Protein AF-A0A8J3KVA3-F1 (afdb_monomer)

Organism: NCBI:txid310354

Radius of gyration: 21.16 Å; Cα contacts (8 Å, |Δi|>4): 1146; chains: 1; bounding box: 50×47×64 Å

Mean predicted aligned error: 5.02 Å

pLDDT: mean 91.18, std 8.07, range [51.59, 98.69]

Structure (mmCIF, N/CA/C/O backbone):
data_AF-A0A8J3KVA3-F1
#
_entry.id   AF-A0A8J3KVA3-F1
#
loop_
_atom_site.group_PDB
_atom_site.id
_atom_site.type_symbol
_atom_site.label_atom_id
_atom_site.label_alt_id
_atom_site.label_comp_id
_atom_site.label_asym_id
_atom_site.label_entity_id
_atom_site.label_seq_id
_atom_site.pdbx_PDB_ins_code
_atom_site.Cartn_x
_atom_site.Cartn_y
_atom_site.Cartn_z
_atom_site.occupancy
_atom_site.B_iso_or_equiv
_atom_site.auth_seq_id
_atom_site.auth_comp_id
_atom_site.auth_asym_id
_atom_site.auth_atom_id
_atom_site.pdbx_PDB_model_num
ATOM 1 N N . MET A 1 1 ? -22.119 -6.214 39.048 1.00 56.59 1 MET A N 1
ATOM 2 C CA . MET A 1 1 ? -22.858 -6.417 37.787 1.00 56.59 1 MET A CA 1
ATOM 3 C C . MET A 1 1 ? -22.043 -7.424 37.009 1.00 56.59 1 MET A C 1
ATOM 5 O O . MET A 1 1 ? -20.831 -7.363 37.131 1.00 56.59 1 MET A O 1
ATOM 9 N N . ASP A 1 2 ? -22.668 -8.392 36.354 1.00 83.31 2 ASP A N 1
ATOM 10 C CA . ASP A 1 2 ? -21.935 -9.348 35.521 1.00 83.31 2 ASP A CA 1
ATOM 11 C C . ASP A 1 2 ? -21.293 -8.582 34.349 1.00 83.31 2 ASP A C 1
ATOM 13 O O . ASP A 1 2 ? -21.988 -7.827 33.659 1.00 83.31 2 ASP A O 1
ATOM 17 N N . ASP A 1 3 ? -19.978 -8.709 34.165 1.00 80.19 3 ASP A N 1
ATOM 18 C CA . ASP A 1 3 ? -19.230 -8.011 33.110 1.00 80.19 3 ASP A CA 1
ATOM 19 C C . ASP A 1 3 ? -19.791 -8.370 31.726 1.00 80.19 3 ASP A C 1
ATOM 21 O O . ASP A 1 3 ? -19.888 -7.509 30.851 1.00 80.19 3 ASP A O 1
ATOM 25 N N . ALA A 1 4 ? -20.288 -9.602 31.561 1.00 80.00 4 ALA A N 1
ATOM 26 C CA . ALA A 1 4 ? -20.955 -10.044 30.340 1.00 80.00 4 ALA A CA 1
ATOM 27 C C . ALA A 1 4 ? -22.283 -9.304 30.086 1.00 80.00 4 ALA A C 1
ATOM 29 O O . ALA A 1 4 ? -22.555 -8.888 28.961 1.00 80.00 4 ALA A O 1
ATOM 30 N N . ALA A 1 5 ? -23.095 -9.087 31.125 1.00 83.88 5 ALA A N 1
ATOM 31 C CA . ALA A 1 5 ? -24.351 -8.339 31.010 1.00 83.88 5 ALA A CA 1
ATOM 32 C C . ALA A 1 5 ? -24.107 -6.843 30.743 1.00 83.88 5 ALA A C 1
ATOM 34 O O . ALA A 1 5 ? -24.868 -6.192 30.023 1.00 83.88 5 ALA A O 1
ATOM 35 N N . THR A 1 6 ? -23.026 -6.304 31.309 1.00 85.44 6 THR A N 1
ATOM 36 C CA . THR A 1 6 ? -22.601 -4.917 31.085 1.00 85.44 6 THR A CA 1
ATOM 37 C C . THR A 1 6 ? -22.143 -4.726 29.641 1.00 85.44 6 THR A C 1
ATOM 39 O O . THR A 1 6 ? -22.584 -3.787 28.978 1.00 85.44 6 THR A O 1
ATOM 42 N N . LEU A 1 7 ? -21.335 -5.658 29.123 1.00 85.56 7 LEU A N 1
ATOM 43 C CA . LEU A 1 7 ? -20.908 -5.656 27.730 1.00 85.56 7 LEU A CA 1
ATOM 44 C C . LEU A 1 7 ? -22.112 -5.771 26.786 1.00 85.56 7 LEU A C 1
ATOM 46 O O . LEU A 1 7 ? -22.244 -4.947 25.893 1.00 85.56 7 LEU A O 1
ATOM 50 N N . ASP A 1 8 ? -23.041 -6.704 27.005 1.00 86.06 8 ASP A N 1
ATOM 51 C CA . ASP A 1 8 ? -24.226 -6.846 26.138 1.00 86.06 8 ASP A CA 1
ATOM 52 C C . ASP A 1 8 ? -25.118 -5.588 26.123 1.00 86.06 8 ASP A C 1
ATOM 54 O O . ASP A 1 8 ? -25.650 -5.207 25.076 1.00 86.06 8 ASP A O 1
ATOM 58 N N . THR A 1 9 ? -25.208 -4.885 27.258 1.00 88.50 9 THR A N 1
ATOM 59 C CA . THR A 1 9 ? -25.908 -3.595 27.351 1.00 88.50 9 THR A CA 1
ATOM 60 C C . THR A 1 9 ? -25.217 -2.523 26.504 1.00 88.50 9 THR A C 1
ATOM 62 O O . THR A 1 9 ? -25.884 -1.845 25.723 1.00 88.50 9 THR A O 1
ATOM 65 N N . LEU A 1 10 ? -23.888 -2.393 26.608 1.00 88.25 10 LEU A N 1
ATOM 66 C CA . LEU A 1 10 ? -23.098 -1.457 25.794 1.00 88.25 10 LEU A CA 1
ATOM 67 C C . LEU A 1 10 ? -23.219 -1.769 24.300 1.00 88.25 10 LEU A C 1
ATOM 69 O O . LEU A 1 10 ? -23.455 -0.875 23.494 1.00 88.25 10 LEU A O 1
ATOM 73 N N . LEU A 1 11 ? -23.121 -3.050 23.943 1.00 84.50 11 LEU A N 1
ATOM 74 C CA . LEU A 1 11 ? -23.211 -3.536 22.568 1.00 84.50 11 LEU A CA 1
ATOM 75 C C . LEU A 1 11 ? -24.575 -3.285 21.910 1.00 84.50 11 LEU A C 1
ATOM 77 O O . LEU A 1 11 ? -24.672 -3.322 20.684 1.00 84.50 11 LEU A O 1
ATOM 81 N N . SER A 1 12 ? -25.614 -3.070 22.715 1.00 86.62 12 SER A N 1
ATOM 82 C CA . SER A 1 12 ? -26.972 -2.757 22.260 1.00 86.62 12 SER A CA 1
ATOM 83 C C . SER A 1 12 ? -27.248 -1.248 22.186 1.00 86.62 12 SER A C 1
ATOM 85 O O . SER A 1 12 ? -28.309 -0.848 21.709 1.00 86.62 12 SER A O 1
ATOM 87 N N . GLY A 1 13 ? -26.325 -0.419 22.684 1.00 88.44 13 GLY A N 1
ATOM 88 C CA . GLY A 1 13 ? -26.406 1.039 22.654 1.00 88.44 13 GLY A CA 1
ATOM 89 C C . GLY A 1 13 ? -25.949 1.655 21.328 1.00 88.44 13 GLY A C 1
ATOM 90 O O . GLY A 1 13 ? -25.652 0.961 20.355 1.00 88.44 13 GLY A O 1
ATOM 91 N N . GLU A 1 14 ? -25.896 2.988 21.293 1.00 92.19 14 GLU A N 1
ATOM 92 C CA . GLU A 1 14 ? -25.389 3.735 20.139 1.00 92.19 14 GLU A CA 1
ATOM 93 C C . GLU A 1 14 ? -23.852 3.628 20.053 1.00 92.19 14 GLU A C 1
ATOM 95 O O . GLU A 1 14 ? -23.173 3.871 21.054 1.00 92.19 14 GLU A O 1
ATOM 100 N N . PRO A 1 15 ? -23.279 3.282 18.884 1.00 95.06 15 PRO A N 1
ATOM 101 C CA . PRO A 1 15 ? -21.832 3.221 18.713 1.00 95.06 15 PRO A CA 1
ATOM 102 C C . PRO A 1 15 ? -21.166 4.586 18.914 1.00 95.06 15 PRO A C 1
ATOM 104 O O . PRO A 1 15 ? -21.462 5.542 18.197 1.00 95.06 15 PRO A O 1
ATOM 107 N N . SER A 1 16 ? -20.209 4.664 19.837 1.00 95.94 16 SER A N 1
ATOM 108 C CA . SER A 1 16 ? -19.387 5.858 20.052 1.00 95.94 16 SER A CA 1
ATOM 109 C C . SER A 1 16 ? -17.995 5.490 20.563 1.00 95.94 16 SER A C 1
ATOM 111 O O . SER A 1 16 ? -17.769 4.373 21.039 1.00 95.94 16 SER A O 1
ATOM 113 N N . THR A 1 17 ? -17.056 6.434 20.485 1.00 95.19 17 THR A N 1
ATOM 114 C CA . THR A 1 17 ? -15.698 6.248 21.018 1.00 95.19 17 THR A CA 1
ATOM 115 C C . THR A 1 17 ? -15.712 6.111 22.546 1.00 95.19 17 THR A C 1
ATOM 117 O O . THR A 1 17 ? -14.932 5.345 23.108 1.00 95.19 17 THR A O 1
ATOM 120 N N . GLU A 1 18 ? -16.640 6.775 23.240 1.00 95.56 18 GLU A N 1
ATOM 121 C CA . GLU A 1 18 ? -16.838 6.628 24.687 1.00 95.56 18 GLU A CA 1
ATOM 122 C C . GLU A 1 18 ? -17.392 5.248 25.052 1.00 95.56 18 GLU A C 1
ATOM 124 O O . GLU A 1 18 ? -16.946 4.644 26.030 1.00 95.56 18 GLU A O 1
ATOM 129 N N . ALA A 1 19 ? -18.354 4.734 24.278 1.00 95.50 19 ALA A N 1
ATOM 130 C CA . ALA A 1 19 ? -18.889 3.389 24.474 1.00 95.50 19 ALA A CA 1
ATOM 131 C C . ALA A 1 19 ? -17.811 2.327 24.210 1.00 95.50 19 ALA A C 1
ATOM 133 O O . ALA A 1 19 ? -17.686 1.362 24.965 1.00 95.50 19 ALA A O 1
ATOM 134 N N . TRP A 1 20 ? -16.978 2.541 23.188 1.00 96.56 20 TRP A N 1
ATOM 135 C CA . TRP A 1 20 ? -15.811 1.708 22.916 1.00 96.56 20 TRP A CA 1
ATOM 136 C C . TRP A 1 20 ? -14.814 1.712 24.079 1.00 96.56 20 TRP A C 1
ATOM 138 O O . TRP A 1 20 ? -14.424 0.644 24.548 1.00 96.56 20 TRP A O 1
ATOM 148 N N . ALA A 1 21 ? -14.465 2.884 24.616 1.00 96.19 21 ALA A N 1
ATOM 149 C CA . ALA A 1 21 ? -13.562 2.995 25.761 1.00 96.19 21 ALA A CA 1
ATOM 150 C C . ALA A 1 21 ? -14.079 2.243 27.005 1.00 96.19 21 ALA A C 1
ATOM 152 O O . ALA A 1 21 ? -13.287 1.686 27.762 1.00 96.19 21 ALA A O 1
ATOM 153 N N . GLN A 1 22 ? -15.402 2.178 27.198 1.00 95.31 22 GLN A N 1
ATOM 154 C CA . GLN A 1 22 ? -16.026 1.372 28.255 1.00 95.31 22 GLN A CA 1
ATOM 155 C C . GLN A 1 22 ? -16.011 -0.134 27.949 1.00 95.31 22 GLN A C 1
ATOM 157 O O . GLN A 1 22 ? -15.899 -0.941 28.870 1.00 95.31 22 GLN A O 1
ATOM 162 N N . ALA A 1 23 ? -16.103 -0.524 26.674 1.00 94.88 23 ALA A N 1
ATOM 163 C CA . ALA A 1 23 ? -16.066 -1.923 26.255 1.00 94.88 23 ALA A CA 1
ATOM 164 C C . ALA A 1 23 ? -14.662 -2.542 26.371 1.00 94.88 23 ALA A C 1
ATOM 166 O O . ALA A 1 23 ? -14.547 -3.705 26.748 1.00 94.88 23 ALA A O 1
ATOM 167 N N . VAL A 1 24 ? -13.597 -1.780 26.099 1.00 96.25 24 VAL A N 1
ATOM 168 C CA . VAL A 1 24 ? -12.192 -2.244 26.116 1.00 96.25 24 VAL A CA 1
ATOM 169 C C . VAL A 1 24 ? -11.821 -3.081 27.354 1.00 96.25 24 VAL A C 1
ATOM 171 O O . VAL A 1 24 ? -11.429 -4.235 27.169 1.00 96.25 24 VAL A O 1
ATOM 174 N N . PRO A 1 25 ? -11.972 -2.599 28.605 1.00 95.06 25 PRO A N 1
ATOM 175 C CA . PRO A 1 25 ? -11.606 -3.394 29.780 1.00 95.06 25 PRO A CA 1
ATOM 176 C C . PRO A 1 25 ? -12.475 -4.651 29.957 1.00 95.06 25 PRO A C 1
ATOM 178 O O . PRO A 1 25 ? -12.000 -5.649 30.495 1.00 95.06 25 PRO A O 1
ATOM 181 N N . LEU A 1 26 ? -13.728 -4.636 29.483 1.00 94.31 26 LEU A N 1
ATOM 182 C CA . LEU A 1 26 ? -14.609 -5.810 29.517 1.00 94.31 26 LEU A CA 1
ATOM 183 C C . LEU A 1 26 ? -14.152 -6.877 28.514 1.00 94.31 26 LEU A C 1
ATOM 185 O O . LEU A 1 26 ? -14.241 -8.067 28.804 1.00 94.31 26 LEU A O 1
ATOM 189 N N . LEU A 1 27 ? -13.633 -6.462 27.354 1.00 94.62 27 LEU A N 1
ATOM 190 C CA . LEU A 1 27 ? -13.081 -7.362 26.338 1.00 94.62 27 LEU A CA 1
ATOM 191 C C . LEU A 1 27 ? -11.790 -8.038 26.816 1.00 94.62 27 LEU A C 1
ATOM 193 O O . LEU A 1 27 ? -11.614 -9.230 26.583 1.00 94.62 27 LEU A O 1
ATOM 197 N N . GLU A 1 28 ? -10.925 -7.313 27.530 1.00 94.12 28 GLU A N 1
ATOM 198 C CA . GLU A 1 28 ? -9.686 -7.860 28.110 1.00 94.12 28 GLU A CA 1
ATOM 199 C C . GLU A 1 28 ? -9.951 -8.987 29.125 1.00 94.12 28 GLU A C 1
ATOM 201 O O . GLU A 1 28 ? -9.138 -9.903 29.268 1.00 94.12 28 GLU A O 1
ATOM 206 N N . GLY A 1 29 ? -11.086 -8.927 29.830 1.00 89.94 29 GLY A N 1
ATOM 207 C CA . GLY A 1 29 ? -11.514 -9.931 30.811 1.00 89.94 29 GLY A CA 1
ATOM 208 C C . GLY A 1 29 ? -12.500 -10.977 30.281 1.00 89.94 29 GLY A C 1
ATOM 209 O O . GLY A 1 29 ? -12.888 -11.877 31.030 1.00 89.94 29 GLY A O 1
ATOM 210 N N . ALA A 1 30 ? -12.937 -10.873 29.024 1.00 90.50 30 ALA A N 1
ATOM 211 C CA . ALA A 1 30 ? -14.011 -11.701 28.490 1.00 90.50 30 ALA A CA 1
ATOM 212 C C . ALA A 1 30 ? -13.585 -13.163 28.271 1.00 90.50 30 ALA A C 1
ATOM 214 O O . ALA A 1 30 ? -12.469 -13.474 27.849 1.00 90.50 30 ALA A O 1
ATOM 215 N N . SER A 1 31 ? -14.522 -14.086 28.506 1.00 90.69 31 SER A N 1
ATOM 216 C CA . SER A 1 31 ? -14.365 -15.489 28.115 1.00 90.69 31 SER A CA 1
ATOM 217 C C . SER A 1 31 ? -14.347 -15.634 26.581 1.00 90.69 31 SER A C 1
ATOM 219 O O . SER A 1 31 ? -14.800 -14.728 25.875 1.00 90.69 31 SER A O 1
ATOM 221 N N . PRO A 1 32 ? -13.899 -16.779 26.030 1.00 90.12 32 PRO A N 1
ATOM 222 C CA . PRO A 1 32 ? -13.975 -17.032 24.589 1.00 90.12 32 PRO A CA 1
ATOM 223 C C . PRO A 1 32 ? -15.384 -16.841 24.002 1.00 90.12 32 PRO A C 1
ATOM 225 O O . PRO A 1 32 ? -15.523 -16.246 22.936 1.00 90.12 32 PRO A O 1
ATOM 228 N N . ASP A 1 33 ? -16.427 -17.265 24.723 1.00 86.88 33 ASP A N 1
ATOM 229 C CA . ASP A 1 33 ? -17.824 -17.071 24.310 1.00 86.88 33 ASP A CA 1
ATOM 230 C C . ASP A 1 33 ? -18.231 -15.590 24.352 1.00 86.88 33 ASP A C 1
ATOM 232 O O . ASP A 1 33 ? -18.913 -15.102 23.449 1.00 86.88 33 ASP A O 1
ATOM 236 N N . GLY A 1 34 ? -17.769 -14.848 25.366 1.00 86.62 34 GLY A N 1
ATOM 237 C CA . GLY A 1 34 ? -17.973 -13.402 25.462 1.00 86.62 34 GLY A CA 1
ATOM 238 C C . GLY A 1 34 ? -17.310 -12.642 24.310 1.00 86.62 34 GLY A C 1
ATOM 239 O O . GLY A 1 34 ? -17.929 -11.765 23.710 1.00 86.62 34 GLY A O 1
ATOM 240 N N . LEU A 1 35 ? -16.088 -13.026 23.931 1.00 89.44 35 LEU A N 1
ATOM 241 C CA . LEU A 1 35 ? -15.375 -12.458 22.781 1.00 89.44 35 LEU A CA 1
ATOM 242 C C . LEU A 1 35 ? -16.026 -12.827 21.445 1.00 89.44 35 LEU A C 1
ATOM 244 O O . LEU A 1 35 ? -16.064 -12.002 20.533 1.00 89.44 35 LEU A O 1
ATOM 248 N N . ALA A 1 36 ? -16.567 -14.040 21.320 1.00 87.62 36 ALA A N 1
ATOM 249 C CA . ALA A 1 36 ? -17.347 -14.426 20.149 1.00 87.62 36 ALA A CA 1
ATOM 250 C C . ALA A 1 36 ? -18.616 -13.564 20.023 1.00 87.62 36 ALA A C 1
ATOM 252 O O . ALA A 1 36 ? -18.906 -13.049 18.943 1.00 87.62 36 ALA A O 1
ATOM 253 N N . ALA A 1 37 ? -19.330 -13.329 21.131 1.00 85.12 37 ALA A N 1
ATOM 254 C CA . ALA A 1 37 ? -20.499 -12.449 21.163 1.00 85.12 37 ALA A CA 1
ATOM 255 C C . ALA A 1 37 ? -20.150 -10.976 20.868 1.00 85.12 37 ALA A C 1
ATOM 257 O O . ALA A 1 37 ? -20.935 -10.270 20.224 1.00 85.12 37 ALA A O 1
ATOM 258 N N . ALA A 1 38 ? -18.960 -10.532 21.284 1.00 88.44 38 ALA A N 1
ATOM 259 C CA . ALA A 1 38 ? -18.422 -9.206 20.998 1.00 88.44 38 ALA A CA 1
ATOM 260 C C . ALA A 1 38 ? -18.077 -8.984 19.516 1.00 88.44 38 ALA A C 1
ATOM 262 O O . ALA A 1 38 ? -17.879 -7.841 19.113 1.00 88.44 38 ALA A O 1
ATOM 263 N N . GLY A 1 39 ? -18.091 -10.027 18.675 1.00 87.19 39 GLY A N 1
ATOM 264 C CA . GLY A 1 39 ? -17.918 -9.897 17.225 1.00 87.19 39 GLY A CA 1
ATOM 265 C C . GLY A 1 39 ? -18.906 -8.923 16.568 1.00 87.19 39 GLY A C 1
ATOM 266 O O . GLY A 1 39 ? -18.593 -8.343 15.534 1.00 87.19 39 GLY A O 1
ATOM 267 N N . ARG A 1 40 ? -20.059 -8.644 17.199 1.00 89.62 40 ARG A N 1
ATOM 268 C CA . ARG A 1 40 ? -20.999 -7.617 16.718 1.00 89.62 40 ARG A CA 1
ATOM 269 C C . ARG A 1 40 ? -20.433 -6.189 16.728 1.00 89.62 40 ARG A C 1
ATOM 271 O O . ARG A 1 40 ? -20.960 -5.342 16.014 1.00 89.62 40 ARG A O 1
ATOM 278 N N . LEU A 1 41 ? -19.352 -5.934 17.475 1.00 91.75 41 LEU A N 1
ATOM 279 C CA . LEU A 1 41 ? -18.604 -4.670 17.428 1.00 91.75 41 LEU A CA 1
ATOM 280 C C . LEU A 1 41 ? -18.024 -4.395 16.044 1.00 91.75 41 LEU A C 1
ATOM 282 O O . LEU A 1 41 ? -17.880 -3.235 15.685 1.00 91.75 41 LEU A O 1
ATOM 286 N N . LEU A 1 42 ? -17.742 -5.422 15.238 1.00 91.62 42 LEU A N 1
ATOM 287 C CA . LEU A 1 42 ? -17.287 -5.223 13.858 1.00 91.62 42 LEU A CA 1
ATOM 288 C C . LEU A 1 42 ? -18.352 -4.521 12.998 1.00 91.62 42 LEU A C 1
ATOM 290 O O . LEU A 1 42 ? -18.015 -3.816 12.053 1.00 91.62 42 LEU A O 1
ATOM 294 N N . GLY A 1 43 ? -19.633 -4.623 13.378 1.00 90.06 43 GLY A N 1
ATOM 295 C CA . GLY A 1 43 ? -20.723 -3.865 12.762 1.00 90.06 43 GLY A CA 1
ATOM 296 C C . GLY A 1 43 ? -20.791 -2.392 13.185 1.00 90.06 43 GLY A C 1
ATOM 297 O O . GLY A 1 43 ? -21.537 -1.624 12.578 1.00 90.06 43 GLY A O 1
ATOM 298 N N . TRP A 1 44 ? -20.047 -1.971 14.214 1.00 94.12 44 TRP A N 1
ATOM 299 C CA . TRP A 1 44 ? -19.938 -0.556 14.571 1.00 94.12 44 TRP A CA 1
ATOM 300 C C . TRP A 1 44 ? -19.049 0.184 13.564 1.00 94.12 44 TRP A C 1
ATOM 302 O O . TRP A 1 44 ? -18.073 -0.396 13.069 1.00 94.12 44 TRP A O 1
ATOM 312 N N . PRO A 1 45 ? -19.308 1.485 13.312 1.00 94.00 45 PRO A N 1
ATOM 313 C CA . PRO A 1 45 ? -18.447 2.294 12.459 1.00 94.00 45 PRO A CA 1
ATOM 314 C C . PRO A 1 45 ? -16.981 2.208 12.893 1.00 94.00 45 PRO A C 1
ATOM 316 O O . PRO A 1 45 ? -16.671 2.390 14.071 1.00 94.00 45 PRO A O 1
ATOM 319 N N . ALA A 1 46 ? -16.083 1.964 11.936 1.00 94.75 46 ALA A N 1
ATOM 320 C CA . ALA A 1 46 ? -14.651 1.790 12.180 1.00 94.75 46 ALA A CA 1
ATOM 321 C C . ALA A 1 46 ? -14.048 2.946 13.001 1.00 94.75 46 ALA A C 1
ATOM 323 O O . ALA A 1 46 ? -13.350 2.710 13.985 1.00 94.75 46 ALA A O 1
ATOM 324 N N . ARG A 1 47 ? -14.427 4.194 12.686 1.00 93.75 47 ARG A N 1
ATOM 325 C CA . ARG A 1 47 ? -13.996 5.405 13.409 1.00 93.75 47 ARG A CA 1
ATOM 326 C C . ARG A 1 47 ? -14.233 5.362 14.927 1.00 93.75 47 ARG A C 1
ATOM 328 O O . ARG A 1 47 ? -13.477 5.966 15.672 1.00 93.75 47 ARG A O 1
ATOM 335 N N . CYS A 1 48 ? -15.242 4.629 15.402 1.00 95.81 48 CYS A N 1
ATOM 336 C CA . CYS A 1 48 ? -15.565 4.532 16.829 1.00 95.81 48 CYS A CA 1
ATOM 337 C C . CYS A 1 48 ? -14.697 3.516 17.580 1.00 95.81 48 CYS A C 1
ATOM 339 O O . CYS A 1 48 ? -14.833 3.404 18.793 1.00 95.81 48 CYS A O 1
ATOM 341 N N . ARG A 1 49 ? -13.844 2.752 16.883 1.00 96.94 49 ARG A N 1
ATOM 342 C CA . ARG A 1 49 ? -13.075 1.632 17.445 1.00 96.94 49 ARG A CA 1
ATOM 343 C C . ARG A 1 49 ? -11.556 1.852 17.333 1.00 96.94 49 ARG A C 1
ATOM 345 O O . ARG A 1 49 ? -10.880 1.027 16.711 1.00 96.94 49 ARG A O 1
ATOM 352 N N . PRO A 1 50 ? -11.000 2.951 17.884 1.00 97.50 50 PRO A N 1
ATOM 353 C CA . PRO A 1 50 ? -9.558 3.173 17.880 1.00 97.50 50 PRO A CA 1
ATOM 354 C C . PRO A 1 50 ? -8.838 2.134 18.744 1.00 97.50 50 PRO A C 1
ATOM 356 O O . PRO A 1 50 ? -9.331 1.731 19.798 1.00 97.50 50 PRO A O 1
ATOM 359 N N . MET A 1 51 ? -7.643 1.723 18.339 1.00 96.19 51 MET A N 1
ATOM 360 C CA . MET A 1 51 ? -6.837 0.776 19.091 1.00 96.19 51 MET A CA 1
ATOM 361 C C . MET A 1 51 ? -6.290 1.424 20.366 1.00 96.19 51 MET A C 1
ATOM 363 O O . MET A 1 51 ? -5.512 2.383 20.277 1.00 96.19 51 MET A O 1
ATOM 367 N N . PRO A 1 52 ? -6.631 0.889 21.552 1.00 95.69 52 PRO A N 1
ATOM 368 C CA . PRO A 1 52 ? -6.100 1.386 22.807 1.00 95.69 52 PRO A CA 1
ATOM 369 C C . PRO A 1 52 ? -4.587 1.225 22.880 1.00 95.69 52 PRO A C 1
ATOM 371 O O . PRO A 1 52 ? -4.011 0.254 22.394 1.00 95.69 52 PRO A O 1
ATOM 374 N N . ASP A 1 53 ? -3.961 2.149 23.593 1.00 91.94 53 ASP A N 1
ATOM 375 C CA . ASP A 1 53 ? -2.524 2.177 23.839 1.00 91.94 53 ASP A CA 1
ATOM 376 C C . ASP A 1 53 ? -1.946 0.860 24.347 1.00 91.94 53 ASP A C 1
ATOM 378 O O . ASP A 1 53 ? -0.941 0.378 23.833 1.00 91.94 53 ASP A O 1
ATOM 382 N N . ARG A 1 54 ? -2.616 0.245 25.323 1.00 92.88 54 ARG A N 1
ATOM 383 C CA . ARG A 1 54 ? -2.190 -1.039 25.872 1.00 92.88 54 ARG A CA 1
ATOM 384 C C . ARG A 1 54 ? -2.195 -2.140 24.812 1.00 92.88 54 ARG A C 1
ATOM 386 O O . ARG A 1 54 ? -1.257 -2.925 24.757 1.00 92.88 54 ARG A O 1
ATOM 393 N N . TRP A 1 55 ? -3.241 -2.206 23.989 1.00 94.62 55 TRP A N 1
ATOM 394 C CA . TRP A 1 55 ? -3.354 -3.232 22.950 1.00 94.62 55 TRP A CA 1
ATOM 395 C C . TRP A 1 55 ? -2.282 -3.044 21.878 1.00 94.62 55 TRP A C 1
ATOM 397 O O . TRP A 1 55 ? -1.702 -4.021 21.417 1.00 94.62 55 TRP A O 1
ATOM 407 N N . TRP A 1 56 ? -1.976 -1.792 21.536 1.00 91.81 56 TRP A N 1
ATOM 408 C CA . TRP A 1 56 ? -0.875 -1.454 20.640 1.00 91.81 56 TRP A CA 1
ATOM 409 C C . TRP A 1 56 ? 0.487 -1.870 21.209 1.00 91.81 56 TRP A C 1
ATOM 411 O O . TRP A 1 56 ? 1.281 -2.505 20.519 1.00 91.81 56 TRP A O 1
ATOM 421 N N . ASP A 1 57 ? 0.749 -1.566 22.482 1.00 89.00 57 ASP A N 1
ATOM 422 C CA . ASP A 1 57 ? 1.985 -1.960 23.166 1.00 89.00 57 ASP A CA 1
ATOM 423 C C . ASP A 1 57 ? 2.127 -3.494 23.247 1.00 89.00 57 ASP A C 1
ATOM 425 O O . ASP A 1 57 ? 3.215 -4.030 23.044 1.00 89.00 57 ASP A O 1
ATOM 429 N N . GLU A 1 58 ? 1.025 -4.216 23.478 1.00 91.12 58 GLU A N 1
ATOM 430 C CA . GLU A 1 58 ? 0.981 -5.682 23.431 1.00 91.12 58 GLU A CA 1
ATOM 431 C C . GLU A 1 58 ? 1.293 -6.222 22.027 1.00 91.12 58 GLU A C 1
ATOM 433 O O . GLU A 1 58 ? 2.133 -7.114 21.895 1.00 91.12 58 GLU A O 1
ATOM 438 N N . GLN A 1 59 ? 0.663 -5.676 20.981 1.00 87.31 59 GLN A N 1
ATOM 439 C CA . GLN A 1 59 ? 0.859 -6.123 19.600 1.00 87.31 59 GLN A CA 1
ATOM 440 C C . GLN A 1 59 ? 2.309 -5.929 19.138 1.00 87.31 59 GLN A C 1
ATOM 442 O O . GLN A 1 59 ? 2.905 -6.881 18.642 1.00 87.31 59 GLN A O 1
ATOM 447 N N . ARG A 1 60 ? 2.912 -4.765 19.414 1.00 84.88 60 ARG A N 1
ATOM 448 C CA . ARG A 1 60 ? 4.334 -4.488 19.117 1.00 84.88 60 ARG A CA 1
ATOM 449 C C . ARG A 1 60 ? 5.310 -5.353 19.915 1.00 84.88 60 ARG A C 1
ATOM 451 O O . ARG A 1 60 ? 6.464 -5.520 19.539 1.00 84.88 60 ARG A O 1
ATOM 458 N N . ALA A 1 61 ? 4.867 -5.897 21.046 1.00 84.25 61 ALA A N 1
ATOM 459 C CA . ALA A 1 61 ? 5.628 -6.871 21.821 1.00 84.25 61 ALA A CA 1
ATOM 460 C C . ALA A 1 61 ? 5.405 -8.322 21.339 1.00 84.25 61 ALA A C 1
ATOM 462 O O . ALA A 1 61 ? 5.815 -9.260 22.028 1.00 84.25 61 ALA A O 1
ATOM 463 N N . GLY A 1 62 ? 4.720 -8.528 20.205 1.00 85.62 62 GLY A N 1
ATOM 464 C CA . GLY A 1 62 ? 4.369 -9.842 19.657 1.00 85.62 62 GLY A CA 1
ATOM 465 C C . GLY A 1 62 ? 3.286 -10.582 20.449 1.00 85.62 62 GLY A C 1
ATOM 466 O O . GLY A 1 62 ? 3.094 -11.789 20.287 1.00 85.62 62 GLY A O 1
ATOM 467 N N . GLN A 1 63 ? 2.580 -9.895 21.351 1.00 90.31 63 GLN A N 1
ATOM 468 C CA . GLN A 1 63 ? 1.544 -10.491 22.191 1.00 90.31 63 GLN A CA 1
ATOM 469 C C . GLN A 1 63 ? 0.178 -10.381 21.518 1.00 90.31 63 GLN A C 1
ATOM 471 O O . GLN A 1 63 ? -0.650 -9.575 21.921 1.00 90.31 63 GLN A O 1
ATOM 476 N N . HIS A 1 64 ? -0.096 -11.219 20.524 1.00 89.44 64 HIS A N 1
ATOM 477 C CA . HIS A 1 64 ? -1.383 -11.190 19.828 1.00 89.44 64 HIS A CA 1
ATOM 478 C C . HIS A 1 64 ? -2.525 -11.682 20.731 1.00 89.44 64 HIS A C 1
ATOM 480 O O . HIS A 1 64 ? -2.532 -12.832 21.189 1.00 89.44 64 HIS A O 1
ATOM 486 N N . ARG A 1 65 ? -3.502 -10.809 21.007 1.00 94.00 65 ARG A N 1
ATOM 487 C CA . ARG A 1 65 ? -4.706 -11.135 21.785 1.00 94.00 65 ARG A CA 1
ATOM 488 C C . ARG A 1 65 ? -5.936 -11.219 20.879 1.00 94.00 65 ARG A C 1
ATOM 490 O O . ARG A 1 65 ? -6.053 -10.431 19.944 1.00 94.00 65 ARG A O 1
ATOM 497 N N . PRO A 1 66 ? -6.917 -12.095 21.173 1.00 93.06 66 PRO A N 1
ATOM 498 C CA . PRO A 1 66 ? -8.089 -12.260 20.308 1.00 93.06 66 PRO A CA 1
ATOM 499 C C . PRO A 1 66 ? -8.989 -11.022 20.185 1.00 93.06 66 PRO A C 1
ATOM 501 O O . PRO A 1 66 ? -9.815 -10.971 19.278 1.00 93.06 66 PRO A O 1
ATOM 504 N N . TRP A 1 67 ? -8.884 -10.052 21.099 1.00 93.88 67 TRP A N 1
ATOM 505 C CA . TRP A 1 67 ? -9.638 -8.795 21.051 1.00 93.88 67 TRP A CA 1
ATOM 506 C C . TRP A 1 67 ? -8.951 -7.697 20.233 1.00 93.88 67 TRP A C 1
ATOM 508 O O . TRP A 1 67 ? -9.630 -6.754 19.840 1.00 93.88 67 TRP A O 1
ATOM 518 N N . HIS A 1 68 ? -7.651 -7.816 19.921 1.00 94.62 68 HIS A N 1
ATOM 519 C CA . HIS A 1 68 ? -6.928 -6.805 19.131 1.00 94.62 68 HIS A CA 1
ATOM 520 C C . HIS A 1 68 ? -7.590 -6.562 17.772 1.00 94.62 68 HIS A C 1
ATOM 522 O O . HIS A 1 68 ? -7.775 -5.414 17.382 1.00 94.62 68 HIS A O 1
ATOM 528 N N . ARG A 1 69 ? -8.080 -7.629 17.129 1.00 92.94 69 ARG A N 1
ATOM 529 C CA . ARG A 1 69 ? -8.817 -7.585 15.853 1.00 92.94 69 ARG A CA 1
ATOM 530 C C . ARG A 1 69 ? -10.100 -6.751 15.854 1.00 92.94 69 ARG A C 1
ATOM 532 O O . ARG A 1 69 ? -10.675 -6.513 14.803 1.00 92.94 69 ARG A O 1
ATOM 539 N N . LEU A 1 70 ? -10.622 -6.384 17.027 1.00 95.50 70 LEU A N 1
ATOM 540 C CA . LEU A 1 70 ? -11.848 -5.591 17.132 1.00 95.50 70 LEU A CA 1
ATOM 541 C C . LEU A 1 70 ? -11.575 -4.092 16.947 1.00 95.50 70 LEU A C 1
ATOM 543 O O . LEU A 1 70 ? -12.510 -3.342 16.656 1.00 95.50 70 LEU A O 1
ATOM 547 N N . ALA A 1 71 ? -10.324 -3.658 17.117 1.00 97.00 71 ALA A N 1
ATOM 548 C CA . ALA A 1 71 ? -9.904 -2.300 16.807 1.00 97.00 71 ALA A CA 1
ATOM 549 C C . ALA A 1 71 ? -9.759 -2.122 15.292 1.00 97.00 71 ALA A C 1
ATOM 551 O O . ALA A 1 71 ? -9.315 -3.027 14.593 1.00 97.00 71 ALA A O 1
ATOM 552 N N . ALA A 1 72 ? -10.136 -0.952 14.789 1.00 97.19 72 ALA A N 1
ATOM 553 C CA . ALA A 1 72 ? -10.171 -0.673 13.357 1.00 97.19 72 ALA A CA 1
ATOM 554 C C . ALA A 1 72 ? -9.064 0.277 12.890 1.00 97.19 72 ALA A C 1
ATOM 556 O O . ALA A 1 72 ? -8.661 0.212 11.733 1.00 97.19 72 ALA A O 1
ATOM 557 N N . TRP A 1 73 ? -8.566 1.156 13.761 1.00 97.31 73 TRP A N 1
ATOM 558 C CA . TRP A 1 73 ? -7.543 2.136 13.392 1.00 97.31 73 TRP A CA 1
ATOM 559 C C . TRP A 1 73 ? -6.768 2.647 14.607 1.00 97.31 73 TRP A C 1
ATOM 561 O O . TRP A 1 73 ? -7.179 2.420 15.744 1.00 97.31 73 TRP A O 1
ATOM 571 N N . ARG A 1 74 ? -5.656 3.348 14.386 1.00 95.75 74 ARG A N 1
ATOM 572 C CA . ARG A 1 74 ? -4.877 4.040 15.414 1.00 95.75 74 ARG A CA 1
ATOM 573 C C . ARG A 1 74 ? -4.122 5.224 14.824 1.00 95.75 74 ARG A C 1
ATOM 575 O O . ARG A 1 74 ? -3.406 5.061 13.843 1.00 95.75 74 ARG A O 1
ATOM 582 N N . GLU A 1 75 ? -4.209 6.377 15.473 1.00 95.56 75 GLU A N 1
ATOM 583 C CA . GLU A 1 75 ? -3.297 7.493 15.218 1.00 95.56 75 GLU A CA 1
ATOM 584 C C . GLU A 1 75 ? -1.913 7.189 15.808 1.00 95.56 75 GLU A C 1
ATOM 586 O O . GLU A 1 75 ? -1.783 6.808 16.977 1.00 95.56 75 GLU A O 1
ATOM 591 N N . LEU A 1 76 ? -0.881 7.310 14.979 1.00 94.56 76 LEU A N 1
ATOM 592 C CA . LEU A 1 76 ? 0.512 7.074 15.351 1.00 94.56 76 LEU A CA 1
ATOM 593 C C . LEU A 1 76 ? 1.232 8.380 15.700 1.00 94.56 76 LEU A C 1
ATOM 595 O O . LEU A 1 76 ? 2.163 8.354 16.503 1.00 94.56 76 LEU A O 1
ATOM 599 N N . GLY A 1 77 ? 0.803 9.491 15.101 1.00 94.56 77 GLY A N 1
ATOM 600 C CA . GLY A 1 77 ? 1.365 10.831 15.240 1.00 94.56 77 GLY A CA 1
ATOM 601 C C . GLY A 1 77 ? 0.976 11.707 14.053 1.00 94.56 77 GLY A C 1
ATOM 602 O O . GLY A 1 77 ? 0.006 11.409 13.361 1.00 94.56 77 GLY A O 1
ATOM 603 N N . ASP A 1 78 ? 1.757 12.747 13.799 1.00 95.31 78 ASP A N 1
ATOM 604 C CA . ASP A 1 78 ? 1.628 13.660 12.658 1.00 95.31 78 ASP A CA 1
ATOM 605 C C . ASP A 1 78 ? 3.015 13.926 12.045 1.00 95.31 78 ASP A C 1
ATOM 607 O O . ASP A 1 78 ? 4.020 13.355 12.485 1.00 95.31 78 ASP A O 1
ATOM 611 N N . LEU A 1 79 ? 3.080 14.777 11.023 1.00 94.12 79 LEU A N 1
ATOM 612 C CA . LEU A 1 79 ? 4.343 15.091 10.360 1.00 94.12 79 LEU A CA 1
ATOM 613 C C . LEU A 1 79 ? 5.309 15.897 11.234 1.00 94.12 79 LEU A C 1
ATOM 615 O O . LEU A 1 79 ? 6.508 15.710 11.079 1.00 94.12 79 LEU A O 1
ATOM 619 N N . ASP A 1 80 ? 4.862 16.688 12.211 1.00 93.56 80 ASP A N 1
ATOM 620 C CA . ASP A 1 80 ? 5.774 17.361 13.153 1.00 93.56 80 ASP A CA 1
ATOM 621 C C . ASP A 1 80 ? 6.540 16.341 14.011 1.00 93.56 80 ASP A C 1
ATOM 623 O O . ASP A 1 80 ? 7.735 16.490 14.297 1.00 93.56 80 ASP A O 1
ATOM 627 N N . HIS A 1 81 ? 5.886 15.234 14.362 1.00 94.62 81 HIS A N 1
ATOM 628 C CA . HIS A 1 81 ? 6.556 14.112 15.012 1.00 94.62 81 HIS A CA 1
ATOM 629 C C . HIS A 1 81 ? 7.567 13.425 14.081 1.00 94.62 81 HIS A C 1
ATOM 631 O O . HIS A 1 81 ? 8.660 13.070 14.521 1.00 94.62 81 HIS A O 1
ATOM 637 N N . VAL A 1 82 ? 7.248 13.272 12.793 1.00 94.06 82 VAL A N 1
ATOM 638 C CA . VAL A 1 82 ? 8.191 12.727 11.801 1.00 94.06 82 VAL A CA 1
ATOM 639 C C . VAL A 1 82 ? 9.405 13.645 11.643 1.00 94.06 82 VAL A C 1
ATOM 641 O O . VAL A 1 82 ? 10.531 13.155 11.704 1.00 94.06 82 VAL A O 1
ATOM 644 N N . GLN A 1 83 ? 9.188 14.960 11.526 1.00 93.38 83 GLN A N 1
ATOM 645 C CA . GLN A 1 83 ? 10.239 15.976 11.379 1.00 93.38 83 GLN A CA 1
ATOM 646 C C . GLN A 1 83 ? 11.177 16.020 12.578 1.00 93.38 83 GLN A C 1
ATOM 648 O O . GLN A 1 83 ? 12.380 16.171 12.405 1.00 93.38 83 GLN A O 1
ATOM 653 N N . SER A 1 84 ? 10.650 15.829 13.790 1.00 92.81 84 SER A N 1
ATOM 654 C CA . SER A 1 84 ? 11.476 15.743 15.001 1.00 92.81 84 SER A CA 1
ATOM 655 C C . SER A 1 84 ? 12.159 14.381 15.189 1.00 92.81 84 SER A C 1
ATOM 657 O O . SER A 1 84 ? 13.009 14.211 16.062 1.00 92.81 84 SER A O 1
ATOM 659 N N . GLY A 1 85 ? 11.759 13.365 14.417 1.00 91.06 85 GLY A N 1
ATOM 660 C CA . GLY A 1 85 ? 12.169 11.975 14.610 1.00 91.06 85 GLY A CA 1
ATOM 661 C C . GLY A 1 85 ? 11.557 11.309 15.852 1.00 91.06 85 GLY A C 1
ATOM 662 O O . GLY A 1 85 ? 11.927 10.172 16.168 1.00 91.06 85 GLY A O 1
ATOM 663 N N . GLY A 1 86 ? 10.636 11.987 16.544 1.00 89.88 86 GLY A N 1
ATOM 664 C CA . GLY A 1 86 ? 9.921 11.507 17.725 1.00 89.88 86 GLY A CA 1
ATOM 665 C C . GLY A 1 86 ? 8.522 10.971 17.410 1.00 89.88 86 GLY A C 1
ATOM 666 O O . GLY A 1 86 ? 8.115 10.832 16.268 1.00 89.88 86 GLY A O 1
ATOM 667 N N . SER A 1 87 ? 7.746 10.664 18.443 1.00 87.06 87 SER A N 1
ATOM 668 C CA . SER A 1 87 ? 6.321 10.310 18.337 1.00 87.06 87 SER A CA 1
ATOM 669 C C . SER A 1 87 ? 5.544 10.967 19.482 1.00 87.06 87 SER A C 1
ATOM 671 O O . SER A 1 87 ? 6.172 11.360 20.469 1.00 87.06 87 SER A O 1
ATOM 673 N N . PRO A 1 88 ? 4.201 11.040 19.447 1.00 84.44 88 PRO A N 1
ATOM 674 C CA . PRO A 1 88 ? 3.423 11.693 20.507 1.00 84.44 88 PRO A CA 1
ATOM 675 C C . PRO A 1 88 ? 3.717 11.156 21.914 1.00 84.44 88 PRO A C 1
ATOM 677 O O . PRO A 1 88 ? 3.643 11.873 22.909 1.00 84.44 88 PRO A O 1
ATOM 680 N N . ARG A 1 89 ? 4.067 9.868 22.011 1.00 84.94 89 ARG A N 1
ATOM 681 C CA . ARG A 1 89 ? 4.421 9.200 23.273 1.00 84.94 89 ARG A CA 1
ATOM 682 C C . ARG A 1 89 ? 5.910 9.283 23.615 1.00 84.94 89 ARG A C 1
ATOM 684 O O . ARG A 1 89 ? 6.270 9.078 24.772 1.00 84.94 89 ARG A O 1
ATOM 691 N N . PHE A 1 90 ? 6.759 9.555 22.628 1.00 83.06 90 PHE A N 1
ATOM 692 C CA . PHE A 1 90 ? 8.216 9.589 22.744 1.00 83.06 90 PHE A CA 1
ATOM 693 C C . PHE A 1 90 ? 8.750 10.783 21.938 1.00 83.06 90 PHE A C 1
ATOM 695 O O . PHE A 1 90 ? 9.283 10.580 20.846 1.00 83.06 90 PHE A O 1
ATOM 702 N N . PRO A 1 91 ? 8.530 12.021 22.414 1.00 83.25 91 PRO A N 1
ATOM 703 C CA . PRO A 1 91 ? 8.885 13.219 21.664 1.00 83.25 91 PRO A CA 1
ATOM 704 C C . PRO A 1 91 ? 10.403 13.364 21.539 1.00 83.25 91 PRO A C 1
ATOM 706 O O . PRO A 1 91 ? 11.161 12.894 22.391 1.00 83.25 91 PRO A O 1
ATOM 709 N N . ALA A 1 92 ? 10.823 14.051 20.486 1.00 85.56 92 ALA A N 1
ATOM 710 C CA . ALA A 1 92 ? 12.198 14.458 20.238 1.00 85.56 92 ALA A CA 1
ATOM 711 C C . ALA A 1 92 ? 12.224 15.969 19.953 1.00 85.56 92 ALA A C 1
ATOM 713 O O . ALA A 1 92 ? 11.194 16.549 19.612 1.00 85.56 92 ALA A O 1
ATOM 714 N N . GLU A 1 93 ? 13.375 16.612 20.155 1.00 76.12 93 GLU A N 1
ATOM 715 C CA . GLU A 1 93 ? 13.523 18.076 20.041 1.00 76.12 93 GLU A CA 1
ATOM 716 C C . GLU A 1 93 ? 14.453 18.505 18.893 1.00 76.12 93 GLU A C 1
ATOM 718 O O . GLU A 1 93 ? 14.637 19.702 18.674 1.00 76.12 93 GLU A O 1
ATOM 723 N N . ASP A 1 94 ? 15.034 17.552 18.161 1.00 78.69 94 ASP A N 1
ATOM 724 C CA . ASP A 1 94 ? 15.981 17.826 17.081 1.00 78.69 94 ASP A CA 1
ATOM 725 C C . ASP A 1 94 ? 15.252 17.912 15.738 1.00 78.69 94 ASP A C 1
ATOM 727 O O . ASP A 1 94 ? 14.413 17.069 15.437 1.00 78.69 94 ASP A O 1
ATOM 731 N N . ASP A 1 95 ? 15.603 18.901 14.916 1.00 82.31 95 ASP A N 1
ATOM 732 C CA . ASP A 1 95 ? 15.181 18.950 13.514 1.00 82.31 95 ASP A CA 1
ATOM 733 C C . ASP A 1 95 ? 15.896 17.821 12.757 1.00 82.31 95 ASP A C 1
ATOM 735 O O . ASP A 1 95 ? 17.120 17.840 12.588 1.00 82.31 95 ASP A O 1
ATOM 739 N N . PHE A 1 96 ? 15.141 16.779 12.421 1.00 89.50 96 PHE A N 1
ATOM 740 C CA . PHE A 1 96 ? 15.653 15.510 11.914 1.00 89.50 96 PHE A CA 1
ATOM 741 C C . PHE A 1 96 ? 15.352 15.314 10.424 1.00 89.50 96 PHE A C 1
ATOM 743 O O . PHE A 1 96 ? 16.183 14.723 9.735 1.00 89.50 96 PHE A O 1
ATOM 750 N N . ALA A 1 97 ? 14.204 15.792 9.933 1.00 91.25 97 ALA A N 1
ATOM 751 C CA . ALA A 1 97 ? 13.798 15.668 8.533 1.00 91.25 97 ALA A CA 1
ATOM 752 C C . ALA A 1 97 ? 12.826 16.779 8.106 1.00 91.25 97 ALA A C 1
ATOM 754 O O . ALA A 1 97 ? 12.039 17.261 8.916 1.00 91.25 97 ALA A O 1
ATOM 755 N N . GLY A 1 98 ? 12.832 17.143 6.824 1.00 89.62 98 GLY A N 1
ATOM 756 C CA . GLY A 1 98 ? 11.952 18.151 6.236 1.00 89.62 98 GLY A CA 1
ATOM 757 C C . GLY A 1 98 ? 10.683 17.548 5.634 1.00 89.62 98 GLY A C 1
ATOM 758 O O . GLY A 1 98 ? 10.721 17.001 4.538 1.00 89.62 98 GLY A O 1
ATOM 759 N N . PHE A 1 99 ? 9.545 17.704 6.317 1.00 90.88 99 PHE A N 1
ATOM 760 C CA . PHE A 1 99 ? 8.210 17.279 5.850 1.00 90.88 99 PHE A CA 1
ATOM 761 C C . PHE A 1 99 ? 7.201 18.443 5.826 1.00 90.88 99 PHE A C 1
ATOM 763 O O . PHE A 1 99 ? 5.992 18.217 5.840 1.00 90.88 99 PHE A O 1
ATOM 770 N N . GLY A 1 100 ? 7.679 19.692 5.786 1.00 87.44 100 GLY A N 1
ATOM 771 C CA . GLY A 1 100 ? 6.829 20.888 5.832 1.00 87.44 100 GLY A CA 1
ATOM 772 C C . GLY A 1 100 ? 5.792 20.971 4.705 1.00 87.44 100 GLY A C 1
ATOM 773 O O . GLY A 1 100 ? 4.705 21.496 4.922 1.00 87.44 100 GLY A O 1
ATOM 774 N N . GLU A 1 101 ? 6.097 20.385 3.544 1.00 87.75 101 GLU A N 1
ATOM 775 C CA . GLU A 1 101 ? 5.202 20.312 2.377 1.00 87.75 101 GLU A CA 1
ATOM 776 C C . GLU A 1 101 ? 4.420 18.987 2.292 1.00 87.75 101 GLU A C 1
ATOM 778 O O . GLU A 1 101 ? 3.725 18.716 1.314 1.00 87.75 101 GLU A O 1
ATOM 783 N N . GLY A 1 102 ? 4.517 18.140 3.319 1.00 91.50 102 GLY A N 1
ATOM 784 C CA . GLY A 1 102 ? 3.817 16.864 3.384 1.00 91.50 102 GLY A CA 1
ATOM 785 C C . GLY A 1 102 ? 4.676 15.648 3.033 1.00 91.50 102 GLY A C 1
ATOM 786 O O . GLY A 1 102 ? 5.873 15.733 2.751 1.00 91.50 102 GLY A O 1
ATOM 787 N N . ALA A 1 103 ? 4.034 14.481 3.051 1.00 93.44 103 ALA A N 1
ATOM 788 C CA . ALA A 1 103 ? 4.613 13.219 2.605 1.00 93.44 103 ALA A CA 1
ATOM 789 C C . ALA A 1 103 ? 3.910 12.734 1.333 1.00 93.44 103 ALA A C 1
ATOM 791 O O . ALA A 1 103 ? 2.685 12.782 1.228 1.00 93.44 103 ALA A O 1
ATOM 792 N N . VAL A 1 104 ? 4.685 12.213 0.385 1.00 92.88 104 VAL A N 1
ATOM 793 C CA . VAL A 1 104 ? 4.184 11.730 -0.915 1.00 92.88 104 VAL A CA 1
ATOM 794 C C . VAL A 1 104 ? 4.076 10.212 -0.983 1.00 92.88 104 VAL A C 1
ATOM 796 O O . VAL A 1 104 ? 3.385 9.666 -1.846 1.00 92.88 104 VAL A O 1
ATOM 799 N N . SER A 1 105 ? 4.752 9.503 -0.080 1.00 95.06 105 SER A N 1
ATOM 800 C CA . SER A 1 105 ? 4.751 8.047 -0.052 1.00 95.06 105 SER A CA 1
ATOM 801 C C . SER A 1 105 ? 4.988 7.500 1.353 1.00 95.06 105 SER A C 1
ATOM 803 O O . SER A 1 105 ? 5.623 8.127 2.203 1.00 95.06 105 SER A O 1
ATOM 805 N N . VAL A 1 106 ? 4.450 6.305 1.593 1.00 97.81 106 VAL A N 1
ATOM 806 C CA . VAL A 1 106 ? 4.619 5.565 2.843 1.00 97.81 106 VAL A CA 1
ATOM 807 C C . VAL A 1 106 ? 4.723 4.071 2.552 1.00 97.81 106 VAL A C 1
ATOM 809 O O . VAL A 1 106 ? 3.958 3.537 1.746 1.00 97.81 106 VAL A O 1
ATOM 812 N N . ALA A 1 107 ? 5.643 3.385 3.229 1.00 97.88 107 ALA A N 1
ATOM 813 C CA . ALA A 1 107 ? 5.704 1.928 3.267 1.00 97.88 107 ALA A CA 1
ATOM 814 C C . ALA A 1 107 ? 5.548 1.425 4.704 1.00 97.88 107 ALA A C 1
ATOM 816 O O . ALA A 1 107 ? 6.215 1.896 5.628 1.00 97.88 107 ALA A O 1
ATOM 817 N N . CYS A 1 108 ? 4.659 0.447 4.875 1.00 96.75 108 CYS A N 1
ATOM 818 C CA . CYS A 1 108 ? 4.343 -0.152 6.163 1.00 96.75 108 CYS A CA 1
ATOM 819 C C . CYS A 1 108 ? 5.015 -1.528 6.275 1.00 96.75 108 CYS A C 1
ATOM 821 O O . CYS A 1 108 ? 4.797 -2.369 5.404 1.00 96.75 108 CYS A O 1
ATOM 823 N N . PRO A 1 109 ? 5.808 -1.810 7.318 1.00 95.06 109 PRO A N 1
ATOM 824 C CA . PRO A 1 109 ? 6.295 -3.160 7.584 1.00 95.06 109 PRO A CA 1
ATOM 825 C C . PRO A 1 109 ? 5.161 -4.073 8.096 1.00 95.06 109 PRO A C 1
ATOM 827 O O . PRO A 1 109 ? 4.074 -3.588 8.426 1.00 95.06 109 PRO A O 1
ATOM 830 N N . PRO A 1 110 ? 5.390 -5.399 8.188 1.00 87.50 110 PRO A N 1
ATOM 831 C CA . PRO A 1 110 ? 4.417 -6.341 8.754 1.00 87.50 110 PRO A CA 1
ATOM 832 C C . PRO A 1 110 ? 3.975 -5.992 10.183 1.00 87.50 110 PRO A C 1
ATOM 834 O O . PRO A 1 110 ? 2.797 -6.123 10.509 1.00 87.50 110 PRO A O 1
ATOM 837 N N . ASP A 1 111 ? 4.907 -5.513 11.012 1.00 84.38 111 ASP A N 1
ATOM 838 C CA . ASP A 1 111 ? 4.625 -4.944 12.332 1.00 84.38 111 ASP A CA 1
ATOM 839 C C . ASP A 1 111 ? 4.924 -3.433 12.307 1.00 84.38 111 ASP A C 1
ATOM 841 O O . ASP A 1 111 ? 6.101 -3.067 12.246 1.00 84.38 111 ASP A O 1
ATOM 845 N N . PRO A 1 112 ? 3.903 -2.553 12.338 1.00 85.44 112 PRO A N 1
ATOM 846 C CA . PRO A 1 112 ? 4.022 -1.091 12.200 1.00 85.44 112 PRO A CA 1
ATOM 847 C C . PRO A 1 112 ? 4.685 -0.377 13.402 1.00 85.44 112 PRO A C 1
ATOM 849 O O . PRO A 1 112 ? 4.310 0.735 13.788 1.00 85.44 112 PRO A O 1
ATOM 852 N N . ALA A 1 113 ? 5.710 -0.985 14.001 1.00 90.19 113 ALA A N 1
ATOM 853 C CA . ALA A 1 113 ? 6.601 -0.363 14.981 1.00 90.19 113 ALA A CA 1
ATOM 854 C C . ALA A 1 113 ? 7.443 0.787 14.384 1.00 90.19 113 ALA A C 1
ATOM 856 O O . ALA A 1 113 ? 8.011 1.599 15.118 1.00 90.19 113 ALA A O 1
ATOM 857 N N . TRP A 1 114 ? 7.516 0.861 13.058 1.00 95.12 114 TRP A N 1
ATOM 858 C CA . TRP A 1 114 ? 8.125 1.931 12.279 1.00 95.12 114 TRP A CA 1
ATOM 859 C C . TRP A 1 114 ? 7.461 2.000 10.899 1.00 95.12 114 TRP A C 1
ATOM 861 O O . TRP A 1 114 ? 6.739 1.081 10.520 1.00 95.12 114 TRP A O 1
ATOM 871 N N . LEU A 1 115 ? 7.699 3.077 10.159 1.00 97.81 115 LEU A N 1
ATOM 872 C CA . LEU A 1 115 ? 7.274 3.268 8.768 1.00 97.81 115 LEU A CA 1
ATOM 873 C C . LEU A 1 115 ? 8.447 3.812 7.948 1.00 97.81 115 LEU A C 1
ATOM 875 O O . LEU A 1 115 ? 9.347 4.423 8.521 1.00 97.81 115 LEU A O 1
ATOM 879 N N . VAL A 1 116 ? 8.432 3.629 6.626 1.00 98.44 116 VAL A N 1
ATOM 880 C CA . VAL A 1 116 ? 9.260 4.452 5.726 1.00 98.44 116 VAL A CA 1
ATOM 881 C C . VAL A 1 116 ? 8.390 5.550 5.147 1.00 98.44 116 VAL A C 1
ATOM 883 O O . VAL A 1 116 ? 7.302 5.249 4.660 1.00 98.44 116 VAL A O 1
ATOM 886 N N . LEU A 1 117 ? 8.854 6.794 5.195 1.00 97.62 117 LEU A N 1
ATOM 887 C CA . LEU A 1 117 ? 8.142 7.964 4.688 1.00 97.62 117 LEU A CA 1
ATOM 888 C C . LEU A 1 117 ? 9.041 8.724 3.716 1.00 97.62 117 LEU A C 1
ATOM 890 O O . LEU A 1 117 ? 10.219 8.922 4.009 1.00 97.62 117 LEU A O 1
ATOM 894 N N . GLY A 1 118 ? 8.477 9.131 2.579 1.00 95.62 118 GLY A N 1
ATOM 895 C CA . GLY A 1 118 ? 9.115 10.030 1.619 1.00 95.62 118 GLY A CA 1
ATOM 896 C C . GLY A 1 118 ? 8.460 11.407 1.657 1.00 95.62 118 GLY A C 1
ATOM 897 O O . GLY A 1 118 ? 7.236 11.507 1.524 1.00 95.62 118 GLY A O 1
ATOM 898 N N . ALA A 1 119 ? 9.257 12.451 1.850 1.00 93.38 119 ALA A N 1
ATOM 899 C CA . ALA A 1 119 ? 8.806 13.835 1.873 1.00 93.38 119 ALA A CA 1
ATOM 900 C C . ALA A 1 119 ? 8.500 14.358 0.463 1.00 93.38 119 ALA A C 1
ATOM 902 O O . ALA A 1 119 ? 9.119 13.941 -0.521 1.00 93.38 119 ALA A O 1
ATOM 903 N N . ALA A 1 120 ? 7.553 15.292 0.375 1.00 89.62 120 ALA A N 1
ATOM 904 C CA . ALA A 1 120 ? 7.399 16.124 -0.813 1.00 89.62 120 ALA A CA 1
ATOM 905 C C . ALA A 1 120 ? 8.668 16.965 -1.040 1.00 89.62 120 ALA A C 1
ATOM 907 O O . ALA A 1 120 ? 9.377 17.309 -0.089 1.00 89.62 120 ALA A O 1
ATOM 908 N N . ALA A 1 121 ? 8.967 17.281 -2.299 1.00 83.19 121 ALA A N 1
ATOM 909 C CA . ALA A 1 121 ? 10.062 18.173 -2.654 1.00 83.19 121 ALA A CA 1
ATOM 910 C C . ALA A 1 121 ? 9.513 19.529 -3.099 1.00 83.19 121 ALA A C 1
ATOM 912 O O . ALA A 1 121 ? 8.485 19.601 -3.767 1.00 83.19 121 ALA A O 1
ATOM 913 N N . GLU A 1 122 ? 10.212 20.615 -2.769 1.00 72.31 122 GLU A N 1
ATOM 914 C CA . GLU A 1 122 ? 9.913 21.930 -3.333 1.00 72.31 122 GLU A CA 1
ATOM 915 C C . GLU A 1 122 ? 11.038 22.347 -4.281 1.00 72.31 122 GLU A C 1
ATOM 917 O O . GLU A 1 122 ? 12.230 22.220 -3.982 1.00 72.31 122 GLU A O 1
ATOM 922 N N . TRP A 1 123 ? 10.674 22.903 -5.438 1.00 58.19 123 TRP A N 1
ATOM 923 C CA . TRP A 1 123 ? 11.649 23.495 -6.345 1.00 58.19 123 TRP A CA 1
ATOM 924 C C . TRP A 1 123 ? 12.364 24.653 -5.626 1.00 58.19 123 TRP A C 1
ATOM 926 O O . TRP A 1 123 ? 11.817 25.744 -5.507 1.00 58.19 123 TRP A O 1
ATOM 936 N N . HIS A 1 124 ? 13.626 24.413 -5.236 1.00 54.44 124 HIS A N 1
ATOM 937 C CA . HIS A 1 124 ? 14.600 25.344 -4.636 1.00 54.44 124 HIS A CA 1
ATOM 938 C C . HIS A 1 124 ? 14.653 25.404 -3.091 1.00 54.44 124 HIS A C 1
ATOM 940 O O . HIS A 1 124 ? 15.430 26.207 -2.558 1.00 54.44 124 HIS A O 1
ATOM 946 N N . HIS A 1 125 ? 13.935 24.534 -2.372 1.00 51.59 125 HIS A N 1
ATOM 947 C CA . HIS A 1 125 ? 14.027 24.391 -0.910 1.00 51.59 125 HIS A CA 1
ATOM 948 C C . HIS A 1 125 ? 14.193 22.912 -0.512 1.00 51.59 125 HIS A C 1
ATOM 950 O O . HIS A 1 125 ? 13.897 22.028 -1.308 1.00 51.59 125 HIS A O 1
ATOM 956 N N . ASN A 1 126 ? 14.765 22.653 0.674 1.00 57.72 126 ASN A N 1
ATOM 957 C CA . ASN A 1 126 ? 15.007 21.305 1.212 1.00 57.72 126 ASN A CA 1
ATOM 958 C C . ASN A 1 126 ? 13.781 20.398 0.994 1.00 57.72 126 ASN A C 1
ATOM 960 O O . ASN A 1 126 ? 12.672 20.804 1.333 1.00 57.72 126 ASN A O 1
ATOM 964 N N . GLY A 1 127 ? 13.969 19.191 0.459 1.00 68.44 127 GLY A N 1
ATOM 965 C CA . GLY A 1 127 ? 12.857 18.282 0.193 1.00 68.44 127 GLY A CA 1
ATOM 966 C C . GLY A 1 127 ? 13.302 16.963 -0.431 1.00 68.44 127 GLY A C 1
ATOM 967 O O . GLY A 1 127 ? 14.444 16.828 -0.867 1.00 68.44 127 GLY A O 1
ATOM 968 N N . GLY A 1 128 ? 12.409 15.974 -0.431 1.00 85.62 128 GLY A N 1
ATOM 969 C CA . GLY A 1 128 ? 12.727 14.622 -0.904 1.00 85.62 128 GLY A CA 1
ATOM 970 C C . GLY A 1 128 ? 13.432 13.735 0.130 1.00 85.62 128 GLY A C 1
ATOM 971 O O . GLY A 1 128 ? 13.961 12.685 -0.235 1.00 85.62 128 GLY A O 1
ATOM 972 N N . ASP A 1 129 ? 13.427 14.125 1.411 1.00 93.81 129 ASP A N 1
ATOM 973 C CA . ASP A 1 129 ? 13.906 13.275 2.503 1.00 93.81 129 ASP A CA 1
ATOM 974 C C . ASP A 1 129 ? 13.182 11.925 2.491 1.00 93.81 129 ASP A C 1
ATOM 976 O O . ASP A 1 129 ? 11.958 11.849 2.358 1.00 93.81 129 ASP A O 1
ATOM 980 N N . ILE A 1 130 ? 13.933 10.845 2.693 1.00 96.62 130 ILE A N 1
ATOM 981 C CA . ILE A 1 130 ? 13.367 9.523 2.953 1.00 96.62 130 ILE A CA 1
ATOM 982 C C . ILE A 1 130 ? 13.842 9.078 4.322 1.00 96.62 130 ILE A C 1
ATOM 984 O O . ILE A 1 130 ? 15.045 8.979 4.571 1.00 96.62 130 ILE A O 1
ATOM 988 N N . VAL A 1 131 ? 12.900 8.750 5.200 1.00 97.38 131 VAL A N 1
ATOM 989 C CA . VAL A 1 131 ? 13.196 8.364 6.580 1.00 97.38 131 VAL A CA 1
ATOM 990 C C . VAL A 1 131 ? 12.555 7.040 6.943 1.00 97.38 131 VAL A C 1
ATOM 992 O O . VAL A 1 131 ? 11.449 6.726 6.511 1.00 97.38 131 VAL A O 1
ATOM 995 N N . VAL A 1 132 ? 13.220 6.292 7.818 1.00 97.81 132 VAL A N 1
ATOM 996 C CA . VAL A 1 132 ? 12.533 5.380 8.731 1.00 97.81 132 VAL A CA 1
ATOM 997 C C . VAL A 1 132 ? 12.054 6.214 9.910 1.00 97.81 132 VAL A C 1
ATOM 999 O O . VAL A 1 132 ? 12.868 6.823 10.603 1.00 97.81 132 VAL A O 1
ATOM 1002 N N . TRP A 1 133 ? 10.753 6.217 10.164 1.00 97.00 133 TRP A N 1
ATOM 1003 C CA . TRP A 1 133 ? 10.152 6.858 11.326 1.00 97.00 133 TRP A CA 1
ATOM 1004 C C . TRP A 1 133 ? 9.718 5.812 12.350 1.00 97.00 133 TRP A C 1
ATOM 1006 O O . TRP A 1 133 ? 8.922 4.921 12.050 1.00 97.00 133 TRP A O 1
ATOM 1016 N N . GLY A 1 134 ? 10.258 5.905 13.564 1.00 94.06 134 GLY A N 1
ATOM 1017 C CA . GLY A 1 134 ? 9.919 5.018 14.671 1.00 94.06 134 GLY A CA 1
ATOM 1018 C C . GLY A 1 134 ? 8.611 5.413 15.352 1.00 94.06 134 GLY A C 1
ATOM 1019 O O . GLY A 1 134 ? 8.488 6.517 15.870 1.00 94.06 134 GLY A O 1
ATOM 1020 N N . THR A 1 135 ? 7.651 4.491 15.459 1.00 89.25 135 THR A N 1
ATOM 1021 C CA . THR A 1 135 ? 6.351 4.759 16.113 1.00 89.25 135 THR A CA 1
ATOM 1022 C C . THR A 1 135 ? 6.382 4.463 17.622 1.00 89.25 135 THR A C 1
ATOM 1024 O O . THR A 1 135 ? 5.357 4.446 18.315 1.00 89.25 135 THR A O 1
ATOM 1027 N N . GLY A 1 136 ? 7.564 4.157 18.166 1.00 83.19 136 GLY A N 1
ATOM 1028 C CA . GLY A 1 136 ? 7.771 3.719 19.543 1.00 83.19 136 GLY A CA 1
ATOM 1029 C C . GLY A 1 136 ? 9.214 3.867 20.021 1.00 83.19 136 GLY A C 1
ATOM 1030 O O . GLY A 1 136 ? 10.078 4.310 19.274 1.00 83.19 136 GLY A O 1
ATOM 1031 N N . PRO A 1 137 ? 9.509 3.445 21.261 1.00 79.19 137 PRO A N 1
ATOM 1032 C CA . PRO A 1 137 ? 10.793 3.724 21.901 1.00 79.19 137 PRO A CA 1
ATOM 1033 C C . PRO A 1 137 ? 11.914 2.768 21.467 1.00 79.19 137 PRO A C 1
ATOM 1035 O O . PRO A 1 137 ? 13.070 2.967 21.829 1.00 79.19 137 PRO A O 1
ATOM 1038 N N . HIS A 1 138 ? 11.577 1.683 20.763 1.00 84.31 138 HIS A N 1
ATOM 1039 C CA . HIS A 1 138 ? 12.507 0.595 20.450 1.00 84.31 138 HIS A CA 1
ATOM 1040 C C . HIS A 1 138 ? 13.127 0.699 19.059 1.00 84.31 138 HIS A C 1
ATOM 1042 O O . HIS A 1 138 ? 14.205 0.148 18.839 1.00 84.31 138 HIS A O 1
ATOM 1048 N N . THR A 1 139 ? 12.477 1.415 18.146 1.00 90.00 139 THR A N 1
ATOM 1049 C CA . THR A 1 139 ? 12.989 1.647 16.798 1.00 90.00 139 THR A CA 1
ATOM 1050 C C . THR A 1 139 ? 13.270 3.135 16.660 1.00 90.00 139 THR A C 1
ATOM 1052 O O . THR A 1 139 ? 12.319 3.906 16.586 1.00 90.00 139 THR A O 1
ATOM 1055 N N . PRO A 1 140 ? 14.540 3.570 16.683 1.00 90.50 140 PRO A N 1
ATOM 1056 C CA . PRO A 1 140 ? 14.863 4.972 16.474 1.00 90.50 140 PRO A CA 1
ATOM 1057 C C . PRO A 1 140 ? 14.592 5.367 15.021 1.00 90.50 140 PRO A C 1
ATOM 1059 O O . PRO A 1 140 ? 14.806 4.564 14.110 1.00 90.50 140 PRO A O 1
ATOM 1062 N N . SER A 1 141 ? 14.190 6.618 14.813 1.00 95.12 141 SER A N 1
ATOM 1063 C CA . SER A 1 141 ? 14.083 7.196 13.474 1.00 95.12 141 SER A CA 1
ATOM 1064 C C . SER A 1 141 ? 15.470 7.321 12.819 1.00 95.12 141 SER A C 1
ATOM 1066 O O . SER A 1 141 ? 16.483 7.523 13.500 1.00 95.12 141 SER A O 1
ATOM 1068 N N . ARG A 1 142 ? 15.540 7.136 11.497 1.00 95.69 142 ARG A N 1
ATOM 1069 C CA . ARG A 1 142 ? 16.781 7.128 10.700 1.00 95.69 142 ARG A CA 1
ATOM 1070 C C . ARG A 1 142 ? 16.578 7.825 9.362 1.00 95.69 142 ARG A C 1
ATOM 1072 O O . ARG A 1 142 ? 15.601 7.543 8.677 1.00 95.69 142 ARG A O 1
ATOM 1079 N N . MET A 1 143 ? 17.523 8.678 8.983 1.00 95.94 143 MET A N 1
ATOM 1080 C CA . MET A 1 143 ? 17.589 9.236 7.634 1.00 95.94 143 MET A CA 1
ATOM 1081 C C . MET A 1 143 ? 18.110 8.156 6.679 1.00 95.94 143 MET A C 1
ATOM 1083 O O . MET A 1 143 ? 19.182 7.600 6.921 1.00 95.94 143 MET A O 1
ATOM 1087 N N . LEU A 1 144 ? 17.349 7.836 5.632 1.00 96.88 144 LEU A N 1
ATOM 1088 C CA . LEU A 1 144 ? 17.764 6.931 4.552 1.00 96.88 144 LEU A CA 1
ATOM 1089 C C . LEU A 1 144 ? 18.366 7.710 3.382 1.00 96.88 144 LEU A C 1
ATOM 1091 O O . LEU A 1 144 ? 19.389 7.303 2.826 1.00 96.88 144 LEU A O 1
ATOM 1095 N N . LEU A 1 145 ? 17.736 8.832 3.034 1.00 94.62 145 LEU A N 1
ATOM 1096 C CA . LEU A 1 145 ? 18.165 9.746 1.983 1.00 94.62 145 LEU A CA 1
ATOM 1097 C C . LEU A 1 145 ? 17.914 11.178 2.441 1.00 94.62 145 LEU A C 1
ATOM 1099 O O . LEU A 1 145 ? 16.780 11.522 2.753 1.00 94.62 145 LEU A O 1
ATOM 1103 N N . ASP A 1 146 ? 18.978 11.974 2.480 1.00 91.00 146 ASP A N 1
ATOM 1104 C CA . ASP A 1 146 ? 18.948 13.386 2.861 1.00 91.00 146 ASP A CA 1
ATOM 1105 C C . ASP A 1 146 ? 18.666 14.253 1.623 1.00 91.00 146 ASP A C 1
ATOM 1107 O O . ASP A 1 146 ? 19.482 14.332 0.703 1.00 91.00 146 ASP A O 1
ATOM 1111 N N . GLY A 1 147 ? 17.496 14.885 1.619 1.00 83.38 147 GLY A N 1
ATOM 1112 C CA . GLY A 1 147 ? 16.921 15.759 0.602 1.00 83.38 147 GLY A CA 1
ATOM 1113 C C . GLY A 1 147 ? 17.500 17.173 0.549 1.00 83.38 147 GLY A C 1
ATOM 1114 O O . GLY A 1 147 ? 17.141 17.959 -0.331 1.00 83.38 147 GLY A O 1
ATOM 1115 N N . SER A 1 148 ? 18.441 17.534 1.429 1.00 78.38 148 SER A N 1
ATOM 1116 C CA . SER A 1 148 ? 19.103 18.853 1.402 1.00 78.38 148 SER A CA 1
ATOM 1117 C C . SER A 1 148 ? 19.871 19.135 0.099 1.00 78.38 148 SER A C 1
ATOM 1119 O O . SER A 1 148 ? 20.198 20.285 -0.201 1.00 78.38 148 SER A O 1
ATOM 1121 N N . GLY A 1 149 ? 20.126 18.097 -0.706 1.00 69.69 149 GLY A N 1
ATOM 1122 C CA . GLY A 1 149 ? 20.647 18.187 -2.069 1.00 69.69 149 GLY A CA 1
ATOM 1123 C C . GLY A 1 149 ? 19.636 18.612 -3.144 1.00 69.69 149 GLY A C 1
ATOM 1124 O O . GLY A 1 149 ? 20.038 18.686 -4.304 1.00 69.69 149 GLY A O 1
ATOM 1125 N N . PHE A 1 150 ? 18.384 18.922 -2.777 1.00 73.81 150 PHE A N 1
ATOM 1126 C CA . PHE A 1 150 ? 17.254 19.210 -3.677 1.00 73.81 150 PHE A CA 1
ATOM 1127 C C . PHE A 1 150 ? 16.836 18.001 -4.518 1.00 73.81 150 PHE A C 1
ATOM 1129 O O . PHE A 1 150 ? 16.791 18.081 -5.746 1.00 73.81 150 PHE A O 1
ATOM 1136 N N . HIS A 1 151 ? 16.553 16.885 -3.847 1.00 76.31 151 HIS A N 1
ATOM 1137 C CA . HIS A 1 151 ? 16.095 15.679 -4.523 1.00 76.31 151 HIS A CA 1
ATOM 1138 C C . HIS A 1 151 ? 14.628 15.791 -4.959 1.00 76.31 151 HIS A C 1
ATOM 1140 O O . HIS A 1 151 ? 13.810 16.397 -4.272 1.00 76.31 151 HIS A O 1
ATOM 1146 N N . ASP A 1 152 ? 14.305 15.192 -6.106 1.00 80.44 152 ASP A N 1
ATOM 1147 C CA . ASP A 1 152 ? 12.929 15.049 -6.606 1.00 80.44 152 ASP A CA 1
ATOM 1148 C C . ASP A 1 152 ? 12.066 14.154 -5.689 1.00 80.44 152 ASP A C 1
ATOM 1150 O O . ASP A 1 152 ? 12.581 13.408 -4.851 1.00 80.44 152 ASP A O 1
ATOM 1154 N N . GLU A 1 153 ? 10.743 14.184 -5.858 1.00 86.06 153 GLU A N 1
ATOM 1155 C CA . GLU A 1 153 ? 9.819 13.461 -4.980 1.00 86.06 153 GLU A CA 1
ATOM 1156 C C . GLU A 1 153 ? 9.976 11.935 -5.072 1.00 86.06 153 GLU A C 1
ATOM 1158 O O . GLU A 1 153 ? 9.882 11.315 -6.139 1.00 86.06 153 GLU A O 1
ATOM 1163 N N . ALA A 1 154 ? 10.103 11.289 -3.910 1.00 90.94 154 ALA A N 1
ATOM 1164 C CA . ALA A 1 154 ? 10.071 9.837 -3.781 1.00 90.94 154 ALA A CA 1
ATOM 1165 C C . ALA A 1 154 ? 8.627 9.305 -3.871 1.00 90.94 154 ALA A C 1
ATOM 1167 O O . ALA A 1 154 ? 8.063 8.822 -2.890 1.00 90.94 154 ALA A O 1
ATOM 1168 N N . LEU A 1 155 ? 8.006 9.391 -5.050 1.00 90.50 155 LEU A N 1
ATOM 1169 C CA . LEU A 1 155 ? 6.587 9.050 -5.275 1.00 90.50 155 LEU A CA 1
ATOM 1170 C C . LEU A 1 155 ? 6.235 7.570 -5.024 1.00 90.50 155 LEU A C 1
ATOM 1172 O O . LEU A 1 155 ? 5.058 7.204 -4.916 1.00 90.50 155 LEU A O 1
ATOM 1176 N N . ASP A 1 156 ? 7.235 6.692 -4.937 1.00 93.75 156 ASP A N 1
ATOM 1177 C CA . ASP A 1 156 ? 7.035 5.308 -4.523 1.00 93.75 156 ASP A CA 1
ATOM 1178 C C . ASP A 1 156 ? 8.192 4.808 -3.657 1.00 93.75 156 ASP A C 1
ATOM 1180 O O . ASP A 1 156 ? 9.363 4.880 -4.038 1.00 93.75 156 ASP A O 1
ATOM 1184 N N . VAL A 1 157 ? 7.824 4.251 -2.506 1.00 96.94 157 VAL A N 1
ATOM 1185 C CA . VAL A 1 157 ? 8.690 3.498 -1.605 1.00 96.94 157 VAL A CA 1
ATOM 1186 C C . VAL A 1 157 ? 7.973 2.207 -1.239 1.00 96.94 157 VAL A C 1
ATOM 1188 O O . VAL A 1 157 ? 6.771 2.208 -0.969 1.00 96.94 157 VAL A O 1
ATOM 1191 N N . GLN A 1 158 ? 8.693 1.092 -1.280 1.00 97.50 158 GLN A N 1
ATOM 1192 C CA . GLN A 1 158 ? 8.156 -0.234 -0.992 1.00 97.50 158 GLN A CA 1
ATOM 1193 C C . GLN A 1 158 ? 9.098 -0.999 -0.072 1.00 97.50 158 GLN A C 1
ATOM 1195 O O . GLN A 1 158 ? 10.314 -0.815 -0.119 1.00 97.50 158 GLN A O 1
ATOM 1200 N N . LEU A 1 159 ? 8.523 -1.889 0.733 1.00 98.12 159 LEU A N 1
ATOM 1201 C CA . LEU A 1 159 ? 9.261 -2.807 1.591 1.00 98.12 159 LEU A CA 1
ATOM 1202 C C . LEU A 1 159 ? 9.211 -4.228 1.037 1.00 98.12 159 LEU A C 1
ATOM 1204 O O . LEU A 1 159 ? 8.202 -4.655 0.468 1.00 98.12 159 LEU A O 1
ATOM 1208 N N . SER A 1 160 ? 10.287 -4.978 1.261 1.00 97.75 160 SER A N 1
ATOM 1209 C CA . SER A 1 160 ? 10.285 -6.426 1.099 1.00 97.75 160 SER A CA 1
ATOM 1210 C C . SER A 1 160 ? 9.230 -7.068 2.015 1.00 97.75 160 SER A C 1
ATOM 1212 O O . SER A 1 160 ? 8.862 -6.492 3.044 1.00 97.75 160 SER A O 1
ATOM 1214 N N . PRO A 1 161 ? 8.734 -8.277 1.692 1.00 96.00 161 PRO A N 1
ATOM 1215 C CA . PRO A 1 161 ? 7.680 -8.926 2.473 1.00 96.00 161 PRO A CA 1
ATOM 1216 C C . PRO A 1 161 ? 8.000 -9.149 3.956 1.00 96.00 161 PRO A C 1
ATOM 1218 O O . PRO A 1 161 ? 7.097 -9.158 4.789 1.00 96.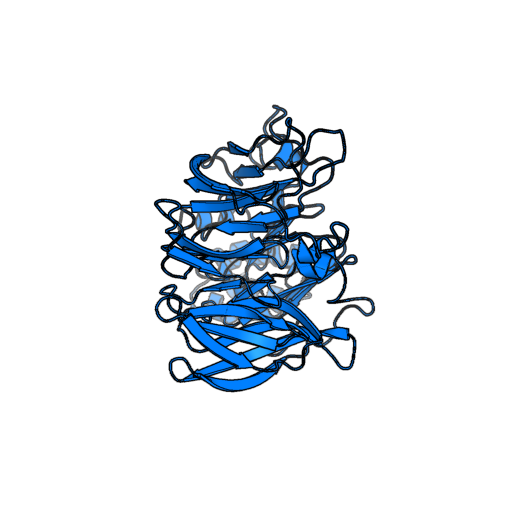00 161 PRO A O 1
ATOM 1221 N N . ASP A 1 162 ? 9.279 -9.309 4.287 1.00 96.25 162 ASP A N 1
ATOM 1222 C CA . ASP A 1 162 ? 9.791 -9.429 5.654 1.00 96.25 162 ASP A CA 1
ATOM 1223 C C . ASP A 1 162 ? 10.116 -8.074 6.315 1.00 96.25 162 ASP A C 1
ATOM 1225 O O . ASP A 1 162 ? 10.460 -8.034 7.494 1.00 96.25 162 ASP A O 1
ATOM 1229 N N . GLY A 1 163 ? 9.999 -6.963 5.580 1.00 96.12 163 GLY A N 1
ATOM 1230 C CA . GLY A 1 163 ? 10.345 -5.618 6.034 1.00 96.12 163 GLY A CA 1
ATOM 1231 C C . GLY A 1 163 ? 11.848 -5.360 6.171 1.00 96.12 163 GLY A C 1
ATOM 1232 O O . GLY A 1 163 ? 12.218 -4.339 6.749 1.00 96.12 163 GLY A O 1
ATOM 1233 N N . ALA A 1 164 ? 12.714 -6.255 5.686 1.00 97.19 164 ALA A N 1
ATOM 1234 C CA . ALA A 1 164 ? 14.166 -6.145 5.834 1.00 97.19 164 ALA A CA 1
ATOM 1235 C C . ALA A 1 164 ? 14.833 -5.214 4.809 1.00 97.19 164 ALA A C 1
ATOM 1237 O O . ALA A 1 164 ? 15.943 -4.746 5.058 1.00 97.19 164 ALA A O 1
ATOM 1238 N N . VAL A 1 165 ? 14.193 -4.954 3.665 1.00 98.44 165 VAL A N 1
ATOM 1239 C CA . VAL A 1 165 ? 14.725 -4.086 2.608 1.00 98.44 165 VAL A CA 1
ATOM 1240 C C . VAL A 1 165 ? 13.675 -3.067 2.187 1.00 98.44 165 VAL A C 1
ATOM 1242 O O . VAL A 1 165 ? 12.570 -3.445 1.805 1.00 98.44 165 VAL A O 1
ATOM 1245 N N . ALA A 1 166 ? 14.034 -1.786 2.182 1.00 98.44 166 ALA A N 1
ATOM 1246 C CA . ALA A 1 166 ? 13.267 -0.737 1.515 1.00 98.44 166 ALA A CA 1
ATOM 1247 C C . ALA A 1 166 ? 13.885 -0.409 0.161 1.00 98.44 166 ALA A C 1
ATOM 1249 O O . ALA A 1 166 ? 15.108 -0.332 0.054 1.00 98.44 166 ALA A O 1
ATOM 1250 N N . VAL A 1 167 ? 13.045 -0.168 -0.847 1.00 98.62 167 VAL A N 1
ATOM 1251 C CA . VAL A 1 167 ? 13.461 0.400 -2.135 1.00 98.62 167 VAL A CA 1
ATOM 1252 C C . VAL A 1 167 ? 12.591 1.601 -2.468 1.00 98.62 167 VAL A C 1
ATOM 1254 O O . VAL A 1 167 ? 11.365 1.516 -2.392 1.00 98.62 167 VAL A O 1
ATOM 1257 N N . ALA A 1 168 ? 13.226 2.699 -2.868 1.00 97.44 168 ALA A N 1
ATOM 1258 C CA . ALA A 1 168 ? 12.559 3.903 -3.350 1.00 97.44 168 ALA A CA 1
ATOM 1259 C C . ALA A 1 168 ? 13.138 4.346 -4.696 1.00 97.44 168 ALA A C 1
ATOM 1261 O O . ALA A 1 168 ? 14.290 4.039 -5.017 1.00 97.44 168 ALA A O 1
ATOM 1262 N N . SER A 1 169 ? 12.336 5.069 -5.477 1.00 92.50 169 SER A N 1
ATOM 1263 C CA . SER A 1 169 ? 12.791 5.720 -6.705 1.00 92.50 169 SER A CA 1
ATOM 1264 C C . SER A 1 169 ? 12.881 7.222 -6.500 1.00 92.50 169 SER A C 1
ATOM 1266 O O . SER A 1 169 ? 11.866 7.849 -6.220 1.00 92.50 169 SER A O 1
ATOM 1268 N N . VAL A 1 170 ? 14.057 7.791 -6.747 1.00 89.81 170 VAL A N 1
ATOM 1269 C CA . VAL A 1 170 ? 14.322 9.234 -6.673 1.00 89.81 170 VAL A CA 1
ATOM 1270 C C . VAL A 1 170 ? 15.193 9.611 -7.866 1.00 89.81 170 VAL A C 1
ATOM 1272 O O . VAL A 1 170 ? 16.143 8.901 -8.183 1.00 89.81 170 VAL A O 1
ATOM 1275 N N . GLU A 1 171 ? 14.834 10.666 -8.601 1.00 84.62 171 GLU A N 1
ATOM 1276 C CA . GLU A 1 171 ? 15.643 11.213 -9.712 1.00 84.62 171 GLU A CA 1
ATOM 1277 C C . GLU A 1 171 ? 16.053 10.197 -10.801 1.00 84.62 171 GLU A C 1
ATOM 1279 O O . GLU A 1 171 ? 17.103 10.292 -11.440 1.00 84.62 171 GLU A O 1
ATOM 1284 N N . GLY A 1 172 ? 15.211 9.190 -11.053 1.00 86.19 172 GLY A N 1
ATOM 1285 C CA . GLY A 1 172 ? 15.520 8.129 -12.018 1.00 86.19 172 GLY A CA 1
ATOM 1286 C C . GLY A 1 172 ? 16.550 7.106 -11.536 1.00 86.19 172 GLY A C 1
ATOM 1287 O O . GLY A 1 172 ? 17.049 6.324 -12.345 1.00 86.19 172 GLY A O 1
ATOM 1288 N N . ARG A 1 173 ? 16.843 7.078 -10.239 1.00 92.69 173 ARG A N 1
ATOM 1289 C CA . ARG A 1 173 ? 17.630 6.046 -9.568 1.00 92.69 173 ARG A CA 1
ATOM 1290 C C . ARG A 1 173 ? 16.729 5.234 -8.656 1.00 92.69 173 ARG A C 1
ATOM 1292 O O . ARG A 1 173 ? 15.749 5.744 -8.119 1.00 92.69 173 ARG A O 1
ATOM 1299 N N . LEU A 1 174 ? 17.066 3.963 -8.488 1.00 96.94 174 LEU A N 1
ATOM 1300 C CA . LEU A 1 174 ? 16.553 3.157 -7.388 1.00 96.94 174 LEU A CA 1
ATOM 1301 C C . LEU A 1 174 ? 17.595 3.122 -6.285 1.00 96.94 174 LEU A C 1
ATOM 1303 O O . LEU A 1 174 ? 18.762 2.837 -6.551 1.00 96.94 174 LEU A O 1
ATOM 1307 N N . HIS A 1 175 ? 17.145 3.341 -5.062 1.00 98.06 175 HIS A N 1
ATOM 1308 C CA . HIS A 1 175 ? 17.957 3.233 -3.864 1.00 98.06 175 HIS A CA 1
ATOM 1309 C C . HIS A 1 175 ? 17.393 2.125 -2.986 1.00 98.06 175 HIS A C 1
ATOM 1311 O O . HIS A 1 175 ? 16.174 2.029 -2.838 1.00 98.06 175 HIS A O 1
ATOM 1317 N N . ALA A 1 176 ? 18.272 1.299 -2.420 1.00 98.62 176 ALA A N 1
ATOM 1318 C CA . ALA A 1 176 ? 17.896 0.231 -1.509 1.00 98.62 176 ALA A CA 1
ATOM 1319 C C . ALA A 1 176 ? 18.633 0.332 -0.179 1.00 98.62 176 ALA A C 1
ATOM 1321 O O . ALA A 1 176 ? 19.846 0.551 -0.147 1.00 98.62 176 ALA A O 1
ATOM 1322 N N . TRP A 1 177 ? 17.910 0.082 0.910 1.00 98.69 177 TRP A N 1
ATOM 1323 C CA . TRP A 1 177 ? 18.447 0.103 2.268 1.00 98.69 177 TRP A CA 1
ATOM 1324 C C . TRP A 1 177 ? 17.985 -1.108 3.063 1.00 98.69 177 TRP A C 1
ATOM 1326 O O . TRP A 1 177 ? 16.859 -1.574 2.899 1.00 98.69 177 TRP A O 1
ATOM 1336 N N . SER A 1 178 ? 18.833 -1.568 3.977 1.00 98.25 178 SER A N 1
ATOM 1337 C CA . SER A 1 178 ? 18.438 -2.460 5.061 1.00 98.25 178 SER A CA 1
ATOM 1338 C C . SER A 1 178 ? 17.541 -1.699 6.029 1.00 98.25 178 SER A C 1
ATOM 1340 O O . SER A 1 178 ? 17.893 -0.607 6.480 1.00 98.25 178 SER A O 1
ATOM 1342 N N . THR A 1 179 ? 16.397 -2.267 6.386 1.00 96.88 179 THR A N 1
ATOM 1343 C CA . THR A 1 179 ? 15.427 -1.656 7.295 1.00 96.88 179 THR A CA 1
ATOM 1344 C C . THR A 1 179 ? 15.179 -2.514 8.536 1.00 96.88 179 THR A C 1
ATOM 1346 O O . THR A 1 179 ? 15.242 -3.740 8.472 1.00 96.88 179 THR A O 1
ATOM 1349 N N . PRO A 1 180 ? 14.929 -1.888 9.704 1.00 95.94 180 PRO A N 1
ATOM 1350 C CA . PRO A 1 180 ? 14.885 -0.438 9.952 1.00 95.94 180 PRO A CA 1
ATOM 1351 C C . PRO A 1 180 ? 16.269 0.217 10.159 1.00 95.94 180 PRO A C 1
ATOM 1353 O O . PRO A 1 180 ? 16.339 1.373 10.566 1.00 95.94 180 PRO A O 1
ATOM 1356 N N . GLY A 1 181 ? 17.377 -0.506 9.946 1.00 95.56 181 GLY A N 1
ATOM 1357 C CA . GLY A 1 181 ? 18.728 -0.036 10.289 1.00 95.56 181 GLY A CA 1
ATOM 1358 C C . GLY A 1 181 ? 19.219 1.184 9.498 1.00 95.56 181 GLY A C 1
ATOM 1359 O O . GLY A 1 181 ? 19.945 2.011 10.049 1.00 95.56 181 GLY A O 1
ATOM 1360 N N . GLY A 1 182 ? 18.799 1.306 8.241 1.00 96.69 182 GLY A N 1
ATOM 1361 C CA . GLY A 1 182 ? 19.141 2.388 7.319 1.00 96.69 182 GLY A CA 1
ATOM 1362 C C . GLY A 1 182 ? 20.458 2.215 6.561 1.00 96.69 182 GLY A C 1
ATOM 1363 O O . GLY A 1 182 ? 20.934 3.158 5.937 1.00 96.69 182 GLY A O 1
ATOM 1364 N N . GLU A 1 183 ? 21.068 1.030 6.597 1.00 97.81 183 GLU A N 1
ATOM 1365 C CA . GLU A 1 183 ? 22.308 0.767 5.859 1.00 97.81 183 GLU A CA 1
ATOM 1366 C C . GLU A 1 183 ? 22.020 0.705 4.355 1.00 97.81 183 GLU A C 1
ATOM 1368 O O . GLU A 1 183 ? 21.213 -0.114 3.919 1.00 97.81 183 GLU A O 1
ATOM 1373 N N . ALA A 1 184 ? 22.677 1.547 3.555 1.00 98.06 184 ALA A N 1
ATOM 1374 C CA . ALA A 1 184 ? 22.561 1.490 2.101 1.00 98.06 184 ALA A CA 1
ATOM 1375 C C . ALA A 1 184 ? 23.098 0.150 1.569 1.00 98.06 184 ALA A C 1
ATOM 1377 O O . ALA A 1 184 ? 24.205 -0.265 1.916 1.00 98.06 184 ALA A O 1
ATOM 1378 N N . LEU A 1 185 ? 22.316 -0.512 0.717 1.00 98.38 185 LEU A N 1
ATOM 1379 C CA . LEU A 1 185 ? 22.656 -1.805 0.121 1.00 98.38 185 LEU A CA 1
ATOM 1380 C C . LEU A 1 185 ? 23.185 -1.626 -1.299 1.00 98.38 185 LEU A C 1
ATOM 1382 O O . LEU A 1 185 ? 24.281 -2.082 -1.621 1.00 98.38 185 LEU A O 1
ATOM 1386 N N . TRP A 1 186 ? 22.417 -0.941 -2.144 1.00 98.56 186 TRP A N 1
ATOM 1387 C CA . TRP A 1 186 ? 22.785 -0.666 -3.527 1.00 98.56 186 TRP A CA 1
ATOM 1388 C C . TRP A 1 186 ? 22.020 0.537 -4.079 1.00 98.56 186 TRP A C 1
ATOM 1390 O O . TRP A 1 186 ? 20.965 0.927 -3.580 1.00 98.56 186 TRP A O 1
ATOM 1400 N N . GLU A 1 187 ? 22.571 1.096 -5.150 1.00 97.62 187 GLU A N 1
ATOM 1401 C CA . GLU A 1 187 ? 21.941 2.115 -5.980 1.00 97.62 187 GLU A CA 1
ATOM 1402 C C . GLU A 1 187 ? 21.995 1.651 -7.438 1.00 97.62 187 GLU A C 1
ATOM 1404 O O . GLU A 1 187 ? 23.004 1.098 -7.887 1.00 97.62 187 GLU A O 1
ATOM 1409 N N . LEU A 1 188 ? 20.914 1.879 -8.180 1.00 97.44 188 LEU A N 1
ATOM 1410 C CA . LEU A 1 188 ? 20.821 1.544 -9.594 1.00 97.44 188 LEU A CA 1
ATOM 1411 C C . LEU A 1 188 ? 20.311 2.734 -10.405 1.00 97.44 188 LEU A C 1
ATOM 1413 O O . LEU A 1 188 ? 19.161 3.148 -10.272 1.00 97.44 188 LEU A O 1
ATOM 1417 N N . ASP A 1 189 ? 21.148 3.218 -11.318 1.00 94.81 189 ASP A N 1
ATOM 1418 C CA . ASP A 1 189 ? 20.760 4.200 -12.328 1.00 94.81 189 ASP A CA 1
ATOM 1419 C C . ASP A 1 189 ? 19.871 3.536 -13.393 1.00 94.81 189 ASP A C 1
ATOM 1421 O O . ASP A 1 189 ? 20.282 2.579 -14.061 1.00 94.81 189 ASP A O 1
ATOM 1425 N N . LEU A 1 190 ? 18.637 4.023 -13.553 1.00 89.81 190 LEU A N 1
ATOM 1426 C CA . LEU A 1 190 ? 17.699 3.493 -14.548 1.00 89.81 190 LEU A CA 1
ATOM 1427 C C . LEU A 1 190 ? 17.957 4.049 -15.956 1.00 89.81 190 LEU A C 1
ATOM 1429 O O . LEU A 1 190 ? 17.342 3.578 -16.920 1.00 89.81 190 LEU A O 1
ATOM 1433 N N . GLY A 1 191 ? 18.889 4.995 -16.083 1.00 86.81 191 GLY A N 1
ATOM 1434 C CA . GLY A 1 191 ? 19.227 5.685 -17.312 1.00 86.81 191 GLY A CA 1
ATOM 1435 C C . GLY A 1 191 ? 18.314 6.882 -17.601 1.00 86.81 191 GLY A C 1
ATOM 1436 O O . GLY A 1 191 ? 17.359 7.170 -16.864 1.00 86.81 191 GLY A O 1
ATOM 1437 N N . PRO A 1 192 ? 18.604 7.606 -18.695 1.00 82.94 192 PRO A N 1
ATOM 1438 C CA . PRO A 1 192 ? 17.810 8.756 -19.094 1.00 82.94 192 PRO A CA 1
ATOM 1439 C C . PRO A 1 192 ? 16.383 8.339 -19.462 1.00 82.94 192 PRO A C 1
ATOM 1441 O O . PRO A 1 192 ? 16.147 7.252 -19.994 1.00 82.94 192 PRO A O 1
ATOM 1444 N N . ALA A 1 193 ? 15.437 9.242 -19.208 1.00 81.12 193 ALA A N 1
ATOM 1445 C CA . ALA A 1 193 ? 14.089 9.121 -19.743 1.00 81.12 193 ALA A CA 1
ATOM 1446 C C . ALA A 1 193 ? 14.120 9.133 -21.281 1.00 81.12 193 ALA A C 1
ATOM 1448 O O . ALA A 1 193 ? 14.918 9.845 -21.893 1.00 81.12 193 ALA A O 1
ATOM 1449 N N . GLN A 1 194 ? 13.243 8.354 -21.912 1.00 77.75 194 GLN A N 1
ATOM 1450 C CA . GLN A 1 194 ? 13.095 8.344 -23.365 1.00 77.75 194 GLN A CA 1
ATOM 1451 C C . GLN A 1 194 ? 12.644 9.723 -23.886 1.00 77.75 194 GLN A C 1
ATOM 1453 O O . GLN A 1 194 ? 11.660 10.278 -23.405 1.00 77.75 194 GLN A O 1
ATOM 1458 N N . GLU A 1 195 ? 13.318 10.237 -24.924 1.00 62.34 195 GLU A N 1
ATOM 1459 C CA . GLU A 1 195 ? 13.173 11.618 -25.442 1.00 62.34 195 GLU A CA 1
ATOM 1460 C C . GLU A 1 195 ? 11.751 12.022 -25.879 1.00 62.34 195 GLU A C 1
ATOM 1462 O O . GLU A 1 195 ? 11.462 13.204 -26.032 1.00 62.34 195 GLU A O 1
ATOM 1467 N N . SER A 1 196 ? 10.862 11.055 -26.118 1.00 65.56 196 SER A N 1
ATOM 1468 C CA . SER A 1 196 ? 9.492 11.299 -26.597 1.00 65.56 196 SER A CA 1
ATOM 1469 C C . SER A 1 196 ? 8.440 11.381 -25.488 1.00 65.56 196 SER A C 1
ATOM 1471 O O . SER A 1 196 ? 7.255 11.551 -25.783 1.00 65.56 196 SER A O 1
ATOM 1473 N N . VAL A 1 197 ? 8.841 11.230 -24.223 1.00 61.66 197 VAL A N 1
ATOM 1474 C CA . VAL A 1 197 ? 7.934 11.356 -23.081 1.00 61.66 197 VAL A CA 1
ATOM 1475 C C . VAL A 1 197 ? 7.863 12.818 -22.662 1.00 61.66 197 VAL A C 1
ATOM 1477 O O . VAL A 1 197 ? 8.888 13.443 -22.411 1.00 61.66 197 VAL A O 1
ATOM 1480 N N . ASP A 1 198 ? 6.646 13.356 -22.600 1.00 64.44 198 ASP A N 1
ATOM 1481 C CA . ASP A 1 198 ? 6.407 14.686 -22.050 1.00 64.44 198 ASP A CA 1
ATOM 1482 C C . ASP A 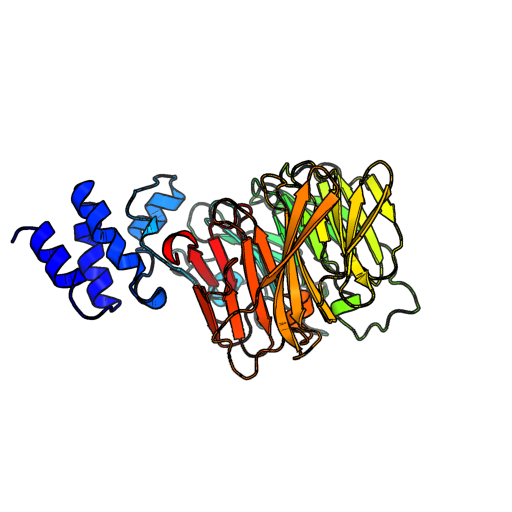1 198 ? 6.801 14.696 -20.566 1.00 64.44 198 ASP A C 1
ATOM 1484 O O . ASP A 1 198 ? 6.168 14.029 -19.746 1.00 64.44 198 ASP A O 1
ATOM 1488 N N . THR A 1 199 ? 7.869 15.422 -20.232 1.00 58.12 199 THR A N 1
ATOM 1489 C CA . THR A 1 199 ? 8.428 15.498 -18.875 1.00 58.12 199 THR A CA 1
ATOM 1490 C C . THR A 1 199 ? 7.441 16.099 -17.871 1.00 58.12 199 THR A C 1
ATOM 1492 O O . THR A 1 199 ? 7.605 15.896 -16.673 1.00 58.12 199 THR A O 1
ATOM 1495 N N . PHE A 1 200 ? 6.407 16.812 -18.335 1.00 61.12 200 PHE A N 1
ATOM 1496 C CA . PHE A 1 200 ? 5.379 17.388 -17.466 1.00 61.12 200 PHE A CA 1
ATOM 1497 C C . PHE A 1 200 ? 4.276 16.390 -17.072 1.00 61.12 200 PHE A C 1
ATOM 1499 O O . PHE A 1 200 ? 3.465 16.694 -16.198 1.00 61.12 200 PHE A O 1
ATOM 1506 N N . ASP A 1 201 ? 4.235 15.193 -17.670 1.00 72.56 201 ASP A N 1
ATOM 1507 C CA . ASP A 1 201 ? 3.332 14.118 -17.247 1.00 72.56 201 ASP A CA 1
ATOM 1508 C C . ASP A 1 201 ? 3.998 13.264 -16.153 1.00 72.56 201 ASP A C 1
ATOM 1510 O O . ASP A 1 201 ? 4.668 12.258 -16.422 1.00 72.56 201 ASP A O 1
ATOM 1514 N N . MET A 1 202 ? 3.805 13.677 -14.894 1.00 72.06 202 MET A N 1
ATOM 1515 C CA . MET A 1 202 ? 4.382 13.020 -13.712 1.00 72.06 202 MET A CA 1
ATOM 1516 C C . MET A 1 202 ? 4.098 11.514 -13.668 1.00 72.06 202 MET A C 1
ATOM 1518 O O . MET A 1 202 ? 4.981 10.725 -13.321 1.00 72.06 202 MET A O 1
ATOM 1522 N N . ALA A 1 203 ? 2.905 11.078 -14.082 1.00 75.19 203 ALA A N 1
ATOM 1523 C CA . ALA A 1 203 ? 2.528 9.666 -14.063 1.00 75.19 203 ALA A CA 1
ATOM 1524 C C . ALA A 1 203 ? 3.403 8.815 -15.000 1.00 75.19 203 ALA A C 1
ATOM 1526 O O . ALA A 1 203 ? 3.664 7.645 -14.720 1.00 75.19 203 ALA A O 1
ATOM 1527 N N . ARG A 1 204 ? 3.889 9.393 -16.106 1.00 78.62 204 ARG A N 1
ATOM 1528 C CA . ARG A 1 204 ? 4.772 8.710 -17.069 1.00 78.62 204 ARG A CA 1
ATOM 1529 C C . ARG A 1 204 ? 6.231 8.683 -16.623 1.00 78.62 204 ARG A C 1
ATOM 1531 O O . ARG A 1 204 ? 6.965 7.765 -17.005 1.00 78.62 204 ARG A O 1
ATOM 1538 N N . MET A 1 205 ? 6.641 9.680 -15.844 1.00 78.44 205 MET A N 1
ATOM 1539 C CA . MET A 1 205 ? 7.997 9.811 -15.304 1.00 78.44 205 MET A CA 1
ATOM 1540 C C . MET A 1 205 ? 8.209 8.984 -14.032 1.00 78.44 205 MET A C 1
ATOM 1542 O O . MET A 1 205 ? 9.329 8.527 -13.786 1.00 78.44 205 MET A O 1
ATOM 1546 N N . THR A 1 206 ? 7.137 8.753 -13.270 1.00 87.31 206 THR A N 1
ATOM 1547 C CA . THR A 1 206 ? 7.149 8.000 -12.012 1.00 87.31 206 THR A CA 1
ATOM 1548 C C . THR A 1 206 ? 7.548 6.545 -12.234 1.00 87.31 206 THR A C 1
ATOM 1550 O O . THR A 1 206 ? 6.952 5.836 -13.048 1.00 87.31 206 THR A O 1
ATOM 1553 N N . THR A 1 207 ? 8.524 6.073 -11.460 1.00 92.50 207 THR A N 1
ATOM 1554 C CA . THR A 1 207 ? 8.863 4.649 -11.378 1.00 92.50 207 THR A CA 1
ATOM 1555 C C . THR A 1 207 ? 8.039 3.990 -10.285 1.00 92.50 207 THR A C 1
ATOM 1557 O O . THR A 1 207 ? 8.126 4.366 -9.121 1.00 92.50 207 THR A O 1
ATOM 1560 N N . ARG A 1 208 ? 7.257 2.982 -10.663 1.00 94.25 208 ARG A N 1
ATOM 1561 C CA . ARG A 1 208 ? 6.485 2.140 -9.749 1.00 94.25 208 ARG A CA 1
ATOM 1562 C C . ARG A 1 208 ? 7.295 0.902 -9.390 1.00 94.25 208 ARG A C 1
ATOM 1564 O O . ARG A 1 208 ? 7.939 0.323 -10.270 1.00 94.25 208 ARG A O 1
ATOM 1571 N N . ILE A 1 209 ? 7.254 0.506 -8.124 1.00 96.81 209 ILE A N 1
ATOM 1572 C CA . ILE A 1 209 ? 8.076 -0.565 -7.553 1.00 96.81 209 ILE A CA 1
ATOM 1573 C C . ILE A 1 209 ? 7.167 -1.693 -7.051 1.00 96.81 209 ILE A C 1
ATOM 1575 O O . ILE A 1 209 ? 6.092 -1.444 -6.513 1.00 96.81 209 ILE A O 1
ATOM 1579 N N . GLY A 1 210 ? 7.593 -2.947 -7.211 1.00 97.06 210 GLY A N 1
ATOM 1580 C CA . GLY A 1 210 ? 6.889 -4.102 -6.652 1.00 97.06 210 GLY A CA 1
ATOM 1581 C C . GLY A 1 210 ? 7.832 -5.257 -6.337 1.00 97.06 210 GLY A C 1
ATOM 1582 O O . GLY A 1 210 ? 8.584 -5.699 -7.205 1.00 97.06 210 GLY A O 1
ATOM 1583 N N . PHE A 1 211 ? 7.787 -5.762 -5.106 1.00 98.25 211 PHE A N 1
ATOM 1584 C CA . PHE A 1 211 ? 8.548 -6.942 -4.687 1.00 98.25 211 PHE A CA 1
ATOM 1585 C C . PHE A 1 211 ? 7.860 -8.244 -5.110 1.00 98.25 211 PHE A C 1
ATOM 1587 O O . PHE A 1 211 ? 6.633 -8.312 -5.202 1.00 98.25 211 PHE A O 1
ATOM 1594 N N . SER A 1 212 ? 8.646 -9.301 -5.324 1.00 98.12 212 SER A N 1
ATOM 1595 C CA . SER A 1 212 ? 8.132 -10.673 -5.281 1.00 98.12 212 SER A CA 1
ATOM 1596 C C . SER A 1 212 ? 7.763 -11.061 -3.850 1.00 98.12 212 SER A C 1
ATOM 1598 O O . SER A 1 212 ? 8.354 -10.574 -2.886 1.00 98.12 212 SER A O 1
ATOM 1600 N N . GLY A 1 213 ? 6.798 -11.969 -3.698 1.00 96.06 213 GLY A N 1
ATOM 1601 C CA . GLY A 1 213 ? 6.338 -12.418 -2.376 1.00 96.06 213 GLY A CA 1
ATOM 1602 C C . GLY A 1 213 ? 7.391 -13.179 -1.555 1.00 96.06 213 GLY A C 1
ATOM 1603 O O . GLY A 1 213 ? 7.263 -13.259 -0.338 1.00 96.06 213 GLY A O 1
ATOM 1604 N N . ASP A 1 214 ? 8.439 -13.700 -2.195 1.00 96.81 214 ASP A N 1
ATOM 1605 C CA . ASP A 1 214 ? 9.623 -14.275 -1.548 1.00 96.81 214 ASP A CA 1
ATOM 1606 C C . ASP A 1 214 ? 10.713 -13.236 -1.217 1.00 96.81 214 ASP A C 1
ATOM 1608 O O . ASP A 1 214 ? 11.752 -13.590 -0.661 1.00 96.81 214 ASP A O 1
ATOM 1612 N N . GLY A 1 215 ? 10.499 -11.967 -1.583 1.00 97.56 215 GLY A N 1
ATOM 1613 C CA . GLY A 1 215 ? 11.398 -10.841 -1.336 1.00 97.56 215 GLY A CA 1
ATOM 1614 C C . GLY A 1 215 ? 12.670 -10.817 -2.181 1.00 97.56 215 GLY A C 1
ATOM 1615 O O . GLY A 1 215 ? 13.449 -9.876 -2.060 1.00 97.56 215 GLY A O 1
ATOM 1616 N N . ARG A 1 216 ? 12.906 -11.803 -3.054 1.00 98.25 216 ARG A N 1
ATOM 1617 C CA . ARG A 1 216 ? 14.186 -11.957 -3.770 1.00 98.25 216 ARG A CA 1
ATOM 1618 C C . ARG A 1 216 ? 14.322 -11.086 -5.007 1.00 98.25 216 ARG A C 1
ATOM 1620 O O . ARG A 1 216 ? 15.428 -10.938 -5.527 1.00 98.25 216 ARG A O 1
ATOM 1627 N N . ARG A 1 217 ? 13.212 -10.556 -5.515 1.00 98.50 217 ARG A N 1
ATOM 1628 C CA . ARG A 1 217 ? 13.203 -9.723 -6.713 1.00 98.50 217 ARG A CA 1
ATOM 1629 C C . ARG A 1 217 ? 12.413 -8.450 -6.494 1.00 98.50 217 ARG A C 1
ATOM 1631 O O . ARG A 1 217 ? 11.352 -8.461 -5.874 1.00 98.50 217 ARG A O 1
ATOM 1638 N N . VAL A 1 218 ? 12.894 -7.387 -7.122 1.00 98.31 218 VAL A N 1
ATOM 1639 C CA . VAL A 1 218 ? 12.199 -6.108 -7.246 1.00 98.31 218 VAL A CA 1
ATOM 1640 C C . VAL A 1 218 ? 11.928 -5.853 -8.718 1.00 98.31 218 VAL A C 1
ATOM 1642 O O . VAL A 1 218 ? 12.836 -5.917 -9.546 1.00 98.31 218 VAL A O 1
ATOM 1645 N N . ALA A 1 219 ? 10.679 -5.571 -9.060 1.00 97.69 219 ALA A N 1
ATOM 1646 C CA . ALA A 1 219 ? 10.320 -4.997 -10.342 1.00 97.69 219 ALA A CA 1
ATOM 1647 C C . ALA A 1 219 ? 10.254 -3.478 -10.221 1.00 97.69 219 ALA A C 1
ATOM 1649 O O . ALA A 1 219 ? 9.727 -2.949 -9.244 1.00 97.69 219 ALA A O 1
ATOM 1650 N N . ALA A 1 220 ? 10.749 -2.795 -11.245 1.00 95.94 220 ALA A N 1
ATOM 1651 C CA . ALA A 1 220 ? 10.609 -1.359 -11.402 1.00 95.94 220 ALA A CA 1
ATOM 1652 C C . ALA A 1 220 ? 10.099 -1.051 -12.808 1.00 95.94 220 ALA A C 1
ATOM 1654 O O . ALA A 1 220 ? 10.580 -1.633 -13.787 1.00 95.94 220 ALA A O 1
ATOM 1655 N N . GLY A 1 221 ? 9.124 -0.152 -12.910 1.00 93.19 221 GLY A N 1
ATOM 1656 C CA . GLY A 1 221 ? 8.521 0.221 -14.183 1.00 93.19 221 GLY A CA 1
ATOM 1657 C C . GLY A 1 221 ? 8.141 1.693 -14.263 1.00 93.19 221 GLY A C 1
ATOM 1658 O O . GLY A 1 221 ? 7.460 2.203 -13.383 1.00 93.19 221 GLY A O 1
ATOM 1659 N N . SER A 1 222 ? 8.534 2.357 -15.349 1.00 89.06 222 SER A N 1
ATOM 1660 C CA . SER A 1 222 ? 8.006 3.664 -15.767 1.00 89.06 222 SER A CA 1
ATOM 1661 C C . SER A 1 222 ? 7.906 3.751 -17.286 1.00 89.06 222 SER A C 1
ATOM 1663 O O . SER A 1 222 ? 8.679 3.110 -18.004 1.00 89.06 222 SER A O 1
ATOM 1665 N N . VAL A 1 223 ? 6.989 4.573 -17.804 1.00 85.62 223 VAL A N 1
ATOM 1666 C CA . VAL A 1 223 ? 6.869 4.808 -19.254 1.00 85.62 223 VAL A CA 1
ATOM 1667 C C . VAL A 1 223 ? 8.166 5.401 -19.795 1.00 85.62 223 VAL A C 1
ATOM 1669 O O . VAL A 1 223 ? 8.603 5.039 -20.882 1.00 85.62 223 VAL A O 1
ATOM 1672 N N . ALA A 1 224 ? 8.802 6.271 -19.013 1.00 84.81 224 ALA A N 1
ATOM 1673 C CA . ALA A 1 224 ? 10.044 6.931 -19.369 1.00 84.81 224 ALA A CA 1
ATOM 1674 C C . ALA A 1 224 ? 11.270 6.004 -19.434 1.00 84.81 224 ALA A C 1
ATOM 1676 O O . ALA A 1 224 ? 12.176 6.294 -20.211 1.00 84.81 224 ALA A O 1
ATOM 1677 N N . ARG A 1 225 ? 11.344 4.929 -18.630 1.00 87.75 225 ARG A N 1
ATOM 1678 C CA . ARG A 1 225 ? 12.580 4.122 -18.466 1.00 87.75 225 ARG A CA 1
ATOM 1679 C C . ARG A 1 225 ? 12.399 2.616 -18.719 1.00 87.75 225 ARG A C 1
ATOM 1681 O O . ARG A 1 225 ? 13.361 1.836 -18.665 1.00 87.75 225 ARG A O 1
ATOM 1688 N N . GLY A 1 226 ? 11.181 2.197 -19.054 1.00 90.88 226 GLY A N 1
ATOM 1689 C CA . GLY A 1 226 ? 10.816 0.807 -19.310 1.00 90.88 226 GLY A CA 1
ATOM 1690 C C . GLY A 1 226 ? 10.783 -0.041 -18.038 1.00 90.88 226 GLY A C 1
ATOM 1691 O O . GLY A 1 226 ? 10.655 0.471 -16.928 1.00 90.88 226 GLY A O 1
ATOM 1692 N N . LEU A 1 227 ? 10.908 -1.358 -18.210 1.00 94.06 227 LEU A N 1
ATOM 1693 C CA . LEU A 1 227 ? 10.836 -2.345 -17.133 1.00 94.06 227 LEU A CA 1
ATOM 1694 C C . LEU A 1 227 ? 12.219 -2.853 -16.736 1.00 94.06 227 LEU A C 1
ATOM 1696 O O . LEU A 1 227 ? 13.069 -3.129 -17.595 1.00 94.06 227 LEU A O 1
ATOM 1700 N N . ARG A 1 228 ? 12.408 -3.052 -15.433 1.00 95.62 228 ARG A N 1
ATOM 1701 C CA . ARG A 1 228 ? 13.532 -3.776 -14.839 1.00 95.62 228 ARG A CA 1
ATOM 1702 C C . ARG A 1 228 ? 13.026 -4.838 -13.868 1.00 95.62 228 ARG A C 1
ATOM 1704 O O . ARG A 1 228 ? 12.026 -4.625 -13.190 1.00 95.62 228 ARG A O 1
ATOM 1711 N N . VAL A 1 229 ? 13.734 -5.964 -13.794 1.00 97.62 229 VAL A N 1
ATOM 1712 C CA . VAL A 1 229 ? 13.673 -6.882 -12.645 1.00 97.62 229 VAL A CA 1
ATOM 1713 C C . VAL A 1 229 ? 15.078 -7.005 -12.091 1.00 97.62 229 VAL A C 1
ATOM 1715 O O . VAL A 1 229 ? 16.022 -7.223 -12.851 1.00 97.62 229 VAL A O 1
ATOM 1718 N N . ILE A 1 230 ? 15.204 -6.825 -10.787 1.00 98.50 230 ILE A N 1
ATOM 1719 C CA . ILE A 1 230 ? 16.459 -6.663 -10.064 1.00 98.50 230 ILE A CA 1
ATOM 1720 C C . ILE A 1 230 ? 16.494 -7.696 -8.942 1.00 98.50 230 ILE A C 1
ATOM 1722 O O . ILE A 1 230 ? 15.462 -8.000 -8.345 1.00 98.50 230 ILE A O 1
ATOM 1726 N N . ASP A 1 231 ? 17.666 -8.260 -8.689 1.00 98.38 231 ASP A N 1
ATOM 1727 C CA . ASP A 1 231 ? 17.926 -9.078 -7.511 1.00 98.38 231 ASP A CA 1
ATOM 1728 C C . ASP A 1 231 ? 17.980 -8.184 -6.264 1.00 98.38 231 ASP A C 1
ATOM 1730 O O . ASP A 1 231 ? 18.776 -7.246 -6.208 1.00 98.38 231 ASP A O 1
ATOM 1734 N N . THR A 1 232 ? 17.119 -8.453 -5.282 1.00 98.50 232 THR A N 1
ATOM 1735 C CA . THR A 1 232 ? 16.949 -7.584 -4.105 1.00 98.50 232 THR A CA 1
ATOM 1736 C C . THR A 1 232 ? 18.219 -7.463 -3.266 1.00 98.50 232 THR A C 1
ATOM 1738 O O . THR A 1 232 ? 18.471 -6.406 -2.697 1.00 98.50 232 THR A O 1
ATOM 1741 N N . GLU A 1 233 ? 19.010 -8.530 -3.154 1.00 96.50 233 GLU A N 1
ATOM 1742 C CA . GLU A 1 233 ? 20.182 -8.563 -2.272 1.00 96.50 233 GLU A CA 1
ATOM 1743 C C . GLU A 1 233 ? 21.367 -7.825 -2.900 1.00 96.50 233 GLU A C 1
ATOM 1745 O O . GLU A 1 233 ? 22.072 -7.072 -2.232 1.00 96.50 233 GLU A O 1
ATOM 1750 N N . THR A 1 234 ? 21.576 -8.024 -4.200 1.00 97.12 234 THR A N 1
ATOM 1751 C CA . THR A 1 234 ? 22.784 -7.558 -4.894 1.00 97.12 234 THR A CA 1
ATOM 1752 C C . THR A 1 234 ? 22.581 -6.288 -5.715 1.00 97.12 234 THR A C 1
ATOM 1754 O O . THR A 1 234 ? 23.562 -5.678 -6.137 1.00 97.12 234 THR A O 1
ATOM 1757 N N . GLY A 1 235 ? 21.336 -5.912 -6.016 1.00 97.75 235 GLY A N 1
ATOM 1758 C CA . GLY A 1 235 ? 21.026 -4.830 -6.954 1.00 97.75 235 GLY A CA 1
ATOM 1759 C C . GLY A 1 235 ? 21.314 -5.191 -8.416 1.00 97.75 235 GLY A C 1
ATOM 1760 O O . GLY A 1 235 ? 21.237 -4.339 -9.303 1.00 97.75 235 GLY A O 1
ATOM 1761 N N . HIS A 1 236 ? 21.651 -6.453 -8.709 1.00 97.94 236 HIS A N 1
ATOM 1762 C CA . HIS A 1 236 ? 21.953 -6.888 -10.068 1.00 97.94 236 HIS A CA 1
ATOM 1763 C C . HIS A 1 236 ? 20.689 -6.917 -10.927 1.00 97.94 236 HIS A C 1
ATOM 1765 O O . HIS A 1 236 ? 19.690 -7.554 -10.592 1.00 97.94 236 HIS A O 1
ATOM 1771 N N . VAL A 1 237 ? 20.752 -6.280 -12.095 1.00 97.81 237 VAL A N 1
ATOM 1772 C CA . VAL A 1 237 ? 19.652 -6.300 -13.062 1.00 97.81 237 VAL A CA 1
ATOM 1773 C C . VAL A 1 237 ? 19.564 -7.676 -13.723 1.00 97.81 237 VAL A C 1
ATOM 1775 O O . VAL A 1 237 ? 20.453 -8.084 -14.469 1.00 97.81 237 VAL A O 1
ATOM 1778 N N . LEU A 1 238 ? 18.464 -8.380 -13.467 1.00 96.25 238 LEU A N 1
ATOM 1779 C CA . LEU A 1 238 ? 18.148 -9.697 -14.026 1.00 96.25 238 LEU A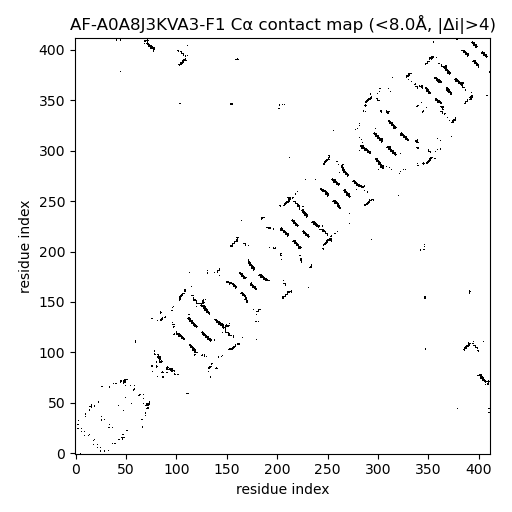 CA 1
ATOM 1780 C C . LEU A 1 238 ? 17.437 -9.595 -15.380 1.00 96.25 238 LEU A C 1
ATOM 1782 O O . LEU A 1 238 ? 17.549 -10.486 -16.220 1.00 96.25 238 LEU A O 1
ATOM 1786 N N . LEU A 1 239 ? 16.685 -8.514 -15.590 1.00 95.00 239 LEU A N 1
ATOM 1787 C CA . LEU A 1 239 ? 15.913 -8.269 -16.803 1.00 95.00 239 LEU A CA 1
ATOM 1788 C C . LEU A 1 239 ? 15.846 -6.769 -17.087 1.00 95.00 239 LEU A C 1
ATOM 1790 O O . LEU A 1 239 ? 15.474 -5.992 -16.212 1.00 95.00 239 LEU A O 1
ATOM 1794 N N . THR A 1 240 ? 16.092 -6.400 -18.343 1.00 93.94 240 THR A N 1
ATOM 1795 C CA . THR A 1 240 ? 15.836 -5.063 -18.891 1.00 93.94 240 THR A CA 1
ATOM 1796 C C . THR A 1 240 ? 14.962 -5.191 -20.121 1.00 93.94 240 THR A C 1
ATOM 1798 O O . THR A 1 240 ? 15.270 -5.985 -21.012 1.00 93.94 240 THR A O 1
ATOM 1801 N N . ARG A 1 241 ? 13.879 -4.414 -20.194 1.00 90.81 241 ARG A N 1
ATOM 1802 C CA . ARG A 1 241 ? 13.058 -4.365 -21.403 1.00 90.81 241 ARG A CA 1
ATOM 1803 C C . ARG A 1 241 ? 12.357 -3.030 -21.596 1.00 90.81 241 ARG A C 1
ATOM 1805 O O . ARG A 1 241 ? 11.721 -2.510 -20.686 1.00 90.81 241 ARG A O 1
ATOM 1812 N N . GLU A 1 242 ? 12.387 -2.559 -22.832 1.00 87.75 242 GLU A N 1
ATOM 1813 C CA . GLU A 1 242 ? 11.530 -1.481 -23.312 1.00 87.75 242 GLU A CA 1
ATOM 1814 C C . GLU A 1 242 ? 10.157 -2.046 -23.693 1.00 87.75 242 GLU A C 1
ATOM 1816 O O . GLU A 1 242 ? 10.060 -3.056 -24.396 1.00 87.75 242 GLU A O 1
ATOM 1821 N N . VAL A 1 243 ? 9.089 -1.423 -23.203 1.00 81.44 243 VAL A N 1
ATOM 1822 C CA . VAL A 1 243 ? 7.708 -1.826 -23.490 1.00 81.44 243 VAL A CA 1
ATOM 1823 C C . VAL A 1 243 ? 6.856 -0.600 -23.792 1.00 81.44 243 VAL A C 1
ATOM 1825 O O . VAL A 1 243 ? 7.063 0.467 -23.219 1.00 81.44 243 VAL A O 1
ATOM 1828 N N . ALA A 1 244 ? 5.889 -0.767 -24.693 1.00 67.81 244 ALA A N 1
ATOM 1829 C CA . ALA A 1 244 ? 4.866 0.236 -24.945 1.00 67.81 244 ALA A CA 1
ATOM 1830 C C . ALA A 1 244 ? 3.843 0.202 -23.800 1.00 67.81 244 ALA A C 1
ATOM 1832 O O . ALA A 1 244 ? 3.168 -0.808 -23.596 1.00 67.81 244 ALA A O 1
ATOM 1833 N N . GLY A 1 245 ? 3.778 1.289 -23.030 1.00 66.31 245 GLY A N 1
ATOM 1834 C CA . GLY A 1 245 ? 3.044 1.329 -21.767 1.00 66.31 245 GLY A CA 1
ATOM 1835 C C . GLY A 1 245 ? 3.846 0.678 -20.640 1.00 66.31 245 GLY A C 1
ATOM 1836 O O . GLY A 1 245 ? 4.222 -0.491 -20.702 1.00 66.31 245 GLY A O 1
ATOM 1837 N N . CYS A 1 246 ? 4.140 1.459 -19.609 1.00 69.19 246 CYS A N 1
ATOM 1838 C CA . CYS A 1 246 ? 4.791 0.970 -18.408 1.00 69.19 246 CYS A CA 1
ATOM 1839 C C . CYS A 1 246 ? 4.332 1.823 -17.229 1.00 69.19 246 CYS A C 1
ATOM 1841 O O . CYS A 1 246 ? 4.738 2.967 -17.086 1.00 69.19 246 CYS A O 1
ATOM 1843 N N . GLY A 1 247 ? 3.425 1.288 -16.430 1.00 75.81 247 GLY A N 1
ATOM 1844 C CA . GLY A 1 247 ? 2.907 1.932 -15.228 1.00 75.81 247 GLY A CA 1
ATOM 1845 C C . GLY A 1 247 ? 3.132 1.029 -14.019 1.00 75.81 247 GLY A C 1
ATOM 1846 O O . GLY A 1 247 ? 4.229 0.486 -13.891 1.00 75.81 247 GLY A O 1
ATOM 1847 N N . PRO A 1 248 ? 2.135 0.842 -13.139 1.00 91.25 248 PRO A N 1
ATOM 1848 C CA . PRO A 1 248 ? 2.289 -0.002 -11.958 1.00 91.25 248 PRO A CA 1
ATOM 1849 C C . PRO A 1 248 ? 2.715 -1.421 -12.350 1.00 91.25 248 PRO A C 1
ATOM 1851 O O . PRO A 1 248 ? 2.273 -1.966 -13.368 1.00 91.25 248 PRO A O 1
ATOM 1854 N N . VAL A 1 249 ? 3.583 -2.002 -11.526 1.00 96.56 249 VAL A N 1
ATOM 1855 C CA . VAL A 1 249 ? 4.159 -3.336 -11.713 1.00 96.56 249 VAL A CA 1
ATOM 1856 C C . VAL A 1 249 ? 3.882 -4.206 -10.494 1.00 96.56 249 VAL A C 1
ATOM 1858 O O . VAL A 1 249 ? 3.804 -3.703 -9.378 1.00 96.56 249 VAL A O 1
ATOM 1861 N N . ALA A 1 250 ? 3.767 -5.514 -10.699 1.00 97.50 250 ALA A N 1
ATOM 1862 C CA . ALA A 1 250 ? 3.734 -6.490 -9.614 1.00 97.50 250 ALA A CA 1
ATOM 1863 C C . ALA A 1 250 ? 4.437 -7.777 -10.033 1.00 97.50 250 ALA A C 1
ATOM 1865 O O . ALA A 1 250 ? 4.337 -8.201 -11.186 1.00 97.50 250 ALA A O 1
ATOM 1866 N N . LEU A 1 251 ? 5.114 -8.413 -9.084 1.00 98.06 251 LEU A N 1
ATOM 1867 C CA . LEU A 1 251 ? 5.670 -9.750 -9.238 1.00 98.06 251 LEU A CA 1
ATOM 1868 C C . LEU A 1 251 ? 4.780 -10.760 -8.512 1.00 98.06 251 LEU A C 1
ATOM 1870 O O . LEU A 1 251 ? 4.170 -10.439 -7.493 1.00 98.06 251 LEU A O 1
ATOM 1874 N N . ASP A 1 252 ? 4.699 -11.982 -9.034 1.00 97.12 252 ASP A N 1
ATOM 1875 C CA . ASP A 1 252 ? 4.111 -13.091 -8.283 1.00 97.12 252 ASP A CA 1
ATOM 1876 C C . ASP A 1 252 ? 5.017 -13.508 -7.109 1.00 97.12 252 ASP A C 1
ATOM 1878 O O . ASP A 1 252 ? 6.118 -12.982 -6.911 1.00 97.12 252 ASP A O 1
ATOM 1882 N N . HIS A 1 253 ? 4.559 -14.475 -6.308 1.00 95.38 253 HIS A N 1
ATOM 1883 C CA . HIS A 1 253 ? 5.273 -14.889 -5.099 1.00 95.38 253 HIS A CA 1
ATOM 1884 C C . HIS A 1 253 ? 6.738 -15.283 -5.366 1.00 95.38 253 HIS A C 1
ATOM 1886 O O . HIS A 1 253 ? 7.619 -14.888 -4.615 1.00 95.38 253 HIS A O 1
ATOM 1892 N N . ALA A 1 254 ? 7.018 -15.996 -6.461 1.00 95.50 254 ALA A N 1
ATOM 1893 C CA . ALA A 1 254 ? 8.368 -16.450 -6.814 1.00 95.50 254 ALA A CA 1
ATOM 1894 C C . ALA A 1 254 ? 9.138 -15.477 -7.737 1.00 95.50 254 ALA A C 1
ATOM 1896 O O . ALA A 1 254 ? 10.232 -15.796 -8.211 1.00 95.50 254 ALA A O 1
ATOM 1897 N N . GLY A 1 255 ? 8.540 -14.337 -8.096 1.00 96.31 255 GLY A N 1
ATOM 1898 C CA . GLY A 1 255 ? 9.069 -13.409 -9.096 1.00 96.31 255 GLY A CA 1
ATOM 1899 C C . GLY A 1 255 ? 9.220 -14.005 -10.502 1.00 96.31 255 GLY A C 1
ATOM 1900 O O . GLY A 1 255 ? 10.013 -13.510 -11.314 1.00 96.31 255 GLY A O 1
ATOM 1901 N N . ARG A 1 256 ? 8.493 -15.086 -10.798 1.00 95.62 256 ARG A N 1
ATOM 1902 C CA . ARG A 1 256 ? 8.441 -15.740 -12.109 1.00 95.62 256 ARG A CA 1
ATOM 1903 C C . ARG A 1 256 ? 7.550 -14.957 -13.061 1.00 95.62 256 ARG A C 1
ATOM 1905 O O . ARG A 1 256 ? 7.947 -14.753 -14.205 1.00 95.62 256 ARG A O 1
ATOM 1912 N N . LEU A 1 257 ? 6.378 -14.523 -12.609 1.00 96.81 257 LEU A N 1
ATOM 1913 C CA . LEU A 1 257 ? 5.475 -13.689 -13.394 1.00 96.81 257 LEU A CA 1
ATOM 1914 C C . LEU A 1 257 ? 5.619 -12.220 -12.995 1.00 96.81 257 LEU A C 1
ATOM 1916 O O . LEU A 1 257 ? 5.670 -11.886 -11.817 1.00 96.81 257 LEU A O 1
ATOM 1920 N N . LEU A 1 258 ? 5.656 -11.351 -14.002 1.00 96.88 258 LEU A N 1
ATOM 1921 C CA . LEU A 1 258 ? 5.614 -9.898 -13.898 1.00 96.88 258 LEU A CA 1
ATOM 1922 C C . LEU A 1 258 ? 4.343 -9.403 -14.586 1.00 96.88 258 LEU A C 1
ATOM 1924 O O . LEU A 1 258 ? 4.165 -9.622 -15.787 1.00 96.88 258 LEU A O 1
ATOM 1928 N N . ALA A 1 259 ? 3.486 -8.721 -13.835 1.00 96.75 259 ALA A N 1
ATOM 1929 C CA . ALA A 1 259 ? 2.364 -7.966 -14.364 1.00 96.75 259 ALA A CA 1
ATOM 1930 C C . ALA A 1 259 ? 2.752 -6.492 -14.496 1.00 96.75 259 ALA A C 1
ATOM 1932 O O . ALA A 1 259 ? 3.391 -5.934 -13.606 1.00 96.75 259 ALA A O 1
ATOM 1933 N N . HIS A 1 260 ? 2.358 -5.863 -15.596 1.00 95.50 260 HIS A N 1
ATOM 1934 C CA . HIS A 1 260 ? 2.519 -4.428 -15.808 1.00 95.50 260 HIS A CA 1
ATOM 1935 C C . HIS A 1 260 ? 1.402 -3.892 -16.702 1.00 95.50 260 HIS A C 1
ATOM 1937 O O . HIS A 1 260 ? 0.806 -4.642 -17.482 1.00 95.50 260 HIS A O 1
ATOM 1943 N N . SER A 1 261 ? 1.111 -2.594 -16.613 1.00 91.88 261 SER A N 1
ATOM 1944 C CA . SER A 1 261 ? 0.144 -1.977 -17.524 1.00 91.88 261 SER A CA 1
ATOM 1945 C C . SER A 1 261 ? 0.643 -1.998 -18.974 1.00 91.88 261 SER A C 1
ATOM 1947 O O . SER A 1 261 ? 1.840 -1.872 -19.247 1.00 91.88 261 SER A O 1
ATOM 1949 N N . GLY A 1 262 ? -0.291 -2.197 -19.899 1.00 88.81 262 GLY A N 1
ATOM 1950 C CA . GLY A 1 262 ? -0.110 -2.022 -21.336 1.00 88.81 262 GLY A CA 1
ATOM 1951 C C . GLY A 1 262 ? -0.880 -0.803 -21.849 1.00 88.81 262 GLY A C 1
ATOM 1952 O O . GLY A 1 262 ? -1.352 0.037 -21.081 1.00 88.81 262 GLY A O 1
ATOM 1953 N N . GLU A 1 263 ? -1.025 -0.703 -23.167 1.00 85.31 263 GLU A N 1
ATOM 1954 C CA . GLU A 1 263 ? -1.789 0.376 -23.798 1.00 85.31 263 GLU A CA 1
ATOM 1955 C C . GLU A 1 263 ? -3.296 0.282 -23.498 1.00 85.31 263 GLU A C 1
ATOM 1957 O O . GLU A 1 263 ? -3.849 -0.800 -23.299 1.00 85.31 263 GLU A O 1
ATOM 1962 N N . ALA A 1 264 ? -3.969 1.437 -23.488 1.00 86.69 264 ALA A N 1
ATOM 1963 C CA . ALA A 1 264 ? -5.426 1.567 -23.364 1.00 86.69 264 ALA A CA 1
ATOM 1964 C C . ALA A 1 264 ? -6.062 0.847 -22.149 1.00 86.69 264 ALA A C 1
ATOM 1966 O O . ALA A 1 264 ? -7.219 0.426 -22.209 1.00 86.69 264 ALA A O 1
ATOM 1967 N N . GLY A 1 265 ? -5.307 0.708 -21.053 1.00 89.12 265 GLY A N 1
ATOM 1968 C CA . GLY A 1 265 ? -5.759 0.076 -19.811 1.00 89.12 265 GLY A CA 1
ATOM 1969 C C . GLY A 1 265 ? -5.667 -1.454 -19.797 1.00 89.12 265 GLY A C 1
ATOM 1970 O O . GLY A 1 265 ? -6.147 -2.087 -18.857 1.00 89.12 265 GLY A O 1
ATOM 1971 N N . ALA A 1 266 ? -5.045 -2.071 -20.806 1.00 93.56 266 ALA A N 1
ATOM 1972 C CA . ALA A 1 266 ? -4.741 -3.497 -20.774 1.00 93.56 266 ALA A CA 1
ATOM 1973 C C . ALA A 1 266 ? -3.723 -3.831 -19.671 1.00 93.56 266 ALA A C 1
ATOM 1975 O O . ALA A 1 266 ? -2.916 -2.989 -19.268 1.00 93.56 266 ALA A O 1
ATOM 1976 N N . ILE A 1 267 ? -3.723 -5.085 -19.219 1.00 95.81 267 ILE A N 1
ATOM 1977 C CA . ILE A 1 267 ? -2.668 -5.628 -18.361 1.00 95.81 267 ILE A CA 1
ATOM 1978 C C . ILE A 1 267 ? -1.872 -6.678 -19.130 1.00 95.81 267 ILE A C 1
ATOM 1980 O O . ILE A 1 267 ? -2.440 -7.532 -19.811 1.00 95.81 267 ILE A O 1
ATOM 1984 N N . VAL A 1 268 ? -0.549 -6.611 -19.020 1.00 95.50 268 VAL A N 1
ATOM 1985 C CA . VAL A 1 268 ? 0.378 -7.577 -19.603 1.00 95.50 268 VAL A CA 1
ATOM 1986 C C . VAL A 1 268 ? 0.942 -8.434 -18.482 1.00 95.50 268 VAL A C 1
ATOM 1988 O O . VAL A 1 268 ? 1.489 -7.904 -17.520 1.00 95.50 268 VAL A O 1
ATOM 1991 N N . VAL A 1 269 ? 0.837 -9.754 -18.623 1.00 96.00 269 VAL A N 1
ATOM 1992 C CA . VAL A 1 269 ? 1.421 -10.732 -17.697 1.00 96.00 269 VAL A CA 1
ATOM 1993 C C . VAL A 1 269 ? 2.507 -11.491 -18.424 1.00 96.00 269 VAL A C 1
ATOM 1995 O O . VAL A 1 269 ? 2.303 -11.982 -19.537 1.00 96.00 269 VAL A O 1
ATOM 1998 N N . ARG A 1 270 ? 3.677 -11.575 -17.803 1.00 94.25 270 ARG A N 1
ATOM 1999 C CA . ARG A 1 270 ? 4.880 -12.023 -18.478 1.00 94.25 270 ARG A CA 1
ATOM 2000 C C . ARG A 1 270 ? 5.753 -12.905 -17.611 1.00 94.25 270 ARG A C 1
ATOM 2002 O O . ARG A 1 270 ? 6.045 -12.563 -16.476 1.00 94.25 270 ARG A O 1
ATOM 2009 N N . ASP A 1 271 ? 6.282 -13.963 -18.204 1.00 94.81 271 ASP A N 1
ATOM 2010 C CA . ASP A 1 271 ? 7.325 -14.778 -17.599 1.00 94.81 271 ASP A CA 1
ATOM 2011 C C . ASP A 1 271 ? 8.692 -14.061 -17.651 1.00 94.81 271 ASP A C 1
ATOM 2013 O O . ASP A 1 271 ? 9.157 -13.627 -18.711 1.00 94.81 271 ASP A O 1
ATOM 2017 N N . THR A 1 272 ? 9.336 -13.903 -16.495 1.00 94.81 272 THR A N 1
ATOM 2018 C CA . THR A 1 272 ? 10.574 -13.124 -16.338 1.00 94.81 272 THR A CA 1
ATOM 2019 C C . THR A 1 272 ? 11.802 -13.812 -16.929 1.00 94.81 272 THR A C 1
ATOM 2021 O O . THR A 1 272 ? 12.752 -13.120 -17.287 1.00 94.81 272 THR A O 1
ATOM 2024 N N . ALA A 1 273 ? 11.781 -15.141 -17.086 1.00 93.19 273 ALA A N 1
ATOM 2025 C CA . ALA A 1 273 ? 12.903 -15.915 -17.614 1.00 93.19 273 ALA A CA 1
ATOM 2026 C C . ALA A 1 273 ? 12.860 -16.044 -19.144 1.00 93.19 273 ALA A C 1
ATOM 2028 O O . ALA A 1 273 ? 13.845 -15.781 -19.829 1.00 93.19 273 ALA A O 1
ATOM 2029 N N . SER A 1 274 ? 11.714 -16.447 -19.690 1.00 92.44 274 SER A N 1
ATOM 2030 C CA . SER A 1 274 ? 11.518 -16.652 -21.131 1.00 92.44 274 SER A CA 1
ATOM 2031 C C . SER A 1 274 ? 11.123 -15.375 -21.871 1.00 92.44 274 SER A C 1
ATOM 2033 O O . SER A 1 274 ? 11.307 -15.270 -23.083 1.00 92.44 274 SER A O 1
ATOM 2035 N N . GLY A 1 275 ? 10.535 -14.408 -21.162 1.00 89.81 275 GLY A N 1
ATOM 2036 C CA . GLY A 1 275 ? 9.955 -13.210 -21.750 1.00 89.81 275 GLY A CA 1
ATOM 2037 C C . GLY A 1 275 ? 8.610 -13.433 -22.446 1.00 89.81 275 GLY A C 1
ATOM 2038 O O . GLY A 1 275 ? 8.065 -12.454 -22.960 1.00 89.81 275 GLY A O 1
ATOM 2039 N N . ALA A 1 276 ? 8.060 -14.652 -22.465 1.00 92.06 276 ALA A N 1
ATOM 2040 C CA . ALA A 1 276 ? 6.731 -14.924 -23.010 1.00 92.06 276 ALA A CA 1
ATOM 2041 C C . ALA A 1 276 ? 5.666 -14.123 -22.250 1.00 92.06 276 ALA A C 1
ATOM 2043 O O . ALA A 1 276 ? 5.749 -13.986 -21.031 1.00 92.06 276 ALA A O 1
ATOM 2044 N N . PHE A 1 277 ? 4.683 -13.569 -22.963 1.00 93.44 277 PHE A N 1
ATOM 2045 C CA . PHE A 1 277 ? 3.654 -12.733 -22.351 1.00 93.44 277 PHE A CA 1
ATOM 2046 C C . PHE A 1 277 ? 2.270 -12.979 -22.937 1.00 93.44 277 PHE A C 1
ATOM 2048 O O . PHE A 1 277 ? 2.121 -13.381 -24.091 1.00 93.44 277 PHE A O 1
ATOM 2055 N N . THR A 1 278 ? 1.268 -12.666 -22.129 1.00 93.62 278 THR A N 1
ATOM 2056 C CA . THR A 1 278 ? -0.127 -12.520 -22.533 1.00 93.62 278 THR A CA 1
ATOM 2057 C C . THR A 1 278 ? -0.597 -11.111 -22.186 1.00 93.62 278 THR A C 1
ATOM 2059 O O . THR A 1 278 ? -0.001 -10.436 -21.347 1.00 93.62 278 THR A O 1
ATOM 2062 N N . SER A 1 279 ? -1.633 -10.643 -22.873 1.00 93.31 279 SER A N 1
ATOM 2063 C CA . SER A 1 279 ? -2.276 -9.360 -22.593 1.00 93.31 279 SER A CA 1
ATOM 2064 C C . SER A 1 279 ? -3.774 -9.577 -22.455 1.00 93.31 279 SER A C 1
ATOM 2066 O O . SER A 1 279 ? -4.340 -10.416 -23.161 1.00 93.31 279 SER A O 1
ATOM 2068 N N . HIS A 1 280 ? -4.402 -8.831 -21.553 1.00 95.62 280 HIS A N 1
ATOM 2069 C CA . HIS A 1 280 ? -5.832 -8.900 -21.275 1.00 95.62 280 HIS A CA 1
ATOM 2070 C C . HIS A 1 280 ? -6.430 -7.494 -21.198 1.00 95.62 280 HIS A C 1
ATOM 2072 O O . HIS A 1 280 ? -5.902 -6.632 -20.492 1.00 95.62 280 HIS A O 1
ATOM 2078 N N . ASP A 1 281 ? -7.536 -7.260 -21.913 1.00 95.62 281 ASP A N 1
ATOM 2079 C CA . ASP A 1 281 ? -8.299 -6.012 -21.789 1.00 95.62 281 ASP A CA 1
ATOM 2080 C C . ASP A 1 281 ? -9.111 -6.050 -20.494 1.00 95.62 281 ASP A C 1
ATOM 2082 O O . ASP A 1 281 ? -10.029 -6.852 -20.326 1.00 95.62 281 ASP A O 1
ATOM 2086 N N . THR A 1 282 ? -8.764 -5.162 -19.571 1.00 95.44 282 THR A N 1
ATOM 2087 C CA . THR A 1 282 ? -9.423 -5.051 -18.268 1.00 95.44 282 THR A CA 1
ATOM 2088 C C . THR A 1 282 ? -10.772 -4.326 -18.367 1.00 95.44 282 THR A C 1
ATOM 2090 O O . THR A 1 282 ? -11.584 -4.389 -17.447 1.00 95.44 282 THR A O 1
ATOM 2093 N N . GLY A 1 283 ? -11.040 -3.610 -19.464 1.00 94.12 283 GLY A N 1
ATOM 2094 C CA . GLY A 1 283 ? -12.160 -2.671 -19.548 1.00 94.12 283 GLY A CA 1
ATOM 2095 C C . GLY A 1 283 ? -11.918 -1.347 -18.808 1.00 94.12 283 GLY A C 1
ATOM 2096 O O . GLY A 1 283 ? -12.827 -0.517 -18.725 1.00 94.12 283 GLY A O 1
ATOM 2097 N N . LEU A 1 284 ? -10.715 -1.132 -18.267 1.00 94.81 284 LEU A N 1
ATOM 2098 C CA . LEU A 1 284 ? -10.285 0.138 -17.685 1.00 94.81 284 LEU A CA 1
ATOM 2099 C C . LEU A 1 284 ? -9.716 1.063 -18.773 1.00 94.81 284 LEU A C 1
ATOM 2101 O O . LEU A 1 284 ? -9.201 0.605 -19.791 1.00 94.81 284 LEU A O 1
ATOM 2105 N N . SER A 1 285 ? -9.815 2.377 -18.585 1.00 92.31 285 SER A N 1
ATOM 2106 C CA . SER A 1 285 ? -9.141 3.376 -19.428 1.00 92.31 285 SER A CA 1
ATOM 2107 C C . SER A 1 285 ? -7.703 3.632 -18.968 1.00 92.31 285 SER A C 1
ATOM 2109 O O . SER A 1 285 ? -6.829 3.866 -19.802 1.00 92.31 285 SER A O 1
ATOM 2111 N N . THR A 1 286 ? -7.445 3.534 -17.661 1.00 91.00 286 THR A N 1
ATOM 2112 C CA . THR A 1 286 ? -6.120 3.654 -17.034 1.00 91.00 286 THR A CA 1
ATOM 2113 C C . THR A 1 286 ? -5.926 2.571 -15.975 1.00 91.00 286 THR A C 1
ATOM 2115 O O . THR A 1 286 ? -6.896 2.080 -15.397 1.00 91.00 286 THR A O 1
ATOM 2118 N N . VAL A 1 287 ? -4.672 2.198 -15.713 1.00 94.50 287 VAL A N 1
ATOM 2119 C CA . VAL A 1 287 ? -4.292 1.266 -14.641 1.00 94.50 287 VAL A CA 1
ATOM 2120 C C . VAL A 1 287 ? -3.361 2.000 -13.684 1.00 94.50 287 VAL A C 1
ATOM 2122 O O . VAL A 1 287 ? -2.287 2.430 -14.100 1.00 94.50 287 VAL A O 1
ATOM 2125 N N . ASN A 1 288 ? -3.762 2.104 -12.418 1.00 94.81 288 ASN A N 1
ATOM 2126 C CA . ASN A 1 288 ? -3.043 2.864 -11.391 1.00 94.81 288 ASN A CA 1
ATOM 2127 C C . ASN A 1 288 ? -2.365 1.946 -10.358 1.00 94.81 288 ASN A C 1
ATOM 2129 O O . ASN A 1 288 ? -1.323 2.294 -9.809 1.00 94.81 288 ASN A O 1
ATOM 2133 N N . ALA A 1 289 ? -2.902 0.741 -10.129 1.00 96.88 289 ALA A N 1
ATOM 2134 C CA . ALA A 1 289 ? -2.265 -0.269 -9.284 1.00 96.88 289 ALA A CA 1
ATOM 2135 C C . ALA A 1 289 ? -2.552 -1.700 -9.761 1.00 96.88 289 ALA A C 1
ATOM 2137 O O . ALA A 1 289 ? -3.577 -1.969 -10.396 1.00 96.88 289 ALA A O 1
ATOM 2138 N N . VAL A 1 290 ? -1.633 -2.613 -9.443 1.00 97.94 290 VAL A N 1
ATOM 2139 C CA . VAL A 1 290 ? -1.739 -4.046 -9.732 1.00 97.94 290 VAL A CA 1
ATOM 2140 C C . VAL A 1 290 ? -1.150 -4.862 -8.577 1.00 97.94 290 VAL A C 1
ATOM 2142 O O . VAL A 1 290 ? -0.142 -4.459 -8.006 1.00 97.94 290 VAL A O 1
ATOM 2145 N N . ALA A 1 291 ? -1.772 -5.989 -8.220 1.00 98.12 291 ALA A N 1
ATOM 2146 C CA . ALA A 1 291 ? -1.276 -6.892 -7.179 1.00 98.12 291 ALA A CA 1
ATOM 2147 C C . ALA A 1 291 ? -1.644 -8.352 -7.463 1.00 98.12 291 ALA A C 1
ATOM 2149 O O . ALA A 1 291 ? -2.814 -8.674 -7.693 1.00 98.12 291 ALA A O 1
ATOM 2150 N N . PHE A 1 292 ? -0.648 -9.239 -7.438 1.00 97.94 292 PHE A N 1
ATOM 2151 C CA . PHE A 1 292 ? -0.881 -10.681 -7.480 1.00 97.94 292 PHE A CA 1
ATOM 2152 C C . PHE A 1 292 ? -1.447 -11.177 -6.152 1.00 97.94 292 PHE A C 1
ATOM 2154 O O . PHE A 1 292 ? -1.069 -10.689 -5.088 1.00 97.94 292 PHE A O 1
ATOM 2161 N N . ALA A 1 293 ? -2.310 -12.188 -6.223 1.00 96.38 293 ALA A N 1
ATOM 2162 C CA . ALA A 1 293 ? -2.698 -12.962 -5.055 1.00 96.38 293 ALA A CA 1
ATOM 2163 C C . ALA A 1 293 ? -1.484 -13.714 -4.493 1.00 96.38 293 ALA A C 1
ATOM 2165 O O . ALA A 1 293 ? -0.741 -14.349 -5.247 1.00 96.38 293 ALA A O 1
ATOM 2166 N N . ALA A 1 294 ? -1.303 -13.688 -3.171 1.00 91.44 294 ALA A N 1
ATOM 2167 C CA . ALA A 1 294 ? -0.197 -14.384 -2.507 1.00 91.44 294 ALA A CA 1
ATOM 2168 C C . ALA A 1 294 ? -0.182 -15.905 -2.773 1.00 91.44 294 ALA A C 1
ATOM 2170 O O . ALA A 1 294 ? 0.880 -16.524 -2.776 1.00 91.44 294 ALA A O 1
ATOM 2171 N N . ASP A 1 295 ? -1.350 -16.501 -3.032 1.00 91.25 295 ASP A N 1
ATOM 2172 C CA . ASP A 1 295 ? -1.523 -17.918 -3.375 1.00 91.25 295 ASP A CA 1
ATOM 2173 C C . ASP A 1 295 ? -1.410 -18.215 -4.886 1.00 91.25 295 ASP A C 1
ATOM 2175 O O . ASP A 1 295 ? -1.541 -19.366 -5.302 1.00 91.25 295 ASP A O 1
ATOM 2179 N N . GLY A 1 296 ? -1.169 -17.194 -5.716 1.00 92.06 296 GLY A N 1
ATOM 2180 C CA . GLY A 1 296 ? -1.079 -17.312 -7.172 1.00 92.06 296 GLY A CA 1
ATOM 2181 C C . GLY A 1 296 ? -2.421 -17.505 -7.886 1.00 92.06 296 GLY A C 1
ATOM 2182 O O . GLY A 1 296 ? -2.428 -17.762 -9.088 1.00 92.06 296 GLY A O 1
ATOM 2183 N N . SER A 1 297 ? -3.554 -17.377 -7.187 1.00 94.06 297 SER A N 1
ATOM 2184 C CA . SER A 1 297 ? -4.891 -17.609 -7.758 1.00 94.06 297 SER A CA 1
ATOM 2185 C C . SER A 1 297 ? -5.352 -16.537 -8.751 1.00 94.06 297 SER A C 1
ATOM 2187 O O . SER A 1 297 ? -6.283 -16.773 -9.529 1.00 94.06 297 SER A O 1
ATOM 2189 N N . GLY A 1 298 ? -4.726 -15.359 -8.752 1.00 96.56 298 GLY A N 1
ATOM 2190 C CA . GLY A 1 298 ? -5.175 -14.266 -9.599 1.00 96.56 298 GLY A CA 1
ATOM 2191 C C . GLY A 1 298 ? -4.391 -12.966 -9.489 1.00 96.56 298 GLY A C 1
ATOM 2192 O O . GLY A 1 298 ? -3.320 -12.892 -8.884 1.00 96.56 298 GLY A O 1
ATOM 2193 N N . LEU A 1 299 ? -4.968 -11.934 -10.105 1.00 98.19 299 LEU A N 1
ATOM 2194 C CA . LEU A 1 299 ? -4.444 -10.573 -10.188 1.00 98.19 299 LEU A CA 1
ATOM 2195 C C . LEU A 1 299 ? -5.565 -9.554 -9.941 1.00 98.19 299 LEU A C 1
ATOM 2197 O O . LEU A 1 299 ? -6.617 -9.617 -10.581 1.00 98.19 299 LEU A O 1
ATOM 2201 N N . LEU A 1 300 ? -5.340 -8.616 -9.025 1.00 98.62 300 LEU A N 1
ATOM 2202 C CA . LEU A 1 300 ? -6.178 -7.437 -8.833 1.00 98.62 300 LEU A CA 1
ATOM 2203 C C . LEU A 1 300 ? -5.586 -6.291 -9.652 1.00 98.62 300 LEU A C 1
ATOM 2205 O O . LEU A 1 300 ? -4.388 -6.027 -9.572 1.00 98.62 300 LEU A O 1
ATOM 2209 N N . VAL A 1 301 ? -6.431 -5.606 -10.420 1.00 98.38 301 VAL A N 1
ATOM 2210 C CA . VAL A 1 301 ? -6.060 -4.422 -11.201 1.00 98.38 301 VAL A CA 1
ATOM 2211 C C . VAL A 1 301 ? -7.025 -3.290 -10.869 1.00 98.38 301 VAL A C 1
ATOM 2213 O O . VAL A 1 301 ? -8.233 -3.472 -10.999 1.00 98.38 301 VAL A O 1
ATOM 2216 N N . THR A 1 302 ? -6.508 -2.127 -10.478 1.00 97.75 302 THR A N 1
ATOM 2217 C CA . THR A 1 302 ? -7.309 -0.957 -10.072 1.00 97.75 302 THR A CA 1
ATOM 2218 C C . THR A 1 302 ? -6.980 0.249 -10.946 1.00 97.75 302 THR A C 1
ATOM 2220 O O . THR A 1 302 ? -5.816 0.498 -11.266 1.00 97.75 302 THR A O 1
ATOM 2223 N N . GLY A 1 303 ? -8.000 1.019 -11.326 1.00 95.62 303 GLY A N 1
ATOM 2224 C CA . GLY A 1 303 ? -7.848 2.217 -12.147 1.00 95.62 303 GLY A CA 1
ATOM 2225 C C . GLY A 1 303 ? -9.186 2.866 -12.497 1.00 95.62 303 GLY A C 1
ATOM 2226 O O . GLY A 1 303 ? -10.144 2.781 -11.728 1.00 95.62 303 GLY A O 1
ATOM 2227 N N . SER A 1 304 ? -9.254 3.523 -13.655 1.00 94.19 304 SER A N 1
ATOM 2228 C CA . SER A 1 304 ? -10.455 4.233 -14.106 1.00 94.19 304 SER A CA 1
ATOM 2229 C C . SER A 1 304 ? -11.308 3.376 -15.042 1.00 94.19 304 SER A C 1
ATOM 2231 O O . SER A 1 304 ? -10.802 2.776 -15.991 1.00 94.19 304 SER A O 1
ATOM 2233 N N . ALA A 1 305 ? -12.616 3.292 -14.793 1.00 92.44 305 ALA A N 1
ATOM 2234 C CA . ALA A 1 305 ? -13.550 2.601 -15.675 1.00 92.44 305 ALA A CA 1
ATOM 2235 C C . ALA A 1 305 ? -13.755 3.377 -16.983 1.00 92.44 305 ALA A C 1
ATOM 2237 O O . ALA A 1 305 ? -14.147 4.539 -16.966 1.00 92.44 305 ALA A O 1
ATOM 2238 N N . ARG A 1 306 ? -13.615 2.700 -18.128 1.00 89.06 306 ARG A N 1
ATOM 2239 C CA . ARG A 1 306 ? -13.681 3.334 -19.457 1.00 89.06 306 ARG A CA 1
ATOM 2240 C C . ARG A 1 306 ? -15.012 4.026 -19.782 1.00 89.06 306 ARG A C 1
ATOM 2242 O O . ARG A 1 306 ? -15.033 4.954 -20.578 1.00 89.06 306 ARG A O 1
ATOM 2249 N N . GLU A 1 307 ? -16.121 3.563 -19.211 1.00 82.25 307 GLU A N 1
ATOM 2250 C CA . GLU A 1 307 ? -17.461 4.079 -19.535 1.00 82.25 307 GLU A CA 1
ATOM 2251 C C . GLU A 1 307 ? -17.837 5.353 -18.769 1.00 82.25 307 GLU A C 1
ATOM 2253 O O . GLU A 1 307 ? -18.696 6.103 -19.225 1.00 82.25 307 GLU A O 1
ATOM 2258 N N . GLN A 1 308 ? -17.264 5.561 -17.580 1.00 77.75 308 GLN A N 1
ATOM 2259 C CA . GLN A 1 308 ? -17.762 6.540 -16.601 1.00 77.75 308 GLN A CA 1
ATOM 2260 C C . GLN A 1 308 ? -16.636 7.325 -15.912 1.00 77.75 308 GLN A C 1
ATOM 2262 O O . GLN A 1 308 ? -16.917 8.125 -15.029 1.00 77.75 308 GLN A O 1
ATOM 2267 N N . ASP A 1 309 ? -15.375 7.058 -16.266 1.00 80.94 309 ASP A N 1
ATOM 2268 C CA . ASP A 1 309 ? -14.155 7.601 -15.654 1.00 80.94 309 ASP A CA 1
ATOM 2269 C C . ASP A 1 309 ? -14.036 7.423 -14.118 1.00 80.94 309 ASP A C 1
ATOM 2271 O O . ASP A 1 309 ? -13.096 7.919 -13.496 1.00 80.94 309 ASP A O 1
ATOM 2275 N N . ALA A 1 310 ? -14.924 6.633 -13.508 1.00 89.31 310 ALA A N 1
ATOM 2276 C CA . ALA A 1 310 ? -14.979 6.375 -12.071 1.00 89.31 310 ALA A CA 1
ATOM 2277 C C . ALA A 1 310 ? -13.923 5.364 -11.596 1.00 89.31 310 ALA A C 1
ATOM 2279 O O . ALA A 1 310 ? -13.463 4.512 -12.364 1.00 89.31 310 ALA A O 1
ATOM 2280 N N . VAL A 1 311 ? -13.599 5.409 -10.299 1.00 95.06 311 VAL A N 1
ATOM 2281 C CA . VAL A 1 311 ? -12.775 4.393 -9.627 1.00 95.06 311 VAL A CA 1
ATOM 2282 C C . VAL A 1 311 ? -13.382 3.005 -9.821 1.00 95.06 311 VAL A C 1
ATOM 2284 O O . VAL A 1 311 ? -14.564 2.766 -9.565 1.00 95.06 311 VAL A O 1
ATOM 2287 N N . ALA A 1 312 ? -12.553 2.068 -10.265 1.00 96.19 312 ALA A N 1
ATOM 2288 C CA . ALA A 1 312 ? -12.942 0.695 -10.510 1.00 96.19 312 ALA A CA 1
ATOM 2289 C C . ALA A 1 312 ? -11.772 -0.265 -10.315 1.00 96.19 312 ALA A C 1
ATOM 2291 O O . ALA A 1 312 ? -10.603 0.114 -10.375 1.00 96.19 312 ALA A O 1
ATOM 2292 N N . ALA A 1 313 ? -12.104 -1.540 -10.146 1.00 97.88 313 ALA A N 1
ATOM 2293 C CA . ALA A 1 313 ? -11.124 -2.608 -10.195 1.00 97.88 313 ALA A CA 1
ATOM 2294 C C . ALA A 1 313 ? -11.609 -3.778 -11.053 1.00 97.88 313 ALA A C 1
ATOM 2296 O O . ALA A 1 313 ? -12.761 -3.828 -11.498 1.00 97.88 313 ALA A O 1
ATOM 2297 N N . VAL A 1 314 ? -10.706 -4.713 -11.310 1.00 98.12 314 VAL A N 1
ATOM 2298 C CA . VAL A 1 314 ? -10.944 -5.954 -12.040 1.00 98.12 314 VAL A CA 1
ATOM 2299 C C . VAL A 1 314 ? -10.163 -7.058 -11.350 1.00 98.12 314 VAL A C 1
ATOM 2301 O O . VAL A 1 314 ? -8.996 -6.882 -11.006 1.00 98.12 314 VAL A O 1
ATOM 2304 N N . LEU A 1 315 ? -10.821 -8.192 -11.151 1.00 98.50 315 LEU A N 1
ATOM 2305 C CA . LEU A 1 315 ? -10.210 -9.404 -10.631 1.00 98.50 315 LEU A CA 1
ATOM 2306 C C . LEU A 1 315 ? -10.048 -10.391 -11.773 1.00 98.50 315 LEU A C 1
ATOM 2308 O O . LEU A 1 315 ? -11.026 -10.743 -12.434 1.00 98.50 315 LEU A O 1
ATOM 2312 N N . LEU A 1 316 ? -8.814 -10.819 -11.995 1.00 98.19 316 LEU A N 1
ATOM 2313 C CA . LEU A 1 316 ? -8.463 -11.801 -13.007 1.00 98.19 316 LEU A CA 1
ATOM 2314 C C . LEU A 1 316 ? -8.124 -13.112 -12.311 1.00 98.19 316 LEU A C 1
ATOM 2316 O O . LEU A 1 316 ? -7.263 -13.126 -11.434 1.00 98.19 316 LEU A O 1
ATOM 2320 N N . ALA A 1 317 ? -8.792 -14.1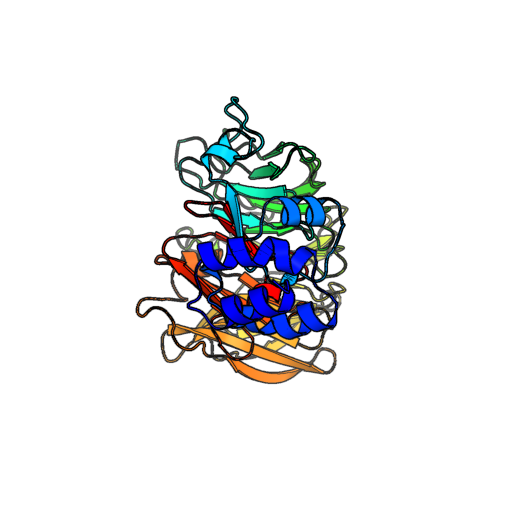97 -12.694 1.00 97.00 317 ALA A N 1
ATOM 2321 C CA . ALA A 1 317 ? -8.506 -15.528 -12.164 1.00 97.00 317 ALA A CA 1
ATOM 2322 C C . ALA A 1 317 ? -7.505 -16.255 -13.059 1.00 97.00 317 ALA A C 1
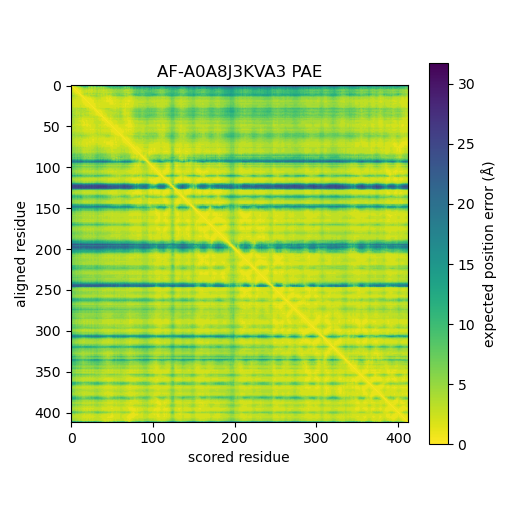ATOM 2324 O O . ALA A 1 317 ? -7.557 -16.129 -14.289 1.00 97.00 317 ALA A O 1
ATOM 2325 N N . PHE A 1 318 ? -6.596 -17.004 -12.439 1.00 95.00 318 PHE A N 1
ATOM 2326 C CA . PHE A 1 318 ? -5.517 -17.703 -13.125 1.00 95.00 318 PHE A CA 1
ATOM 2327 C C . PHE A 1 318 ? -5.709 -19.222 -13.057 1.00 95.00 318 PHE A C 1
ATOM 2329 O O . PHE A 1 318 ? -6.131 -19.768 -12.040 1.00 95.00 318 PHE A O 1
ATOM 2336 N N . ASP A 1 319 ? -5.348 -19.903 -14.143 1.00 90.19 319 ASP A N 1
ATOM 2337 C CA . ASP A 1 319 ? -5.063 -21.340 -14.174 1.00 90.19 319 ASP A CA 1
ATOM 2338 C C . ASP A 1 319 ? -3.625 -21.519 -14.675 1.00 90.19 319 ASP A C 1
ATOM 2340 O O . ASP A 1 319 ? -3.321 -21.325 -15.858 1.00 90.19 319 ASP A O 1
ATOM 2344 N N . GLY A 1 320 ? -2.705 -21.778 -13.743 1.00 86.38 320 GLY A N 1
ATOM 2345 C CA . GLY A 1 320 ? -1.269 -21.726 -14.010 1.00 86.38 320 GLY A CA 1
ATOM 2346 C C . GLY A 1 320 ? -0.801 -20.307 -14.349 1.00 86.38 320 GLY A C 1
ATOM 2347 O O . GLY A 1 320 ? -0.798 -19.426 -13.496 1.00 86.38 320 GLY A O 1
ATOM 2348 N N . ASP A 1 321 ? -0.357 -20.087 -15.587 1.00 81.81 321 ASP A N 1
ATOM 2349 C CA . ASP A 1 321 ? 0.091 -18.784 -16.102 1.00 81.81 321 ASP A CA 1
ATOM 2350 C C . ASP A 1 321 ? -0.931 -18.100 -17.026 1.00 81.81 321 ASP A C 1
ATOM 2352 O O . ASP A 1 321 ? -0.628 -17.076 -17.645 1.00 81.81 321 ASP A O 1
ATOM 2356 N N . ARG A 1 322 ? -2.145 -18.655 -17.128 1.00 87.31 322 ARG A N 1
ATOM 2357 C CA . ARG A 1 322 ? -3.189 -18.171 -18.034 1.00 87.31 322 ARG A CA 1
ATOM 2358 C C . ARG A 1 322 ? -4.310 -17.492 -17.273 1.00 87.31 322 ARG A C 1
ATOM 2360 O O . ARG A 1 322 ? -4.863 -18.062 -16.339 1.00 87.31 322 ARG A O 1
ATOM 2367 N N . ILE A 1 323 ? -4.719 -16.326 -17.762 1.00 93.88 323 ILE A N 1
ATOM 2368 C CA . ILE A 1 323 ? -5.958 -15.672 -17.337 1.00 93.88 323 ILE A CA 1
ATOM 2369 C C . ILE A 1 323 ? -7.139 -16.460 -17.918 1.00 93.88 323 ILE A C 1
ATOM 2371 O O . ILE A 1 323 ? -7.208 -16.669 -19.133 1.00 93.88 323 ILE A O 1
ATOM 2375 N N . VAL A 1 324 ? -8.049 -16.908 -17.053 1.00 95.75 324 VAL A N 1
ATOM 2376 C CA . VAL A 1 324 ? -9.213 -17.735 -17.429 1.00 95.75 324 VAL A CA 1
ATOM 2377 C C . VAL A 1 324 ? -10.557 -17.072 -17.144 1.00 95.75 324 VAL A C 1
ATOM 2379 O O . VAL A 1 324 ? -11.552 -17.446 -17.761 1.00 95.75 324 VAL A O 1
ATOM 2382 N N . ASP A 1 325 ? -10.590 -16.082 -16.254 1.00 96.38 325 ASP A N 1
ATOM 2383 C CA . ASP A 1 325 ? -11.789 -15.304 -15.943 1.00 96.38 325 ASP A CA 1
ATOM 2384 C C . ASP A 1 325 ? -11.427 -13.850 -15.623 1.00 96.38 325 ASP A C 1
ATOM 2386 O O . ASP A 1 325 ? -10.302 -13.546 -15.221 1.00 96.38 325 ASP A O 1
ATOM 2390 N N . SER A 1 326 ? -12.394 -12.956 -15.815 1.00 96.88 326 SER A N 1
ATOM 2391 C CA . SER A 1 326 ? -12.255 -11.521 -15.600 1.00 96.88 326 SER A CA 1
ATOM 2392 C C . SER A 1 326 ? -13.550 -10.947 -15.048 1.00 96.88 326 SER A C 1
ATOM 2394 O O . SER A 1 326 ? -14.557 -10.859 -15.754 1.00 96.88 326 SER A O 1
ATOM 2396 N N . ARG A 1 327 ? -13.510 -10.482 -13.798 1.00 97.38 327 ARG A N 1
ATOM 2397 C CA . ARG A 1 327 ? -14.669 -9.929 -13.099 1.00 97.38 327 ARG A CA 1
ATOM 2398 C C . ARG A 1 327 ? -14.460 -8.452 -12.759 1.00 97.38 327 ARG A C 1
ATOM 2400 O O . ARG A 1 327 ? -13.592 -8.145 -11.941 1.00 97.38 327 ARG A O 1
ATOM 2407 N N . PRO A 1 328 ? -15.265 -7.526 -13.309 1.00 96.75 328 PRO A N 1
ATOM 2408 C CA . PRO A 1 328 ? -15.223 -6.134 -12.887 1.00 96.75 328 PRO A CA 1
ATOM 2409 C C . PRO A 1 328 ? -15.736 -5.980 -11.450 1.00 96.75 328 PRO A C 1
ATOM 2411 O O . PRO A 1 328 ? -16.691 -6.634 -11.027 1.00 96.75 328 PRO A O 1
ATOM 2414 N N . VAL A 1 329 ? -15.115 -5.064 -10.719 1.00 97.19 329 VAL A N 1
ATOM 2415 C CA . VAL A 1 329 ? -15.520 -4.595 -9.396 1.00 97.19 329 VAL A CA 1
ATOM 2416 C C . VAL A 1 329 ? -15.823 -3.106 -9.520 1.00 97.19 329 VAL A C 1
ATOM 2418 O O . VAL A 1 329 ? -15.028 -2.330 -10.062 1.00 97.19 329 VAL A O 1
ATOM 2421 N N . ARG A 1 330 ? -17.015 -2.712 -9.077 1.00 95.12 330 ARG A N 1
ATOM 2422 C CA . ARG A 1 330 ? -17.475 -1.323 -9.081 1.00 95.12 330 ARG A CA 1
ATOM 2423 C C . ARG A 1 330 ? -17.840 -0.957 -7.648 1.00 95.12 330 ARG A C 1
ATOM 2425 O O . ARG A 1 330 ? -18.844 -1.476 -7.158 1.00 95.12 330 ARG A O 1
ATOM 2432 N N . PRO A 1 331 ? -17.010 -0.162 -6.957 1.00 94.69 331 PRO A N 1
ATOM 2433 C CA . PRO A 1 331 ? -17.322 0.241 -5.601 1.00 94.69 331 PRO A CA 1
ATOM 2434 C C . PRO A 1 331 ? -18.595 1.086 -5.566 1.00 94.69 331 PRO A C 1
ATOM 2436 O O . PRO A 1 331 ? -18.827 1.933 -6.429 1.00 94.69 331 PRO A O 1
ATOM 2439 N N . ALA A 1 332 ? -19.443 0.824 -4.575 1.00 90.44 332 ALA A N 1
ATOM 2440 C CA . ALA A 1 332 ? -20.679 1.568 -4.365 1.00 90.44 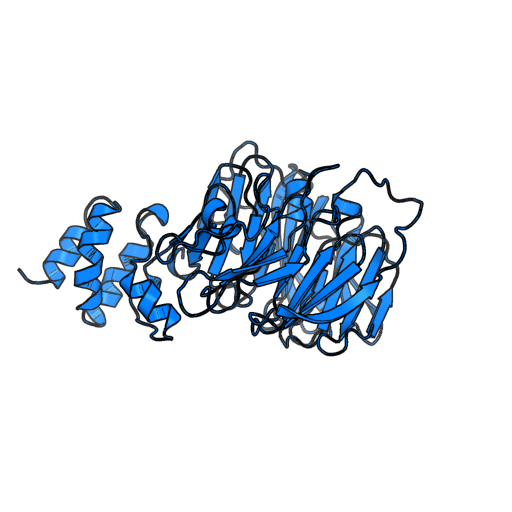332 ALA A CA 1
ATOM 2441 C C . ALA A 1 332 ? -20.473 2.648 -3.298 1.00 90.44 332 ALA A C 1
ATOM 2443 O O . ALA A 1 332 ? -19.802 2.406 -2.301 1.00 90.44 332 ALA A O 1
ATOM 2444 N N . GLY A 1 333 ? -21.095 3.818 -3.473 1.00 89.62 333 GLY A N 1
ATOM 2445 C CA . GLY A 1 333 ? -21.032 4.898 -2.480 1.00 89.62 333 GLY A CA 1
ATOM 2446 C C . GLY A 1 333 ? -19.736 5.710 -2.496 1.00 89.62 333 GLY A C 1
ATOM 2447 O O . GLY A 1 333 ? -19.398 6.308 -1.479 1.00 89.62 333 GLY A O 1
ATOM 2448 N N . LEU A 1 334 ? -19.018 5.725 -3.625 1.00 91.12 334 LEU A N 1
ATOM 2449 C CA . LEU A 1 334 ? -17.875 6.618 -3.827 1.00 91.12 334 LEU A CA 1
ATOM 2450 C C . LEU A 1 334 ? -18.270 8.093 -3.604 1.00 91.12 334 LEU A C 1
ATOM 2452 O O . LEU A 1 334 ? -19.403 8.465 -3.939 1.00 91.12 334 LEU A O 1
ATOM 2456 N N . PRO A 1 335 ? -17.344 8.941 -3.117 1.00 88.62 335 PRO A N 1
ATOM 2457 C CA . PRO A 1 335 ? -17.502 10.392 -3.179 1.00 88.62 335 PRO A CA 1
ATOM 2458 C C . PRO A 1 335 ? -17.793 10.853 -4.617 1.00 88.62 335 PRO A C 1
ATOM 2460 O O . PRO A 1 335 ? -17.276 10.288 -5.581 1.00 88.62 335 PRO A O 1
ATOM 2463 N N . SER A 1 336 ? -18.669 11.848 -4.775 1.00 80.19 336 SER A N 1
ATOM 2464 C CA . SER A 1 336 ? -19.246 12.222 -6.078 1.00 80.19 336 SER A CA 1
ATOM 2465 C C . SER A 1 336 ? -18.258 12.832 -7.072 1.00 80.19 336 SER A C 1
ATOM 2467 O O . SER A 1 336 ? -18.506 12.813 -8.274 1.00 80.19 336 SER A O 1
ATOM 2469 N N . ASP A 1 337 ? -17.180 13.409 -6.567 1.00 83.38 337 ASP A N 1
ATOM 2470 C CA . ASP A 1 337 ? -16.096 14.053 -7.301 1.00 83.38 337 ASP A CA 1
ATOM 2471 C C . ASP A 1 337 ? -14.885 13.133 -7.497 1.00 83.38 337 ASP A C 1
ATOM 2473 O O . ASP A 1 337 ? -13.937 13.528 -8.176 1.00 83.38 337 ASP A O 1
ATOM 2477 N N . MET A 1 338 ? -14.945 11.894 -6.982 1.00 89.88 338 MET A N 1
ATOM 2478 C CA . MET A 1 338 ? -13.780 11.025 -6.964 1.00 89.88 338 MET A CA 1
ATOM 2479 C C . MET A 1 338 ? -13.339 10.593 -8.365 1.00 89.88 338 MET A C 1
ATOM 2481 O O . MET A 1 338 ? -14.097 9.933 -9.084 1.00 89.88 338 MET A O 1
ATOM 2485 N N . SER A 1 339 ? -12.089 10.885 -8.733 1.00 88.94 339 SER A N 1
ATOM 2486 C CA . SER A 1 339 ? -11.560 10.588 -10.070 1.00 88.94 339 SER A CA 1
ATOM 2487 C C . SER A 1 339 ? -10.309 9.715 -10.049 1.00 88.94 339 SER A C 1
ATOM 2489 O O . SER A 1 339 ? -9.233 10.131 -9.634 1.00 88.94 339 SER A O 1
ATOM 2491 N N . ALA A 1 340 ? -10.399 8.532 -10.662 1.00 90.44 340 ALA A N 1
ATOM 2492 C CA . ALA A 1 340 ? -9.242 7.657 -10.879 1.00 90.44 340 ALA A CA 1
ATOM 2493 C C . ALA A 1 340 ? -8.289 8.144 -11.992 1.00 90.44 340 ALA A C 1
ATOM 2495 O O . ALA A 1 340 ? -7.360 7.424 -12.367 1.00 90.44 340 ALA A O 1
ATOM 2496 N N . ARG A 1 341 ? -8.535 9.327 -12.565 1.00 88.88 341 ARG A N 1
ATOM 2497 C CA . ARG A 1 341 ? -7.712 9.930 -13.624 1.00 88.88 341 ARG A CA 1
ATOM 2498 C C . ARG A 1 341 ? -6.889 11.122 -13.140 1.00 88.88 341 ARG A C 1
ATOM 2500 O O . ARG A 1 341 ? -6.190 11.708 -13.965 1.00 88.88 341 ARG A O 1
ATOM 2507 N N . SER A 1 342 ? -6.982 11.503 -11.862 1.00 88.19 342 SER A N 1
ATOM 2508 C CA . SER A 1 342 ? -6.136 12.577 -11.335 1.00 88.19 342 SER A CA 1
ATOM 2509 C C . SER A 1 342 ? -4.654 12.161 -11.367 1.00 88.19 342 SER A C 1
ATOM 2511 O O . SER A 1 342 ? -4.351 10.962 -11.299 1.00 88.19 342 SER A O 1
ATOM 2513 N N . PRO A 1 343 ? -3.711 13.113 -11.484 1.00 86.19 343 PRO A N 1
ATOM 2514 C CA . PRO A 1 343 ? -2.284 12.808 -11.396 1.00 86.19 343 PRO A CA 1
ATOM 2515 C C . PRO A 1 343 ? -1.926 12.082 -10.093 1.00 86.19 343 PRO A C 1
ATOM 2517 O O . PRO A 1 343 ? -1.185 11.099 -10.131 1.00 86.19 343 PRO A O 1
ATOM 2520 N N . LEU A 1 344 ? -2.525 12.492 -8.966 1.00 88.62 344 LEU A N 1
ATOM 2521 C CA . LEU A 1 344 ? -2.333 11.834 -7.675 1.00 88.62 344 LEU A CA 1
ATOM 2522 C C . LEU A 1 344 ? -2.836 10.386 -7.703 1.00 88.62 344 LEU A C 1
ATOM 2524 O O . LEU A 1 344 ? -2.139 9.481 -7.244 1.00 88.62 344 LEU A O 1
ATOM 2528 N N . ALA A 1 345 ? -3.991 10.127 -8.324 1.00 91.62 345 ALA A N 1
ATOM 2529 C CA . ALA A 1 345 ? -4.518 8.773 -8.472 1.00 91.62 345 ALA A CA 1
ATOM 2530 C C . ALA A 1 345 ? -3.525 7.837 -9.179 1.00 91.62 345 ALA A C 1
ATOM 2532 O O . ALA A 1 345 ? -3.389 6.677 -8.781 1.00 91.62 345 ALA A O 1
ATOM 2533 N N . ALA A 1 346 ? -2.809 8.325 -10.195 1.00 88.62 346 ALA A N 1
ATOM 2534 C CA . ALA A 1 346 ? -1.846 7.531 -10.955 1.00 88.62 346 ALA A CA 1
ATOM 2535 C C . ALA A 1 346 ? -0.600 7.131 -10.142 1.00 88.62 346 ALA A C 1
ATOM 2537 O O . ALA A 1 346 ? -0.034 6.063 -10.385 1.00 88.62 346 ALA A O 1
ATOM 2538 N N . VAL A 1 347 ? -0.186 7.957 -9.174 1.00 88.06 347 VAL A N 1
ATOM 2539 C CA . VAL A 1 347 ? 1.053 7.749 -8.401 1.00 88.06 347 VAL A CA 1
ATOM 2540 C C . VAL A 1 347 ? 0.809 7.211 -6.992 1.00 88.06 347 VAL A C 1
ATOM 2542 O O . VAL A 1 347 ? 1.648 6.481 -6.469 1.00 88.06 347 VAL A O 1
ATOM 2545 N N . ALA A 1 348 ? -0.347 7.481 -6.384 1.00 92.50 348 ALA A N 1
ATOM 2546 C CA . ALA A 1 348 ? -0.627 7.161 -4.984 1.00 92.50 348 ALA A CA 1
ATOM 2547 C C . ALA A 1 348 ? -1.675 6.042 -4.786 1.00 92.50 348 ALA A C 1
ATOM 2549 O O . ALA A 1 348 ? -1.719 5.443 -3.713 1.00 92.50 348 ALA A O 1
ATOM 2550 N N . THR A 1 349 ? -2.424 5.626 -5.821 1.00 96.44 349 THR A N 1
ATOM 2551 C CA . THR A 1 349 ? -3.299 4.435 -5.715 1.00 96.44 349 THR A CA 1
ATOM 2552 C C . THR A 1 349 ? -2.465 3.190 -5.392 1.00 96.44 349 THR A C 1
ATOM 2554 O O . THR A 1 349 ? -1.393 2.969 -5.966 1.00 96.44 349 THR A O 1
ATOM 2557 N N . ARG A 1 350 ? -2.953 2.350 -4.476 1.00 97.50 350 ARG A N 1
ATOM 2558 C CA . ARG A 1 350 ? -2.324 1.080 -4.090 1.00 97.50 350 ARG A CA 1
ATOM 2559 C C . ARG A 1 350 ? -3.345 -0.048 -4.107 1.00 97.50 350 ARG A C 1
ATOM 2561 O O . ARG A 1 350 ? -4.543 0.158 -3.930 1.00 97.50 350 ARG A O 1
ATOM 2568 N N . CYS A 1 351 ? -2.874 -1.271 -4.286 1.00 97.94 351 CYS A N 1
ATOM 2569 C CA . CYS A 1 351 ? -3.690 -2.453 -4.060 1.00 97.94 351 CYS A CA 1
ATOM 2570 C C . CYS A 1 351 ? -2.834 -3.605 -3.544 1.00 97.94 351 CYS A C 1
ATOM 2572 O O . CYS A 1 351 ? -1.629 -3.635 -3.781 1.00 97.94 351 CYS A O 1
ATOM 2574 N N . VAL A 1 352 ? -3.465 -4.550 -2.857 1.00 97.88 352 VAL A N 1
ATOM 2575 C CA . VAL A 1 352 ? -2.826 -5.741 -2.290 1.00 97.88 352 VAL A CA 1
ATOM 2576 C C . VAL A 1 352 ? -3.791 -6.918 -2.391 1.00 97.88 352 VAL A C 1
ATOM 2578 O O . VAL A 1 352 ? -5.007 -6.728 -2.399 1.00 97.88 352 VAL A O 1
ATOM 2581 N N . TRP A 1 353 ? -3.271 -8.139 -2.477 1.00 97.12 353 TRP A N 1
ATOM 2582 C CA . TRP A 1 353 ? -4.086 -9.350 -2.415 1.00 97.12 353 TRP A CA 1
ATOM 2583 C C . TRP A 1 353 ? -3.430 -10.374 -1.489 1.00 97.12 353 TRP A C 1
ATOM 2585 O O . TRP A 1 353 ? -2.743 -11.305 -1.912 1.00 97.12 353 TRP A O 1
ATOM 2595 N N . GLY A 1 354 ? -3.656 -10.156 -0.195 1.00 92.19 354 GLY A N 1
ATOM 2596 C CA . GLY A 1 354 ? -3.114 -10.970 0.886 1.00 92.19 354 GLY A CA 1
ATOM 2597 C C . GLY A 1 354 ? -4.142 -11.901 1.529 1.00 92.19 354 GLY A C 1
ATOM 2598 O O . GLY A 1 354 ? -5.105 -12.337 0.894 1.00 92.19 354 GLY A O 1
ATOM 2599 N N . SER A 1 355 ? -3.930 -12.192 2.813 1.00 87.62 355 SER A N 1
ATOM 2600 C CA . SER A 1 355 ? -4.721 -13.127 3.635 1.00 87.62 355 SER A CA 1
ATOM 2601 C C . SER A 1 355 ? -6.206 -12.743 3.718 1.00 87.62 355 SER A C 1
ATOM 2603 O O . SER A 1 355 ? -7.091 -13.601 3.720 1.00 87.62 355 SER A O 1
ATOM 2605 N N . HIS A 1 356 ? -6.482 -11.440 3.728 1.00 90.50 356 HIS A N 1
ATOM 2606 C CA . HIS A 1 356 ? -7.823 -10.876 3.770 1.00 90.50 356 HIS A CA 1
ATOM 2607 C C . HIS A 1 356 ? -8.479 -10.780 2.385 1.00 90.50 356 HIS A C 1
ATOM 2609 O O . HIS A 1 356 ? -9.593 -10.280 2.278 1.00 90.50 356 HIS A O 1
ATOM 2615 N N . GLY A 1 357 ? -7.849 -11.284 1.323 1.00 94.94 357 GLY A N 1
ATOM 2616 C CA . GLY A 1 357 ? -8.335 -11.147 -0.048 1.00 94.94 357 GLY A CA 1
ATOM 2617 C C . GLY A 1 357 ? -7.900 -9.832 -0.704 1.00 94.94 357 GLY A C 1
ATOM 2618 O O . GLY A 1 357 ? -7.041 -9.124 -0.171 1.00 94.94 357 GLY A O 1
ATOM 2619 N N . PRO A 1 358 ? -8.445 -9.512 -1.889 1.00 97.44 358 PRO A N 1
ATOM 2620 C CA . PRO A 1 358 ? -8.001 -8.364 -2.659 1.00 97.44 358 PRO A CA 1
ATOM 2621 C C . PRO A 1 358 ? -8.596 -7.067 -2.108 1.00 97.44 358 PRO A C 1
ATOM 2623 O O . PRO A 1 358 ? -9.798 -6.967 -1.848 1.00 97.44 358 PRO A O 1
ATOM 2626 N N . LEU A 1 359 ? -7.733 -6.068 -1.957 1.00 98.25 359 LEU A N 1
ATOM 2627 C CA . LEU A 1 359 ? -8.040 -4.745 -1.433 1.00 98.25 359 LEU A CA 1
ATOM 2628 C C . LEU A 1 359 ? -7.462 -3.682 -2.358 1.00 98.25 359 LEU A C 1
ATOM 2630 O O . LEU A 1 359 ? -6.309 -3.767 -2.785 1.00 98.25 359 LEU A O 1
ATOM 2634 N N . ALA A 1 360 ? -8.257 -2.657 -2.632 1.00 98.38 360 ALA A N 1
ATOM 2635 C CA . ALA A 1 360 ? -7.847 -1.506 -3.416 1.00 98.38 360 ALA A CA 1
ATOM 2636 C C . ALA A 1 360 ? -7.993 -0.236 -2.578 1.00 98.38 360 ALA A C 1
ATOM 2638 O O . ALA A 1 360 ? -9.080 0.061 -2.085 1.00 98.38 360 ALA A O 1
ATOM 2639 N N . PHE A 1 361 ? -6.895 0.501 -2.439 1.00 98.25 361 PHE A N 1
ATOM 2640 C CA . PHE A 1 361 ? -6.852 1.842 -1.878 1.00 98.25 361 PHE A CA 1
ATOM 2641 C C . PHE A 1 361 ? -6.721 2.834 -3.032 1.00 98.25 361 PHE A C 1
ATOM 2643 O O . PHE A 1 361 ? -5.636 3.032 -3.585 1.00 98.25 361 PHE A O 1
ATOM 2650 N N . ALA A 1 362 ? -7.856 3.380 -3.454 1.00 97.12 362 ALA A N 1
ATOM 2651 C CA . ALA A 1 362 ? -7.918 4.389 -4.496 1.00 97.12 362 ALA A CA 1
ATOM 2652 C C . ALA A 1 362 ? -7.845 5.771 -3.863 1.00 97.12 362 ALA A C 1
ATOM 2654 O O . ALA A 1 362 ? -8.493 6.023 -2.851 1.00 97.12 362 ALA A O 1
ATOM 2655 N N . VAL A 1 363 ? -7.078 6.652 -4.484 1.00 94.81 363 VAL A N 1
ATOM 2656 C CA . VAL A 1 363 ? -6.875 8.028 -4.033 1.00 94.81 363 VAL A CA 1
ATOM 2657 C C . VAL A 1 363 ? -7.181 8.977 -5.172 1.00 94.81 363 VAL A C 1
ATOM 2659 O O . VAL A 1 363 ? -7.072 8.600 -6.343 1.00 94.81 363 VAL A O 1
ATOM 2662 N N . ASP A 1 364 ? -7.531 10.200 -4.822 1.00 91.31 364 ASP A N 1
ATOM 2663 C CA . ASP A 1 364 ? -7.562 11.332 -5.726 1.00 91.31 364 ASP A CA 1
ATOM 2664 C C . ASP A 1 364 ? -7.225 12.624 -4.969 1.00 91.31 364 ASP A C 1
ATOM 2666 O O . ASP A 1 364 ? -6.807 12.590 -3.813 1.00 91.31 364 ASP A O 1
ATOM 2670 N N . ASP A 1 365 ? -7.390 13.770 -5.626 1.00 84.19 365 ASP A N 1
ATOM 2671 C CA . ASP A 1 365 ? -7.004 15.066 -5.065 1.00 84.19 365 ASP A CA 1
ATOM 2672 C C . ASP A 1 365 ? -7.917 15.518 -3.902 1.00 84.19 365 ASP A C 1
ATOM 2674 O O . ASP A 1 365 ? -7.552 16.436 -3.167 1.00 84.19 365 ASP A O 1
ATOM 2678 N N . GLY A 1 366 ? -9.101 14.911 -3.743 1.00 85.19 366 GLY A N 1
ATOM 2679 C CA . GLY A 1 366 ? -10.108 15.263 -2.739 1.00 85.19 366 GLY A CA 1
ATOM 2680 C C . GLY A 1 366 ? -10.237 14.265 -1.585 1.00 85.19 366 GLY A C 1
ATOM 2681 O O . GLY A 1 366 ? -10.821 14.604 -0.549 1.00 85.19 366 GLY A O 1
ATOM 2682 N N . GLY A 1 367 ? -9.703 13.052 -1.723 1.00 91.44 367 GLY A N 1
ATOM 2683 C CA . GLY A 1 367 ? -9.806 12.019 -0.703 1.00 91.44 367 GLY A CA 1
ATOM 2684 C C . GLY A 1 367 ? -9.274 10.656 -1.127 1.00 91.44 367 GLY A C 1
ATOM 2685 O O . GLY A 1 367 ? -8.641 10.465 -2.167 1.00 91.44 367 GLY A O 1
ATOM 2686 N N . ALA A 1 368 ? -9.580 9.658 -0.306 1.00 95.44 368 ALA A N 1
ATOM 2687 C CA . ALA A 1 368 ? -9.248 8.276 -0.600 1.00 95.44 368 ALA A CA 1
ATOM 2688 C C . ALA A 1 368 ? -10.323 7.307 -0.124 1.00 95.44 368 ALA A C 1
ATOM 2690 O O . ALA A 1 368 ? -11.075 7.575 0.812 1.00 95.44 368 ALA A O 1
ATOM 2691 N N . VAL A 1 369 ? -10.375 6.139 -0.757 1.00 96.88 369 VAL A N 1
ATOM 2692 C CA . VAL A 1 369 ? -11.277 5.050 -0.389 1.00 96.88 369 VAL A CA 1
ATOM 2693 C C . VAL A 1 369 ? -10.547 3.712 -0.406 1.00 96.88 369 VAL A C 1
ATOM 2695 O O . VAL A 1 369 ? -9.806 3.393 -1.335 1.00 96.88 369 VAL A O 1
ATOM 2698 N N . LEU A 1 370 ? -10.811 2.891 0.605 1.00 97.88 370 LEU A N 1
ATOM 2699 C CA . LEU A 1 370 ? -10.434 1.481 0.646 1.00 97.88 370 LEU A CA 1
ATOM 2700 C C . LEU A 1 370 ? -11.666 0.633 0.339 1.00 97.88 370 LEU A C 1
ATOM 2702 O O . LEU A 1 370 ? -12.697 0.799 0.993 1.00 97.88 370 LEU A O 1
ATOM 2706 N N . PHE A 1 371 ? -11.565 -0.308 -0.598 1.00 97.81 371 PHE A N 1
ATOM 2707 C CA . PHE A 1 371 ? -12.661 -1.223 -0.917 1.00 97.81 371 PHE A CA 1
ATOM 2708 C C . PHE A 1 371 ? -12.204 -2.657 -1.195 1.00 97.81 371 PHE A C 1
ATOM 2710 O O . PHE A 1 371 ? -11.050 -2.908 -1.548 1.00 97.81 371 PHE A O 1
ATOM 2717 N N . ASP A 1 372 ? -13.134 -3.596 -1.009 1.00 97.19 372 ASP A N 1
ATOM 2718 C CA . ASP A 1 372 ? -12.902 -5.039 -1.132 1.00 97.19 372 ASP A CA 1
ATOM 2719 C C . ASP A 1 372 ? -13.312 -5.631 -2.495 1.00 97.19 372 ASP A C 1
ATOM 2721 O O . ASP A 1 372 ? -13.776 -4.939 -3.407 1.00 97.19 372 ASP A O 1
ATOM 2725 N N . GLU A 1 373 ? -13.188 -6.955 -2.634 1.00 96.12 373 GLU A N 1
ATOM 2726 C CA . GLU A 1 373 ? -13.483 -7.710 -3.857 1.00 96.12 373 GLU A CA 1
ATOM 2727 C C . GLU A 1 373 ? -14.938 -7.620 -4.342 1.00 96.12 373 GLU A C 1
ATOM 2729 O O . GLU A 1 373 ? -15.264 -8.053 -5.461 1.00 96.12 373 GLU A O 1
ATOM 2734 N N . ARG A 1 374 ? -15.832 -7.130 -3.479 1.00 96.31 374 ARG A N 1
ATOM 2735 C CA . ARG A 1 374 ? -17.263 -6.948 -3.738 1.00 96.31 374 ARG A CA 1
ATOM 2736 C C . ARG A 1 374 ? -17.603 -5.488 -4.028 1.00 96.31 374 ARG A C 1
ATOM 2738 O O . ARG A 1 374 ? -18.751 -5.207 -4.355 1.00 96.31 374 ARG A O 1
ATOM 2745 N N . GLY A 1 375 ? -16.632 -4.579 -3.934 1.00 96.62 375 GLY A N 1
ATOM 2746 C CA . GLY A 1 375 ? -16.847 -3.141 -4.071 1.00 96.62 375 GLY A CA 1
ATOM 2747 C C . GLY A 1 375 ? -17.472 -2.505 -2.827 1.00 96.62 375 GLY A C 1
ATOM 2748 O O . GLY A 1 375 ? -18.045 -1.419 -2.917 1.00 96.62 375 GLY A O 1
ATOM 2749 N N . ARG A 1 376 ? -17.404 -3.164 -1.664 1.00 95.62 376 ARG A N 1
ATOM 2750 C CA . ARG A 1 376 ? -17.828 -2.553 -0.400 1.00 95.62 376 ARG A CA 1
ATOM 2751 C C . ARG A 1 376 ? -16.726 -1.612 0.076 1.00 95.62 376 ARG A C 1
ATOM 2753 O O . ARG A 1 376 ? -15.576 -2.032 0.185 1.00 95.62 376 ARG A O 1
ATOM 2760 N N . LEU A 1 377 ? -17.089 -0.367 0.379 1.00 95.88 377 LEU A N 1
ATOM 2761 C CA . LEU A 1 377 ? -16.179 0.575 1.025 1.00 95.88 377 LEU A CA 1
ATOM 2762 C C . LEU A 1 377 ? -15.926 0.132 2.467 1.00 95.88 377 LEU A C 1
ATOM 2764 O O . LEU A 1 377 ? -16.868 -0.111 3.222 1.00 95.88 377 LEU A O 1
ATOM 2768 N N . LEU A 1 378 ? -14.652 0.016 2.821 1.00 95.56 378 LEU A N 1
ATOM 2769 C CA . LEU A 1 378 ? -14.177 -0.354 4.152 1.00 95.56 378 LEU A CA 1
ATOM 2770 C C . LEU A 1 378 ? -13.668 0.864 4.928 1.00 95.56 378 LEU A C 1
ATOM 2772 O O . LEU A 1 378 ? -13.787 0.913 6.150 1.00 95.56 378 LEU A O 1
ATOM 2776 N N . TRP A 1 379 ? -13.104 1.841 4.217 1.00 95.62 379 TRP A N 1
ATOM 2777 C CA . TRP A 1 379 ? -12.543 3.058 4.791 1.00 95.62 379 TRP A CA 1
ATOM 2778 C C . TRP A 1 379 ? -12.638 4.211 3.792 1.00 95.62 379 TRP A C 1
ATOM 2780 O O . TRP A 1 379 ? -12.592 3.983 2.581 1.00 95.62 379 TRP A O 1
ATOM 2790 N N . THR A 1 380 ? -12.760 5.434 4.300 1.00 94.38 380 THR A N 1
ATOM 2791 C CA . THR A 1 380 ? -12.782 6.665 3.504 1.00 94.38 380 THR A CA 1
ATOM 2792 C C . THR A 1 380 ? -11.994 7.741 4.231 1.00 94.38 380 THR A C 1
ATOM 2794 O O . THR A 1 380 ? -12.234 7.941 5.420 1.00 94.38 380 THR A O 1
ATOM 2797 N N . GLU A 1 381 ? -11.137 8.452 3.511 1.00 92.12 381 GLU A N 1
ATOM 2798 C CA . GLU A 1 381 ? -10.438 9.644 3.989 1.00 92.12 381 GLU A CA 1
ATOM 2799 C C . GLU A 1 381 ? -10.831 10.867 3.172 1.00 92.12 381 GLU A C 1
ATOM 2801 O O . GLU A 1 381 ? -11.119 10.765 1.977 1.00 92.12 381 GLU A O 1
ATOM 2806 N N . SER A 1 382 ? -10.820 12.022 3.830 1.00 88.44 382 SER A N 1
ATOM 2807 C CA . SER A 1 382 ? -10.963 13.326 3.185 1.00 88.44 382 SER A CA 1
ATOM 2808 C C . SER A 1 382 ? -9.608 14.011 3.071 1.00 88.44 382 SER A C 1
ATOM 2810 O O . SER A 1 382 ? -8.842 13.986 4.030 1.00 88.44 382 SER A O 1
ATOM 2812 N N . GLY A 1 383 ? -9.367 14.699 1.958 1.00 86.50 383 GLY A N 1
ATOM 2813 C CA . GLY A 1 383 ? -8.110 15.398 1.709 1.00 86.50 383 GLY A CA 1
ATOM 2814 C C . GLY A 1 383 ? -7.039 14.508 1.081 1.00 86.50 383 GLY A C 1
ATOM 2815 O O . GLY A 1 383 ? -7.224 13.305 0.886 1.00 86.50 383 GLY A O 1
ATOM 2816 N N . GLN A 1 384 ? -5.917 15.127 0.727 1.00 86.56 384 GLN A N 1
ATOM 2817 C CA . GLN A 1 384 ? -4.799 14.423 0.111 1.00 86.56 384 GLN A CA 1
ATOM 2818 C C . GLN A 1 384 ? -4.109 13.529 1.140 1.00 86.56 384 GLN A C 1
ATOM 2820 O O . GLN A 1 384 ? -3.731 13.974 2.221 1.00 86.56 384 GLN A O 1
ATOM 2825 N N . VAL A 1 385 ? -3.953 12.257 0.788 1.00 92.81 385 VAL A N 1
ATOM 2826 C CA . VAL A 1 385 ? -3.356 11.245 1.656 1.00 92.81 385 VAL A CA 1
ATOM 2827 C C . VAL A 1 385 ? -2.536 10.278 0.811 1.00 92.81 385 VAL A C 1
ATOM 2829 O O . VAL A 1 385 ? -2.988 9.808 -0.238 1.00 92.81 385 VAL A O 1
ATOM 2832 N N . ALA A 1 386 ? -1.333 9.950 1.273 1.00 94.25 386 ALA A N 1
ATOM 2833 C CA . ALA A 1 386 ? -0.580 8.820 0.748 1.00 94.25 386 ALA A CA 1
ATOM 2834 C C . ALA A 1 386 ? -0.843 7.587 1.617 1.00 94.25 386 ALA A C 1
ATOM 2836 O O . ALA A 1 386 ? -0.991 7.679 2.836 1.00 94.25 386 ALA A O 1
ATOM 2837 N N . GLY A 1 387 ? -0.915 6.416 0.987 1.00 96.81 387 GLY A N 1
ATOM 2838 C CA . GLY A 1 387 ? -1.186 5.164 1.683 1.00 96.81 387 GLY A CA 1
ATOM 2839 C C . GLY A 1 387 ? -0.262 4.039 1.248 1.00 96.81 387 GLY A C 1
ATOM 2840 O O . GLY A 1 387 ? 0.167 3.982 0.095 1.00 96.81 387 GLY A O 1
ATOM 2841 N N . GLY A 1 388 ? 0.010 3.121 2.170 1.00 97.44 388 GLY A N 1
ATOM 2842 C CA . GLY A 1 388 ? 0.873 1.965 1.959 1.00 97.44 388 GLY A CA 1
ATOM 2843 C C . GLY A 1 388 ? 0.401 0.777 2.784 1.00 97.44 388 GLY A C 1
ATOM 2844 O O . GLY A 1 388 ? 0.245 0.874 4.001 1.00 97.44 388 GLY A O 1
ATOM 2845 N N . PHE A 1 389 ? 0.156 -0.352 2.124 1.00 97.88 389 PHE A N 1
ATOM 2846 C CA . PHE A 1 389 ? -0.194 -1.589 2.817 1.00 97.88 389 PHE A CA 1
ATOM 2847 C C . PHE A 1 389 ? 1.045 -2.221 3.451 1.00 97.88 389 PHE A C 1
ATOM 2849 O O . PHE A 1 389 ? 2.139 -2.147 2.890 1.00 97.88 389 PHE A O 1
ATOM 2856 N N . SER A 1 390 ? 0.861 -2.906 4.580 1.00 96.00 390 SER A N 1
ATOM 2857 C CA . SER A 1 390 ? 1.808 -3.933 4.998 1.00 96.00 390 SER A CA 1
ATOM 2858 C C . SER A 1 390 ? 1.843 -5.057 3.954 1.00 96.00 390 SER A C 1
ATOM 2860 O O . SER A 1 390 ? 0.848 -5.259 3.250 1.00 96.00 390 SER A O 1
ATOM 2862 N N . PRO A 1 391 ? 2.938 -5.829 3.828 1.00 92.25 391 PRO A N 1
ATOM 2863 C CA . PRO A 1 391 ? 3.066 -6.803 2.743 1.00 92.25 391 PRO A CA 1
ATOM 2864 C C . PRO A 1 391 ? 1.957 -7.863 2.687 1.00 92.25 391 PRO A C 1
ATOM 2866 O O . PRO A 1 391 ? 1.562 -8.297 1.607 1.00 92.25 391 PRO A O 1
ATOM 2869 N N . ALA A 1 392 ? 1.422 -8.260 3.844 1.00 91.38 392 ALA A N 1
ATOM 2870 C CA . ALA A 1 392 ? 0.302 -9.196 3.942 1.00 91.38 392 ALA A CA 1
ATOM 2871 C C . ALA A 1 392 ? -1.078 -8.533 3.746 1.00 91.38 392 ALA A C 1
ATOM 2873 O O . ALA A 1 392 ? -2.081 -9.233 3.609 1.00 91.38 392 ALA A O 1
ATOM 2874 N N . GLY A 1 393 ? -1.138 -7.198 3.697 1.00 94.38 393 GLY A N 1
ATOM 2875 C CA . GLY A 1 393 ? -2.376 -6.432 3.588 1.00 94.38 393 GLY A CA 1
ATOM 2876 C C . GLY A 1 393 ? -3.189 -6.381 4.881 1.00 94.38 393 GLY A C 1
ATOM 2877 O O . GLY A 1 393 ? -4.393 -6.149 4.819 1.00 94.38 393 GLY A O 1
ATOM 2878 N N . ASP A 1 394 ? -2.561 -6.613 6.034 1.00 94.06 394 ASP A N 1
ATOM 2879 C CA . ASP A 1 394 ? -3.234 -6.611 7.342 1.00 94.06 394 ASP A CA 1
ATOM 2880 C C . ASP A 1 394 ? -3.384 -5.185 7.905 1.00 94.06 394 ASP A C 1
ATOM 2882 O O . ASP A 1 394 ? -4.321 -4.887 8.653 1.00 94.06 394 ASP A O 1
ATOM 2886 N N . VAL A 1 395 ? -2.468 -4.289 7.522 1.00 95.94 395 VAL A N 1
ATOM 2887 C CA . VAL A 1 395 ? -2.434 -2.882 7.930 1.00 95.94 395 VAL A CA 1
ATOM 2888 C C . VAL A 1 395 ? -2.342 -2.003 6.689 1.00 95.94 395 VAL A C 1
ATOM 2890 O O . VAL A 1 395 ? -1.603 -2.313 5.758 1.00 95.94 395 VAL A O 1
ATOM 2893 N N . LEU A 1 396 ? -3.072 -0.895 6.681 1.00 97.75 396 LEU A N 1
ATOM 2894 C CA . LEU A 1 396 ? -2.885 0.213 5.750 1.00 97.75 396 LEU A CA 1
ATOM 2895 C C . LEU A 1 396 ? -2.379 1.413 6.552 1.00 97.75 396 LEU A C 1
ATOM 2897 O O . LEU A 1 396 ? -3.110 1.944 7.386 1.00 97.75 396 LEU A O 1
ATOM 2901 N N . ALA A 1 397 ? -1.129 1.810 6.329 1.00 98.06 397 ALA A N 1
ATOM 2902 C CA . ALA A 1 397 ? -0.606 3.066 6.847 1.00 98.06 397 ALA A CA 1
ATOM 2903 C C . ALA A 1 397 ? -1.061 4.206 5.936 1.00 98.06 397 ALA A C 1
ATOM 2905 O O . ALA A 1 397 ? -0.996 4.081 4.713 1.00 98.06 397 ALA A O 1
ATOM 2906 N N . LEU A 1 398 ? -1.513 5.296 6.539 1.00 97.56 398 LEU A N 1
ATOM 2907 C CA . LEU A 1 398 ? -1.967 6.512 5.885 1.00 97.56 398 LEU A CA 1
ATOM 2908 C C . LEU A 1 398 ? -1.147 7.680 6.416 1.00 97.56 398 LEU A C 1
ATOM 2910 O O . LEU A 1 398 ? -0.882 7.744 7.616 1.00 97.56 398 LEU A O 1
ATOM 2914 N N . VAL A 1 399 ? -0.760 8.591 5.532 1.00 95.94 399 VAL A N 1
ATOM 2915 C CA . VAL A 1 399 ? -0.105 9.845 5.893 1.00 95.94 399 VAL A CA 1
ATOM 2916 C C . VAL A 1 399 ? -0.791 11.005 5.177 1.00 95.94 399 VAL A C 1
ATOM 2918 O O . VAL A 1 399 ? -0.833 11.059 3.948 1.00 95.94 399 VAL A O 1
ATOM 2921 N N . GLY A 1 400 ? -1.373 11.891 5.978 1.00 92.62 400 GLY A N 1
ATOM 2922 C CA . GLY A 1 400 ? -1.947 13.180 5.593 1.00 92.62 400 GLY A CA 1
ATOM 2923 C C . GLY A 1 400 ? -1.657 14.170 6.720 1.00 92.62 400 GLY A C 1
ATOM 2924 O O . GLY A 1 400 ? -0.518 14.238 7.177 1.00 92.62 400 GLY A O 1
ATOM 2925 N N . ASP A 1 401 ? -2.685 14.844 7.246 1.00 88.12 401 ASP A N 1
ATOM 2926 C CA . ASP A 1 401 ? -2.563 15.669 8.466 1.00 88.12 401 ASP A CA 1
ATOM 2927 C C . ASP A 1 401 ? -2.040 14.855 9.664 1.00 88.12 401 ASP A C 1
ATOM 2929 O O . ASP A 1 401 ? -1.282 15.349 10.496 1.00 88.12 401 ASP A O 1
ATOM 2933 N N . THR A 1 402 ? -2.432 13.582 9.734 1.00 94.25 402 THR A N 1
ATOM 2934 C CA . THR A 1 402 ? -1.951 12.612 10.719 1.00 94.25 402 THR A CA 1
ATOM 2935 C C . THR A 1 402 ? -1.354 11.392 10.030 1.00 94.25 402 THR A C 1
ATOM 2937 O O . THR A 1 402 ? -1.709 11.049 8.900 1.00 94.25 402 THR A O 1
ATOM 2940 N N . VAL A 1 403 ? -0.493 10.680 10.752 1.00 96.50 403 VAL A N 1
ATOM 2941 C CA . VAL A 1 403 ? -0.036 9.339 10.401 1.00 96.50 403 VAL A CA 1
ATOM 2942 C C . VAL A 1 403 ? -0.920 8.318 11.115 1.00 96.50 403 VAL A C 1
ATOM 2944 O O . VAL A 1 403 ? -0.966 8.265 12.347 1.00 96.50 403 VAL A O 1
ATOM 2947 N N . THR A 1 404 ? -1.627 7.485 10.358 1.00 96.69 404 THR A N 1
ATOM 2948 C CA . THR A 1 404 ? -2.656 6.573 10.879 1.00 96.69 404 THR A CA 1
ATOM 2949 C C . THR A 1 404 ? -2.408 5.144 10.410 1.00 96.69 404 THR A C 1
ATOM 2951 O O . THR A 1 404 ? -2.148 4.904 9.237 1.00 96.69 404 THR A O 1
ATOM 2954 N N . ALA A 1 405 ? -2.530 4.170 11.310 1.00 96.94 405 ALA A N 1
ATOM 2955 C CA . ALA A 1 405 ? -2.608 2.754 10.963 1.00 96.94 405 ALA A CA 1
ATOM 2956 C C . ALA A 1 405 ? -4.072 2.310 10.935 1.00 96.94 405 ALA A C 1
ATOM 2958 O O . ALA A 1 405 ? -4.780 2.448 11.929 1.00 96.94 405 ALA A O 1
ATOM 2959 N N . VAL A 1 406 ? -4.519 1.739 9.822 1.00 97.38 406 VAL A N 1
ATOM 2960 C CA . VAL A 1 406 ? -5.850 1.146 9.664 1.00 97.38 406 VAL A CA 1
ATOM 2961 C C . VAL A 1 406 ? -5.716 -0.378 9.643 1.00 97.38 406 VAL A C 1
ATOM 2963 O O . VAL A 1 406 ? -4.955 -0.921 8.845 1.00 97.38 406 VAL A O 1
ATOM 2966 N N . PHE A 1 407 ? -6.450 -1.077 10.510 1.00 96.19 407 PHE A N 1
ATOM 2967 C CA . PHE A 1 407 ? -6.372 -2.532 10.683 1.00 96.19 407 PHE A CA 1
ATOM 2968 C C . PHE A 1 407 ? -7.467 -3.229 9.882 1.00 96.19 407 PHE A C 1
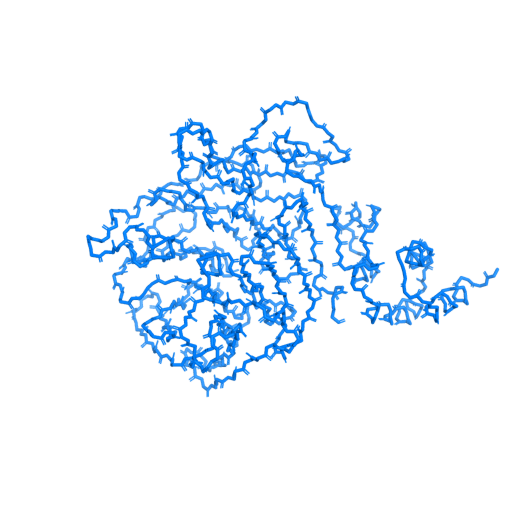ATOM 2970 O O . PHE A 1 407 ? -8.648 -3.139 10.218 1.00 96.19 407 PHE A O 1
ATOM 2977 N N . VAL A 1 408 ? -7.081 -3.963 8.838 1.00 95.38 408 VAL A N 1
ATOM 2978 C CA . VAL A 1 408 ? -8.014 -4.543 7.861 1.00 95.38 408 VAL A CA 1
ATOM 2979 C C . VAL A 1 408 ? -8.963 -5.560 8.490 1.00 95.38 408 VAL A C 1
ATOM 2981 O O . VAL A 1 408 ? -10.150 -5.563 8.157 1.00 95.38 408 VAL A O 1
ATOM 2984 N N . GLU A 1 409 ? -8.484 -6.393 9.418 1.00 93.25 409 GLU A N 1
ATOM 2985 C CA . GLU A 1 409 ? -9.342 -7.352 10.130 1.00 93.25 409 GLU A CA 1
ATOM 2986 C C . GLU A 1 409 ? -10.467 -6.635 10.896 1.00 93.25 409 GLU A C 1
ATOM 2988 O O . GLU A 1 409 ? -11.612 -7.087 10.886 1.00 93.25 409 GLU A O 1
ATOM 2993 N N . GLY A 1 410 ? -10.172 -5.465 11.470 1.00 93.94 410 GLY A N 1
ATOM 2994 C CA . GLY A 1 410 ? -11.136 -4.644 12.197 1.00 93.94 410 GLY A CA 1
ATOM 2995 C C . GLY A 1 410 ? -12.176 -3.946 11.323 1.00 93.94 410 GLY A C 1
ATOM 2996 O O . GLY A 1 410 ? -13.157 -3.425 11.861 1.00 93.94 410 GLY A O 1
ATOM 2997 N N . LEU A 1 411 ? -12.009 -3.931 9.998 1.00 93.88 411 LEU A N 1
ATOM 2998 C CA . LEU A 1 411 ? -12.953 -3.307 9.064 1.00 93.88 411 LEU A CA 1
ATOM 2999 C C . LEU A 1 411 ? -14.017 -4.266 8.509 1.00 93.88 411 LEU A C 1
ATOM 3001 O O . LEU A 1 411 ? -14.950 -3.799 7.852 1.00 93.88 411 LEU A O 1
ATOM 3005 N N . ARG A 1 412 ? -13.857 -5.585 8.682 1.00 83.81 412 ARG A N 1
ATOM 3006 C CA . ARG A 1 412 ? -14.567 -6.590 7.870 1.00 83.81 412 ARG A CA 1
ATOM 3007 C C . ARG A 1 412 ? -15.845 -7.163 8.463 1.00 83.81 412 ARG A C 1
ATOM 3009 O O . ARG A 1 412 ? -15.886 -7.429 9.684 1.00 83.81 412 ARG A O 1
#

Nearest PDB structures (foldseek):
  6pg6-assembly1_A  TM=7.456E-01  e=1.065E-11  Homo sapiens
  4i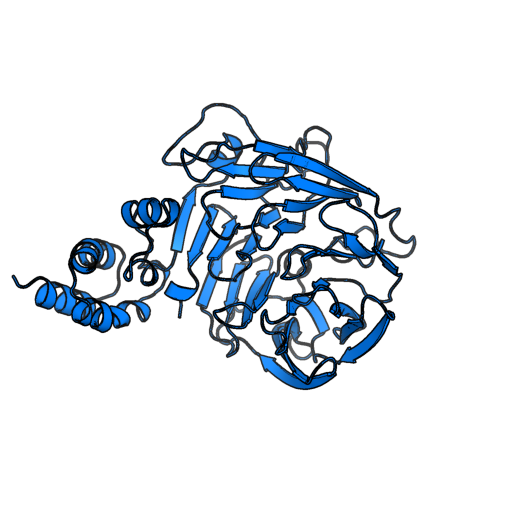mm-assembly2_B  TM=6.036E-01  e=1.590E-09  Moraxella catarrhalis RH4
  8p5d-assembly1_SGG  TM=6.300E-01  e=9.049E-09  Spraguea lophii 42_110
  8j07-assembly1_1N  TM=3.752E-01  e=5.937E-09  Homo sapiens
  4ci3-assembly1_A  TM=5.974E-01  e=7.291E-06  Homo sapiens

Solvent-accessible surface area (backbone atoms only — not comparable to full-atom values): 20646 Å² total; per-residue (Å²): 129,60,63,68,61,52,45,54,53,57,74,70,51,80,85,33,53,69,54,38,64,64,41,49,68,48,56,79,70,43,50,76,67,52,51,59,65,50,52,61,55,40,76,40,63,46,88,32,26,59,51,50,69,67,58,51,56,33,46,76,68,70,50,82,52,92,62,57,52,59,24,16,29,36,81,57,39,34,51,71,27,50,18,24,39,18,17,83,91,50,74,50,91,48,92,65,48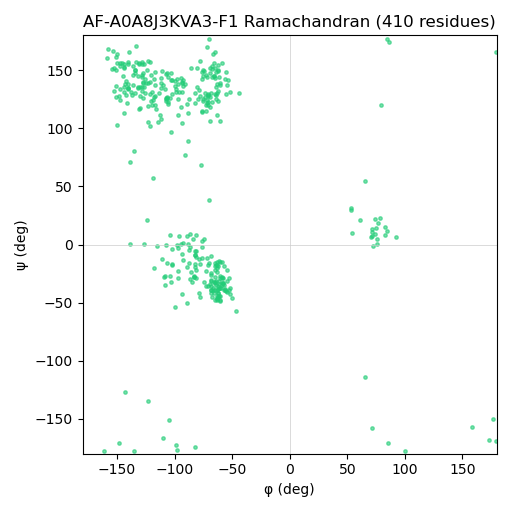,55,39,91,82,35,56,44,18,31,24,27,30,75,66,68,50,36,35,39,42,16,11,31,46,47,98,92,43,69,6,22,22,27,31,36,40,16,60,48,95,84,38,73,42,36,76,64,39,80,9,77,80,59,38,49,52,23,50,31,43,46,51,28,49,84,30,48,35,37,41,34,32,40,84,58,25,39,43,31,26,37,38,79,81,41,49,78,67,40,74,42,80,57,61,74,62,46,91,88,55,66,83,85,43,57,56,39,64,42,48,27,65,20,45,8,62,72,37,58,29,34,35,40,14,9,46,27,56,18,38,37,32,26,33,56,84,76,57,46,76,76,38,81,46,83,54,76,46,25,31,30,27,25,24,30,38,85,42,47,39,39,38,32,29,32,62,77,19,18,42,31,42,26,36,63,86,82,62,54,69,51,75,46,81,64,65,22,51,39,56,22,22,36,20,37,24,68,86,56,54,28,36,42,39,31,21,11,28,60,90,72,49,32,57,29,36,30,42,33,35,40,59,85,94,38,80,75,46,78,45,82,27,62,55,58,86,66,66,94,82,57,35,32,75,36,68,54,8,44,54,38,22,39,43,38,20,30,86,87,43,46,38,39,38,48,26,22,80,65,20,33,39,31,28,42,79,78,11,50,68,61,47,76,50,79,39,59,60,18,47,16,53,12,64,53,45,54,35,39,34,35,36,46,86,42,31,32,43,34,30,46,69,13,49,96

InterPro domains:
  IPR015943 WD40/YVTN repeat-like-containing domain superfamily [G3DSA:2.130.10.10] (90-322)

Secondary structure (DSSP, 8-state):
--HHHHHHHHHTS---HHHHHHHHHHHHT--HHHHHHGGGGGGS-GGG-BPPHHHHHHHHTT---TTGGG--EEEEEEHHHHHHT-BTTB---S-----TT-EEEEE--SSTTEEEEEE--BTTBS---EEEEESSSSS--EEEE-GGGTPPP---EEE-TTSSEEEEEETTEEEEEETTTTEEEEEEE--PPPTTS-TT-HHHHPPEEEE-TTSSEEEEEETTTEEEEEETTT--EEEEE--S----EEE-TTS-EEEEE-GGGEEEEEETTT--EEEEE-SEEEEEEEEE-TTSSEEEEEEEETTT--EEEEEEEEETTEEEEEEEE--SS--TT--TTSHHHHHH-EEEEETTEEEEEEE-SSEEEEEETT--EEEEEES--EEEE-TTSSEEEEESSEEEEEESGGG-

Sequence (412 aa):
MDDAATLDTLLSGEPSTEAWAQAVPLLEGASPDGLAAAGRLLGWPARCRPMPDRWWDEQRAGQHRPWHRLAAWRELGDLDHVQSGGSPRFPAEDDFAGFGEGAVSVACPPDPAWLVLGAAAEWHHNGGDIVVWGTGPHTPSRMLLDGSGFHDEALDVQLSPDGAVAVASVEGRLHAWSTPGGEALWELDLGPAQESVDTFDMARMTTRIGFSGDGRRVAAGSVARGLRVIDTETGHVLLTREVAGCGPVALDHAGRLLAHSGEAGAIVVRDTASGAFTSHDTGLSTVNAVAFAADGSGLLVTGSAREQDAVAAVLLAFDGDRIVDSRPVRPAGLPSDMSARSPLAAVATRCVWGSHGPLAFAVDDGGAVLFDERGRLLWTESGQVAGGFSPAGDVLALVGDTVTAVFVEGLR

Foldseek 3Di:
DPLLVVLVVLLPDAQALVSLVVNVVSCVVDDPVSLVVVVSLLVGALVSFAQDPVLLVCVLVVNDDSCRLQHFKYFLAAVVCVQQLHTPVGGHDDRDADQVVHWQAKAAAPNNQWIWTFHAFDDPAQHGWIKTRGSDDPQGIDTLDGRRVRKHTQLDWYAFLRRQKIWTDIPQKIWIAGPPVNHTQDIGRLDFFDPPDDPVLVLQVDWAWEAALCRQWIWIWHNRRGIFIAGRRRRHTLDDDHAAAFAHWYAYNVSQWIWGAHAQRKIWIAGSPPRDIDIDRQQARDWQEKEAANVRQWMKTWAAHPPPQATWIKTFGDDPRDGDDIDIADAPPDDPPAGRPASSQNRQKYWYAAPLGTWTWGDHQFWIFIAHPNNYTQDIGGGDWHWYAHNRRQWIWIHDRTTMITGPSNRD